Protein AF-A0A519XUQ9-F1 (afdb_monomer_lite)

pLDDT: mean 92.34, std 7.35, range [39.94, 98.62]

Radius of gyration: 24.02 Å; chains: 1; bounding box: 68×50×71 Å

Structure (mmCIF, N/CA/C/O backbone):
data_AF-A0A519XUQ9-F1
#
_entry.id   AF-A0A519XUQ9-F1
#
loop_
_atom_site.group_PDB
_atom_site.id
_atom_site.type_symbol
_atom_site.label_atom_id
_atom_site.label_alt_id
_atom_site.label_comp_id
_atom_site.label_asym_id
_atom_site.label_entity_id
_atom_site.label_seq_id
_atom_site.pdbx_PDB_ins_code
_atom_site.Cartn_x
_atom_site.Cartn_y
_atom_site.Cartn_z
_atom_site.occupancy
_atom_site.B_iso_or_equiv
_atom_site.auth_seq_id
_atom_site.auth_comp_id
_atom_site.auth_asym_id
_atom_site.auth_atom_id
_atom_site.pdbx_PDB_model_num
ATOM 1 N N . SER A 1 1 ? -13.362 -16.326 -3.842 1.00 39.94 1 SER A N 1
ATOM 2 C CA . SER A 1 1 ? -13.121 -15.494 -5.042 1.00 39.94 1 SER A CA 1
ATOM 3 C C . SER A 1 1 ? -11.767 -15.880 -5.617 1.00 39.94 1 SER A C 1
ATOM 5 O O . SER A 1 1 ? -10.809 -15.836 -4.862 1.00 39.94 1 SER A O 1
ATOM 7 N N . GLY A 1 2 ? -11.684 -16.312 -6.880 1.00 50.81 2 GLY A N 1
ATOM 8 C CA . GLY A 1 2 ? -10.449 -16.814 -7.513 1.00 50.81 2 GLY A CA 1
ATOM 9 C C . GLY A 1 2 ? -9.500 -15.730 -8.042 1.00 50.81 2 GLY A C 1
ATOM 10 O O . GLY A 1 2 ? -9.058 -15.836 -9.181 1.00 50.81 2 GLY A O 1
ATOM 11 N N . GLY A 1 3 ? -9.240 -14.680 -7.254 1.00 58.53 3 GLY A N 1
ATOM 12 C CA . GLY A 1 3 ? -8.200 -13.691 -7.580 1.00 58.53 3 GLY A CA 1
ATOM 13 C C . GLY A 1 3 ? -6.805 -14.327 -7.560 1.00 58.53 3 GLY A C 1
ATOM 14 O O . GLY A 1 3 ? -6.607 -15.348 -6.893 1.00 58.53 3 GLY A O 1
ATOM 15 N N . THR A 1 4 ? -5.854 -13.767 -8.308 1.00 70.25 4 THR A N 1
ATOM 16 C CA . THR A 1 4 ? -4.458 -14.234 -8.304 1.00 70.25 4 THR A CA 1
ATOM 17 C C . THR A 1 4 ? -3.658 -13.619 -7.156 1.00 70.25 4 THR A C 1
ATOM 19 O O . THR A 1 4 ? -2.645 -14.199 -6.758 1.00 70.25 4 THR A O 1
ATOM 22 N N . ASN A 1 5 ? -4.137 -12.503 -6.590 1.00 79.56 5 ASN A N 1
ATOM 23 C CA . ASN A 1 5 ? -3.586 -11.865 -5.394 1.00 79.56 5 ASN A CA 1
ATOM 24 C C . ASN A 1 5 ? -4.671 -11.298 -4.442 1.00 79.56 5 ASN A C 1
ATOM 26 O O . ASN A 1 5 ? -5.876 -11.379 -4.692 1.00 79.56 5 ASN A O 1
ATOM 30 N N . LEU A 1 6 ? -4.228 -10.735 -3.309 1.00 84.12 6 LEU A N 1
ATOM 31 C CA . LEU A 1 6 ? -5.094 -10.185 -2.258 1.00 84.12 6 LEU A CA 1
ATOM 32 C C . LEU A 1 6 ? -5.935 -8.989 -2.732 1.00 84.12 6 LEU A C 1
ATOM 34 O O . LEU A 1 6 ? -7.091 -8.847 -2.330 1.00 84.12 6 LEU A O 1
ATOM 38 N N . ILE A 1 7 ? -5.361 -8.129 -3.572 1.00 84.88 7 ILE A N 1
ATOM 39 C CA . ILE A 1 7 ? -6.009 -6.896 -4.022 1.00 84.88 7 ILE A CA 1
ATOM 40 C C . ILE A 1 7 ? -7.173 -7.213 -4.969 1.00 84.88 7 ILE A C 1
ATOM 42 O O . ILE A 1 7 ? -8.253 -6.642 -4.801 1.00 84.88 7 ILE A O 1
ATOM 46 N N . ASP A 1 8 ? -7.027 -8.222 -5.835 1.00 82.62 8 ASP A N 1
ATOM 47 C CA . ASP A 1 8 ? -8.114 -8.711 -6.701 1.00 82.62 8 ASP A CA 1
ATOM 48 C C . ASP A 1 8 ? -9.374 -9.088 -5.908 1.00 82.62 8 ASP A C 1
ATOM 50 O O . ASP A 1 8 ? -10.508 -8.968 -6.386 1.00 82.62 8 ASP A O 1
ATOM 54 N N . ALA A 1 9 ? -9.190 -9.605 -4.688 1.00 80.88 9 ALA A N 1
ATOM 55 C CA . ALA A 1 9 ? -10.295 -10.030 -3.843 1.00 80.88 9 ALA A CA 1
ATOM 56 C C . ALA A 1 9 ? -11.092 -8.837 -3.297 1.00 80.88 9 ALA A C 1
ATOM 58 O O . ALA A 1 9 ? -12.319 -8.924 -3.215 1.00 80.88 9 ALA A O 1
ATOM 59 N N . ILE A 1 10 ? -10.416 -7.734 -2.960 1.00 84.81 10 ILE A N 1
ATOM 60 C CA . ILE A 1 10 ? -11.041 -6.541 -2.369 1.00 84.81 10 ILE A CA 1
ATOM 61 C C . ILE A 1 10 ? -11.486 -5.506 -3.405 1.00 84.81 10 ILE A C 1
ATOM 63 O O . ILE A 1 10 ? -12.370 -4.707 -3.108 1.00 84.81 10 ILE A O 1
ATOM 67 N N . ALA A 1 11 ? -10.975 -5.567 -4.638 1.00 85.81 11 ALA A N 1
ATOM 68 C CA . ALA A 1 11 ? -11.386 -4.700 -5.749 1.00 85.81 11 ALA A CA 1
ATOM 69 C C . ALA A 1 11 ? -12.868 -4.862 -6.164 1.00 85.81 11 ALA A C 1
ATOM 71 O O . ALA A 1 11 ? -13.360 -4.143 -7.026 1.00 85.81 11 ALA A O 1
ATOM 72 N N . LYS A 1 12 ? -13.597 -5.808 -5.560 1.00 83.12 12 LYS A N 1
ATOM 73 C CA . LYS A 1 12 ? -15.040 -6.021 -5.767 1.00 83.12 12 LYS A CA 1
ATOM 74 C C . LYS A 1 12 ? -15.922 -5.171 -4.855 1.00 83.12 12 LYS A C 1
ATOM 76 O O . LYS A 1 12 ? -17.131 -5.111 -5.059 1.00 83.12 12 LYS A O 1
ATOM 81 N N . VAL A 1 13 ? -15.341 -4.553 -3.831 1.00 86.31 13 VAL A N 1
ATOM 82 C CA . VAL A 1 13 ? -16.067 -3.674 -2.915 1.00 86.31 13 VAL A CA 1
ATOM 83 C C . VAL A 1 13 ? -16.310 -2.330 -3.618 1.00 86.31 13 VAL A C 1
ATOM 85 O O . VAL A 1 13 ? -15.362 -1.769 -4.169 1.00 86.31 13 VAL A O 1
ATOM 88 N N . PRO A 1 14 ? -17.536 -1.767 -3.588 1.00 88.62 14 PRO A N 1
ATOM 89 C CA . PRO A 1 14 ? -17.810 -0.452 -4.168 1.00 88.62 14 PRO A CA 1
ATOM 90 C C . PRO A 1 14 ? -16.804 0.604 -3.700 1.00 88.62 14 PRO A C 1
ATOM 92 O O . PRO A 1 14 ? -16.413 0.612 -2.535 1.00 88.62 14 PRO A O 1
ATOM 95 N N . GLY A 1 15 ? -16.362 1.483 -4.599 1.00 88.19 15 GLY A N 1
ATOM 96 C CA . GLY A 1 15 ? -15.362 2.515 -4.296 1.00 88.19 15 GLY A CA 1
ATOM 97 C C . GLY A 1 15 ? -13.921 2.014 -4.156 1.00 88.19 15 GLY A C 1
ATOM 98 O O . GLY A 1 15 ? -13.043 2.824 -3.858 1.00 88.19 15 GLY A O 1
ATOM 99 N N . ILE A 1 16 ? -13.668 0.718 -4.365 1.00 91.19 16 ILE A N 1
ATOM 100 C CA . ILE A 1 16 ? -12.326 0.142 -4.460 1.00 91.19 16 ILE A CA 1
ATOM 101 C C . ILE A 1 16 ? -12.104 -0.333 -5.891 1.00 91.19 16 ILE A C 1
ATOM 103 O O . ILE A 1 16 ? -12.943 -1.013 -6.471 1.00 91.19 16 ILE A O 1
ATOM 107 N N . SER A 1 17 ? -10.961 0.026 -6.453 1.00 91.00 17 SER A N 1
ATOM 108 C CA . SER A 1 17 ? -10.442 -0.522 -7.700 1.00 91.00 17 SER A CA 1
ATOM 109 C C . SER A 1 17 ? -8.992 -0.952 -7.492 1.00 91.00 17 SER A C 1
ATOM 111 O O . SER A 1 17 ? -8.471 -0.905 -6.374 1.00 91.00 17 SER A O 1
ATOM 113 N N . GLN A 1 18 ? -8.334 -1.393 -8.558 1.00 88.81 18 GLN A N 1
ATOM 114 C CA . GLN A 1 18 ? -6.926 -1.744 -8.505 1.00 88.81 18 GLN A CA 1
ATOM 115 C C . GLN A 1 18 ? -6.163 -1.236 -9.718 1.00 88.81 18 GLN A C 1
ATOM 117 O O . GLN A 1 18 ? -6.730 -1.088 -10.799 1.00 88.81 18 GLN A O 1
ATOM 122 N N . ILE A 1 19 ? -4.872 -1.009 -9.509 1.00 85.12 19 ILE A N 1
ATOM 123 C CA . ILE A 1 19 ? -3.866 -0.842 -10.555 1.00 85.12 19 ILE A CA 1
ATOM 124 C C . ILE A 1 19 ? -3.080 -2.148 -10.579 1.00 85.12 19 ILE A C 1
ATOM 126 O O . ILE A 1 19 ? -2.637 -2.603 -9.525 1.00 85.12 19 ILE A O 1
ATOM 130 N N . SER A 1 20 ? -2.957 -2.777 -11.743 1.00 85.06 20 SER A N 1
ATOM 131 C CA . SER A 1 20 ? -2.305 -4.080 -11.885 1.00 85.06 20 SER A CA 1
ATOM 132 C C . SER A 1 20 ? -1.323 -4.082 -13.045 1.00 85.06 20 SER A C 1
ATOM 134 O O . SER A 1 20 ? -1.685 -3.651 -14.141 1.00 85.06 20 SER A O 1
ATOM 136 N N . THR A 1 21 ? -0.150 -4.667 -12.816 1.00 79.50 21 THR A N 1
ATOM 137 C CA . THR A 1 21 ? 0.876 -4.911 -13.836 1.00 79.50 21 THR A CA 1
ATOM 138 C C . THR A 1 21 ? 1.115 -6.419 -13.904 1.00 79.50 21 THR A C 1
ATOM 140 O O . THR A 1 21 ? 1.677 -7.027 -12.994 1.00 79.50 21 THR A O 1
ATOM 143 N N . GLY A 1 22 ? 0.598 -7.069 -14.947 1.00 79.94 22 GLY A N 1
ATOM 144 C CA . GLY A 1 22 ? 0.584 -8.533 -15.021 1.00 79.94 22 GLY A CA 1
ATOM 145 C C . GLY A 1 22 ? -0.278 -9.195 -13.931 1.00 79.94 22 GLY A C 1
ATOM 146 O O . GLY A 1 22 ? -1.194 -8.589 -13.379 1.00 79.94 22 GLY A O 1
ATOM 147 N N . GLY A 1 23 ? -0.020 -10.478 -13.646 1.00 78.31 23 GLY A N 1
ATOM 148 C CA . GLY A 1 23 ? -0.826 -11.272 -12.700 1.00 78.31 23 GLY A CA 1
ATOM 149 C C . GLY A 1 23 ? -0.372 -11.225 -11.234 1.00 78.31 23 GLY A C 1
ATOM 150 O O . GLY A 1 23 ? -1.112 -11.680 -10.356 1.00 78.31 23 GLY A O 1
ATOM 151 N N . ALA A 1 24 ? 0.837 -10.718 -10.975 1.00 80.88 24 ALA A N 1
ATOM 152 C CA . ALA A 1 24 ? 1.477 -10.731 -9.657 1.00 80.88 24 ALA A CA 1
ATOM 153 C C . ALA A 1 24 ? 1.366 -9.392 -8.923 1.00 80.88 24 ALA A C 1
ATOM 155 O O . ALA A 1 24 ? 1.183 -9.360 -7.707 1.00 80.88 24 ALA A O 1
ATOM 156 N N . ILE A 1 25 ? 1.481 -8.286 -9.661 1.00 84.56 25 ILE A N 1
ATOM 157 C CA . ILE A 1 25 ? 1.506 -6.946 -9.090 1.00 84.56 25 ILE A CA 1
ATOM 158 C C . ILE A 1 25 ? 0.095 -6.384 -9.104 1.00 84.56 25 ILE A C 1
ATOM 160 O O . ILE A 1 25 ? -0.542 -6.256 -10.150 1.00 84.56 25 ILE A O 1
ATOM 164 N N . SER A 1 26 ? -0.399 -6.011 -7.930 1.00 85.75 26 SER A N 1
ATOM 165 C CA . SER A 1 26 ? -1.628 -5.239 -7.811 1.00 85.75 26 SER A CA 1
ATOM 166 C C . SER A 1 26 ? -1.562 -4.290 -6.628 1.00 85.75 26 SER A C 1
ATOM 168 O O . SER A 1 26 ? -0.994 -4.600 -5.576 1.00 85.75 26 SER A O 1
ATOM 170 N N . LYS A 1 27 ? -2.160 -3.118 -6.819 1.00 88.19 27 LYS A N 1
ATOM 171 C CA . LYS A 1 27 ? -2.265 -2.057 -5.828 1.00 88.19 27 LYS A CA 1
ATOM 172 C C . LYS A 1 27 ? -3.706 -1.620 -5.677 1.00 88.19 27 LYS A C 1
ATOM 174 O O . LYS A 1 27 ? -4.378 -1.388 -6.682 1.00 88.19 27 LYS A O 1
ATOM 179 N N . PRO A 1 28 ? -4.182 -1.453 -4.444 1.00 89.75 28 PRO A N 1
ATOM 180 C CA . PRO A 1 28 ? -5.526 -0.976 -4.221 1.00 89.75 28 PRO A CA 1
ATOM 181 C C . PRO A 1 28 ? -5.622 0.521 -4.504 1.00 89.75 28 PRO A C 1
ATOM 183 O O . PRO A 1 28 ? -4.732 1.305 -4.179 1.00 89.75 28 PRO A O 1
ATOM 186 N N . THR A 1 29 ? -6.754 0.916 -5.065 1.00 91.62 29 THR A N 1
ATOM 187 C CA . THR A 1 29 ? -7.152 2.310 -5.228 1.00 91.62 29 THR A CA 1
ATOM 188 C C . THR A 1 29 ? -8.482 2.501 -4.515 1.00 91.62 29 THR A C 1
ATOM 190 O O . THR A 1 29 ? -9.430 1.757 -4.753 1.00 91.62 29 THR A O 1
ATOM 193 N N . ILE A 1 30 ? -8.572 3.492 -3.632 1.00 92.94 30 ILE A N 1
ATOM 194 C CA . ILE A 1 30 ? -9.805 3.848 -2.928 1.00 92.94 30 ILE A CA 1
ATOM 195 C C . ILE A 1 30 ? -10.279 5.184 -3.486 1.00 92.94 30 ILE A C 1
ATOM 197 O O . ILE A 1 30 ? -9.596 6.198 -3.346 1.00 92.94 30 ILE A O 1
ATOM 201 N N . ARG A 1 31 ? -11.453 5.191 -4.129 1.00 92.62 31 ARG A N 1
ATOM 202 C CA . ARG A 1 31 ? -12.092 6.401 -4.682 1.00 92.62 31 ARG A CA 1
ATOM 203 C C . ARG A 1 31 ? -11.173 7.221 -5.600 1.00 92.62 31 ARG A C 1
ATOM 205 O O . ARG A 1 31 ? -11.202 8.447 -5.580 1.00 92.62 31 ARG A O 1
ATOM 212 N N . GLY A 1 32 ? -10.352 6.532 -6.393 1.00 90.88 32 GLY A N 1
ATOM 213 C CA . GLY A 1 32 ? -9.390 7.136 -7.323 1.00 90.88 32 GLY A CA 1
ATOM 214 C C . GLY A 1 32 ? -8.023 7.480 -6.720 1.00 90.88 32 GLY A C 1
ATOM 215 O O . GLY A 1 32 ? -7.132 7.882 -7.458 1.00 90.88 32 GLY A O 1
ATOM 216 N N . LEU A 1 33 ? -7.819 7.296 -5.411 1.00 91.75 33 LEU A N 1
ATOM 217 C CA . LEU A 1 33 ? -6.528 7.504 -4.748 1.00 91.75 33 LEU A CA 1
ATOM 218 C C . LEU A 1 33 ? -5.816 6.165 -4.534 1.00 91.75 33 LEU A C 1
ATOM 220 O O . LEU A 1 33 ? -6.399 5.250 -3.959 1.00 91.75 33 LEU A O 1
ATOM 224 N N . GLY A 1 34 ? -4.560 6.060 -4.969 1.00 89.06 34 GLY A N 1
ATOM 225 C CA . GLY A 1 34 ? -3.712 4.869 -4.818 1.00 89.06 34 GLY A CA 1
ATOM 226 C C . GLY A 1 34 ? -2.313 5.205 -4.286 1.00 89.06 34 GLY A C 1
ATOM 227 O O . GLY A 1 34 ? -2.075 6.311 -3.793 1.00 89.06 34 GLY A O 1
ATOM 228 N N . TYR A 1 35 ? -1.368 4.270 -4.425 1.00 86.50 35 TYR A N 1
ATOM 229 C CA . TYR A 1 35 ? 0.040 4.432 -4.011 1.00 86.50 35 TYR A CA 1
ATOM 230 C C . TYR A 1 35 ? 0.172 4.826 -2.533 1.00 86.50 35 TYR A C 1
ATOM 232 O O . TYR A 1 35 ? -0.615 4.391 -1.696 1.00 86.50 35 TYR A O 1
ATOM 240 N N . ASN A 1 36 ? 1.116 5.714 -2.207 1.00 86.81 36 ASN A N 1
ATOM 241 C CA . ASN A 1 36 ? 1.320 6.260 -0.867 1.00 86.81 36 ASN A CA 1
ATOM 242 C C . ASN A 1 36 ? 0.155 7.132 -0.352 1.00 86.81 36 ASN A C 1
ATOM 244 O O . ASN A 1 36 ? 0.333 7.815 0.649 1.00 86.81 36 ASN A O 1
ATOM 248 N N . ARG A 1 37 ? -1.010 7.160 -1.018 1.00 91.56 37 ARG A N 1
ATOM 249 C CA . ARG A 1 37 ? -2.246 7.756 -0.484 1.00 91.56 37 ARG A CA 1
ATOM 250 C C . ARG A 1 37 ? -3.172 6.713 0.147 1.00 91.56 37 ARG A C 1
ATOM 252 O O . ARG A 1 37 ? -4.116 7.099 0.832 1.00 91.56 37 ARG A O 1
ATOM 259 N N . VAL A 1 38 ? -2.926 5.419 -0.065 1.00 91.88 38 VAL A N 1
ATOM 260 C CA . VAL A 1 38 ? -3.650 4.319 0.586 1.00 91.88 38 VAL A CA 1
ATOM 261 C C . VAL A 1 38 ? -2.684 3.577 1.496 1.00 91.88 38 VAL A C 1
ATOM 263 O O . VAL A 1 38 ? -1.722 2.964 1.044 1.00 91.88 38 VAL A O 1
ATOM 266 N N . LEU A 1 39 ? -2.943 3.636 2.798 1.00 91.75 39 LEU A N 1
ATOM 267 C CA . LEU A 1 39 ? -2.091 3.011 3.800 1.00 91.75 39 LEU A CA 1
ATOM 268 C C . LEU A 1 39 ? -2.433 1.526 3.935 1.00 91.75 39 LEU A C 1
ATOM 270 O O . LEU A 1 39 ? -3.580 1.193 4.223 1.00 91.75 39 LEU A O 1
ATOM 274 N N . THR A 1 40 ? -1.446 0.643 3.799 1.00 92.81 40 THR A N 1
ATOM 275 C CA . THR A 1 40 ? -1.632 -0.789 4.072 1.00 92.81 40 THR A CA 1
ATOM 276 C C . THR A 1 40 ? -1.060 -1.142 5.442 1.00 92.81 40 THR A C 1
ATOM 278 O O . THR A 1 40 ? 0.082 -0.810 5.758 1.00 92.81 40 THR A O 1
ATOM 281 N N . ILE A 1 41 ? -1.864 -1.807 6.264 1.00 93.75 41 ILE A N 1
ATOM 282 C CA . ILE A 1 41 ? -1.491 -2.355 7.566 1.00 93.75 41 ILE A CA 1
ATOM 283 C C . ILE A 1 41 ? -1.612 -3.872 7.479 1.00 93.75 41 ILE A C 1
ATOM 285 O O . ILE A 1 41 ? -2.600 -4.377 6.950 1.00 93.75 41 ILE A O 1
ATOM 289 N N . VAL A 1 42 ? -0.628 -4.592 8.005 1.00 93.12 42 VAL A N 1
ATOM 290 C CA . VAL A 1 42 ? -0.602 -6.054 8.036 1.00 93.12 42 VAL A CA 1
ATOM 291 C C . VAL A 1 42 ? -0.292 -6.488 9.454 1.00 93.12 42 VAL A C 1
ATOM 293 O O . VAL A 1 42 ? 0.764 -6.163 10.000 1.00 93.12 42 VAL A O 1
ATOM 296 N N . ASP A 1 43 ? -1.247 -7.177 10.075 1.00 88.19 43 ASP A N 1
ATOM 297 C CA . ASP A 1 43 ? -1.158 -7.634 11.464 1.00 88.19 43 ASP A CA 1
ATOM 298 C C . ASP A 1 43 ? -0.751 -6.509 12.427 1.00 88.19 43 ASP A C 1
ATOM 300 O O . ASP A 1 43 ? 0.094 -6.683 13.300 1.00 88.19 43 ASP A O 1
ATOM 304 N N . GLY A 1 44 ? -1.331 -5.320 12.242 1.00 89.44 44 GLY A N 1
ATOM 305 C CA . GLY A 1 44 ? -1.076 -4.135 13.067 1.00 89.44 44 GLY A CA 1
ATOM 306 C C . GLY A 1 44 ? 0.173 -3.329 12.696 1.00 89.44 44 GLY A C 1
ATOM 307 O O . GLY A 1 44 ? 0.249 -2.154 13.058 1.00 89.44 44 GLY A O 1
ATOM 308 N N . ALA A 1 45 ? 1.117 -3.899 11.943 1.00 93.38 45 ALA A N 1
ATOM 309 C CA . ALA A 1 45 ? 2.296 -3.188 11.457 1.00 93.38 45 ALA A CA 1
ATOM 310 C C . ALA A 1 45 ? 1.999 -2.476 10.133 1.00 93.38 45 ALA A C 1
ATOM 312 O O . ALA A 1 45 ? 1.280 -2.990 9.280 1.00 93.38 45 ALA A O 1
ATOM 313 N N . ARG A 1 46 ? 2.566 -1.285 9.944 1.00 93.44 46 ARG A N 1
ATOM 314 C CA . ARG A 1 46 ? 2.491 -0.571 8.668 1.00 93.44 46 ARG A CA 1
ATOM 315 C C . ARG A 1 46 ? 3.331 -1.302 7.627 1.00 93.44 46 ARG A C 1
ATOM 317 O O . ARG A 1 46 ? 4.492 -1.556 7.906 1.00 93.44 46 ARG A O 1
ATOM 324 N N . GLU A 1 47 ? 2.769 -1.630 6.470 1.00 93.62 47 GLU A N 1
ATOM 325 C CA . GLU A 1 47 ? 3.508 -2.295 5.394 1.00 93.62 47 GLU A CA 1
ATOM 326 C C . GLU A 1 47 ? 4.410 -1.280 4.692 1.00 93.62 47 GLU A C 1
ATOM 328 O O . GLU A 1 47 ? 3.912 -0.332 4.083 1.00 93.62 47 GLU A O 1
ATOM 333 N N . GLU A 1 48 ? 5.725 -1.477 4.767 1.00 93.31 48 GLU A N 1
ATOM 334 C CA . GLU A 1 48 ? 6.726 -0.567 4.214 1.00 93.31 48 GLU A CA 1
ATOM 335 C C . GLU A 1 48 ? 7.647 -1.289 3.234 1.00 93.31 48 GLU A C 1
ATOM 337 O O . GLU A 1 48 ? 8.478 -2.122 3.587 1.00 93.31 48 GLU A O 1
ATOM 342 N N . GLY A 1 49 ? 7.515 -0.906 1.973 1.00 91.38 49 GLY A N 1
ATOM 343 C CA . GLY A 1 49 ? 8.401 -1.295 0.889 1.00 91.38 49 GLY A CA 1
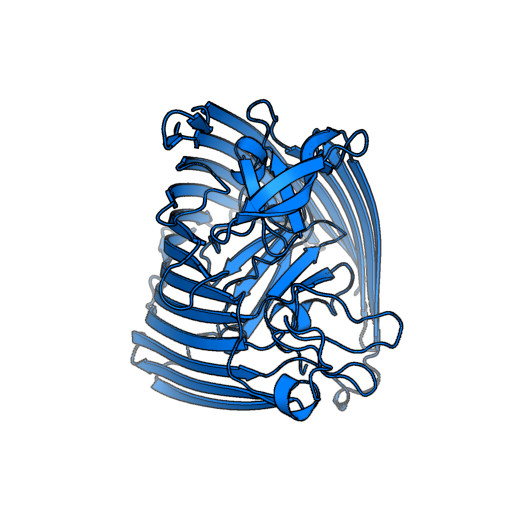ATOM 344 C C . GLY A 1 49 ? 8.564 -0.109 -0.047 1.00 91.38 49 GLY A C 1
ATOM 345 O O . GLY A 1 49 ? 8.066 0.988 0.211 1.00 91.38 49 GLY A O 1
ATOM 346 N N . GLN A 1 50 ? 9.195 -0.331 -1.185 1.00 89.94 50 GLN A N 1
ATOM 347 C CA . GLN A 1 50 ? 9.312 0.677 -2.232 1.00 89.94 50 GLN A CA 1
ATOM 348 C C . GLN A 1 50 ? 7.965 0.901 -2.955 1.00 89.94 50 GLN A C 1
ATOM 350 O O . GLN A 1 50 ? 7.841 0.546 -4.108 1.00 89.94 50 GLN A O 1
ATOM 355 N N . GLN A 1 51 ? 6.909 1.415 -2.314 1.00 83.31 51 GLN A N 1
ATOM 356 C CA . GLN A 1 51 ? 5.518 1.384 -2.836 1.00 83.31 51 GLN A CA 1
ATOM 357 C C . GLN A 1 51 ? 5.130 2.514 -3.819 1.00 83.31 51 GLN A C 1
ATOM 359 O O . GLN A 1 51 ? 3.945 2.704 -4.115 1.00 83.31 51 GLN A O 1
ATOM 364 N N . TRP A 1 52 ? 6.092 3.276 -4.330 1.00 83.12 52 TRP A N 1
ATOM 365 C CA . TRP A 1 52 ? 5.845 4.507 -5.094 1.00 83.12 52 TRP A CA 1
ATOM 366 C C . TRP A 1 52 ? 5.654 4.309 -6.614 1.00 83.12 52 TRP A C 1
ATOM 368 O O . TRP A 1 52 ? 4.877 5.057 -7.191 1.00 83.12 52 TRP A O 1
ATOM 378 N N . GLY A 1 53 ? 6.259 3.290 -7.238 1.00 81.12 53 GLY A N 1
ATOM 379 C CA . GLY A 1 53 ? 6.158 2.979 -8.680 1.00 81.12 53 GLY A CA 1
ATOM 380 C C . GLY A 1 53 ? 5.017 2.030 -9.046 1.00 81.12 53 GLY A C 1
ATOM 381 O O . GLY A 1 53 ? 4.580 1.272 -8.187 1.00 81.12 53 GLY A O 1
ATOM 382 N N . ASP A 1 54 ? 4.493 2.057 -10.269 1.00 78.06 54 ASP A N 1
ATOM 383 C CA . ASP A 1 54 ? 3.260 1.342 -10.666 1.00 78.06 54 ASP A CA 1
ATOM 384 C C . ASP A 1 54 ? 3.381 -0.181 -10.469 1.00 78.06 54 ASP A C 1
ATOM 386 O O . ASP A 1 54 ? 2.501 -0.811 -9.875 1.00 78.06 54 ASP A O 1
ATOM 390 N N . GLU A 1 55 ? 4.540 -0.732 -10.818 1.00 78.56 55 GLU A N 1
ATOM 391 C CA . GLU A 1 55 ? 4.968 -2.125 -10.665 1.00 78.56 55 GLU A CA 1
ATOM 392 C C . GLU A 1 55 ? 5.244 -2.549 -9.205 1.00 78.56 55 GLU A C 1
ATOM 394 O O . GLU A 1 55 ? 5.523 -3.708 -8.899 1.00 78.56 55 GLU A O 1
ATOM 399 N N . HIS A 1 56 ? 5.127 -1.642 -8.236 1.00 84.62 56 HIS A N 1
ATOM 400 C CA . HIS A 1 56 ? 5.535 -1.923 -6.862 1.00 84.62 56 HIS A CA 1
ATOM 401 C C . HIS A 1 56 ? 4.414 -2.502 -5.989 1.00 84.62 56 HIS A C 1
ATOM 403 O O . HIS A 1 56 ? 3.950 -1.850 -5.052 1.00 84.62 56 HIS A O 1
ATOM 409 N N . GLY A 1 57 ? 3.982 -3.728 -6.287 1.00 82.62 57 GLY A N 1
ATOM 410 C CA . GLY A 1 57 ? 2.883 -4.411 -5.591 1.00 82.62 57 GLY A CA 1
ATOM 411 C C . GLY A 1 57 ? 3.045 -4.542 -4.069 1.00 82.62 57 GLY A C 1
ATOM 412 O O . GLY A 1 57 ? 4.138 -4.409 -3.513 1.00 82.62 57 GLY A O 1
ATOM 413 N N . ILE A 1 58 ? 1.929 -4.827 -3.392 1.00 87.62 58 ILE A N 1
ATOM 414 C CA . ILE A 1 58 ? 1.890 -5.055 -1.940 1.00 87.62 58 ILE A CA 1
ATOM 415 C C . ILE A 1 58 ? 2.454 -6.447 -1.612 1.00 87.62 58 ILE A C 1
ATOM 417 O O . ILE A 1 58 ? 1.983 -7.451 -2.142 1.00 87.62 58 ILE A O 1
ATOM 421 N N . GLN A 1 59 ? 3.443 -6.515 -0.719 1.00 91.56 59 GLN A N 1
ATOM 422 C CA . GLN A 1 59 ? 4.261 -7.709 -0.449 1.00 91.56 59 GLN A CA 1
ATOM 423 C C . GLN A 1 59 ? 3.629 -8.614 0.624 1.00 91.56 59 GLN A C 1
ATOM 425 O O . GLN A 1 59 ? 4.258 -9.008 1.606 1.00 91.56 59 GLN A O 1
ATOM 430 N N . VAL A 1 60 ? 2.345 -8.940 0.434 1.00 90.06 60 VAL A N 1
ATOM 431 C CA . VAL A 1 60 ? 1.521 -9.660 1.415 1.00 90.06 60 VAL A CA 1
ATOM 432 C C . VAL A 1 60 ? 0.990 -10.965 0.840 1.00 90.06 60 VAL A C 1
ATOM 434 O O . VAL A 1 60 ? 0.357 -10.996 -0.216 1.00 90.06 60 VAL A O 1
ATOM 437 N N . ASP A 1 61 ? 1.184 -12.053 1.587 1.00 90.75 61 ASP A N 1
ATOM 438 C CA . ASP A 1 61 ? 0.620 -13.353 1.243 1.00 90.75 61 ASP A CA 1
ATOM 439 C C . ASP A 1 61 ? -0.911 -13.335 1.365 1.00 90.75 61 ASP A C 1
ATOM 441 O O . ASP A 1 61 ? -1.478 -13.198 2.447 1.00 90.75 61 ASP A O 1
ATOM 445 N N . GLN A 1 62 ? -1.611 -13.563 0.256 1.00 89.19 62 GLN A N 1
ATOM 446 C CA . GLN A 1 62 ? -3.071 -13.684 0.261 1.00 89.19 62 GLN A CA 1
ATOM 447 C C . GLN A 1 62 ? -3.585 -14.780 1.210 1.00 89.19 62 GLN A C 1
ATOM 449 O O . GLN A 1 62 ? -4.692 -14.670 1.729 1.00 89.19 62 GLN A O 1
ATOM 454 N N . PHE A 1 63 ? -2.811 -15.853 1.422 1.00 92.12 63 PHE A N 1
ATOM 455 C CA . PHE A 1 63 ? -3.216 -16.954 2.292 1.00 92.12 63 PHE A CA 1
ATOM 456 C C . PHE A 1 63 ? -3.108 -16.588 3.772 1.00 92.12 63 PHE A C 1
ATOM 458 O O . PHE A 1 63 ? -3.684 -17.300 4.595 1.00 92.12 63 PHE A O 1
ATOM 465 N N . SER A 1 64 ? -2.393 -15.508 4.119 1.00 90.44 64 SER A N 1
ATOM 466 C CA . SER A 1 64 ? -2.338 -14.990 5.486 1.00 90.44 64 SER A CA 1
ATOM 467 C C . SER A 1 64 ? -3.454 -14.025 5.844 1.00 90.44 64 SER A C 1
ATOM 469 O O . SER A 1 64 ? -3.650 -13.750 7.020 1.00 90.44 64 SER A O 1
ATOM 471 N N . ALA A 1 65 ? -4.225 -13.550 4.870 1.00 91.12 65 ALA A N 1
ATOM 472 C CA . ALA A 1 65 ? -5.372 -12.700 5.138 1.00 91.12 65 ALA A CA 1
ATOM 473 C C . ALA A 1 65 ? -6.584 -13.545 5.560 1.00 91.12 65 ALA A C 1
ATOM 475 O O . ALA A 1 65 ? -7.186 -14.237 4.738 1.00 91.12 65 ALA A O 1
ATOM 476 N N . ALA A 1 66 ? -6.981 -13.460 6.831 1.00 89.75 66 ALA A N 1
ATOM 477 C CA . ALA A 1 66 ? -8.260 -14.007 7.289 1.00 89.75 66 ALA A CA 1
ATOM 478 C C . ALA A 1 66 ? -9.399 -13.007 7.075 1.00 89.75 66 ALA A C 1
ATOM 480 O O . ALA A 1 66 ? -10.509 -13.381 6.696 1.00 89.75 66 ALA A O 1
ATOM 481 N N . ARG A 1 67 ? -9.111 -11.716 7.275 1.00 91.19 67 ARG A N 1
ATOM 482 C CA . ARG A 1 67 ? -10.003 -10.624 6.888 1.00 91.19 67 ARG A CA 1
ATOM 483 C C . ARG A 1 67 ? -9.220 -9.426 6.372 1.00 91.19 67 ARG A C 1
ATOM 485 O O . ARG A 1 67 ? -8.079 -9.195 6.768 1.00 91.19 67 ARG A O 1
ATOM 492 N N . VAL A 1 68 ? -9.876 -8.639 5.527 1.00 91.88 68 VAL A N 1
ATOM 493 C CA . VAL A 1 68 ? -9.387 -7.330 5.096 1.00 91.88 68 VAL A CA 1
ATOM 494 C C . VAL A 1 68 ? -10.435 -6.291 5.453 1.00 91.88 68 VAL A C 1
ATOM 496 O O . VAL A 1 68 ? -11.588 -6.394 5.037 1.00 91.88 68 VAL A O 1
ATOM 499 N N . GLU A 1 69 ? -10.040 -5.300 6.239 1.00 91.81 69 GLU A N 1
ATOM 500 C CA . GLU A 1 69 ? -10.880 -4.155 6.572 1.00 91.81 69 GLU A CA 1
ATOM 501 C C . GLU A 1 69 ? -10.456 -2.965 5.715 1.00 91.81 69 GLU A C 1
ATOM 503 O O . GLU A 1 69 ? -9.266 -2.681 5.572 1.00 91.81 69 GLU A O 1
ATOM 508 N N . VAL A 1 70 ? -11.431 -2.248 5.161 1.00 91.19 70 VAL A N 1
ATOM 509 C CA . VAL A 1 70 ? -11.179 -1.049 4.358 1.00 91.19 70 VAL A CA 1
ATOM 510 C C . VAL A 1 70 ? -11.813 0.137 5.058 1.00 91.19 70 VAL A C 1
ATOM 512 O O . VAL A 1 70 ? -13.035 0.215 5.189 1.00 91.19 70 VAL A O 1
ATOM 515 N N . LEU A 1 71 ? -10.977 1.072 5.496 1.00 89.12 71 LEU A N 1
ATOM 516 C CA . LEU A 1 71 ? -11.415 2.307 6.124 1.00 89.12 71 LEU A CA 1
ATOM 517 C C . LEU A 1 71 ? -11.274 3.448 5.129 1.00 89.12 71 LEU A C 1
ATOM 519 O O . LEU A 1 71 ? -10.170 3.790 4.709 1.00 89.12 71 LEU A O 1
ATOM 523 N N . LYS A 1 72 ? -12.406 4.043 4.764 1.00 85.56 72 LYS A N 1
ATOM 524 C CA . LYS A 1 72 ? -12.470 5.176 3.842 1.00 85.56 72 LYS A CA 1
ATOM 525 C C . LYS A 1 72 ? -12.639 6.476 4.624 1.00 85.56 72 LYS A C 1
ATOM 527 O O . LYS A 1 72 ? -13.362 6.516 5.621 1.00 85.56 72 LYS A O 1
ATOM 532 N N . GLY A 1 73 ? -12.019 7.542 4.129 1.00 75.06 73 GLY A N 1
ATOM 533 C CA . GLY A 1 73 ? -12.221 8.894 4.640 1.00 75.06 73 GLY A CA 1
ATOM 534 C C . GLY A 1 73 ? -11.613 9.171 6.023 1.00 75.06 73 GLY A C 1
ATOM 535 O O . GLY A 1 73 ? -10.662 8.497 6.420 1.00 75.06 73 GLY A O 1
ATOM 536 N N . PRO A 1 74 ? -12.143 10.161 6.771 1.00 64.50 74 PRO A N 1
ATOM 537 C CA . PRO A 1 74 ? -11.478 10.775 7.931 1.00 64.50 74 PRO A CA 1
ATOM 538 C C . PRO A 1 74 ? -11.102 9.838 9.086 1.00 64.50 74 PRO A C 1
ATOM 540 O O . PRO A 1 74 ? -10.243 10.176 9.900 1.00 64.50 74 PRO A O 1
ATOM 543 N N . ALA A 1 75 ? -11.723 8.657 9.170 1.00 65.75 75 ALA A N 1
ATOM 544 C CA . ALA A 1 75 ? -11.400 7.644 10.174 1.00 65.75 75 ALA A CA 1
ATOM 545 C C . ALA A 1 75 ? -9.960 7.102 10.043 1.00 65.75 75 ALA A C 1
ATOM 547 O O . ALA A 1 75 ? -9.426 6.535 10.999 1.00 65.75 75 ALA A O 1
ATOM 548 N N . SER A 1 76 ? -9.310 7.309 8.890 1.00 75.56 76 SER A N 1
ATOM 549 C CA . SER A 1 76 ? -7.918 6.925 8.647 1.00 75.56 76 SER A CA 1
ATOM 550 C C . SER A 1 76 ? -6.903 7.659 9.535 1.00 75.56 76 SER A C 1
ATOM 552 O O . SER A 1 76 ? -5.803 7.147 9.745 1.00 75.56 76 SER A O 1
ATOM 554 N N . LEU A 1 77 ? -7.283 8.789 10.151 1.00 80.12 77 LEU A N 1
ATOM 555 C CA . LEU A 1 77 ? -6.425 9.601 11.028 1.00 80.12 77 LEU A CA 1
ATOM 556 C C . LEU A 1 77 ? -5.793 8.805 12.190 1.00 80.12 77 LEU A C 1
ATOM 558 O O . LEU A 1 77 ? -4.697 9.135 12.644 1.00 80.12 77 LEU A O 1
ATOM 562 N N . LEU A 1 78 ? -6.448 7.734 12.656 1.00 79.75 78 LEU A N 1
ATOM 563 C CA . LEU A 1 78 ? -5.944 6.862 13.729 1.00 79.75 78 LEU A CA 1
ATOM 564 C C . LEU A 1 78 ? -4.823 5.906 13.300 1.00 79.75 78 LEU A C 1
ATOM 566 O O . LEU A 1 78 ? -4.157 5.324 14.160 1.00 79.75 78 LEU A O 1
ATOM 570 N N . TYR A 1 79 ? -4.644 5.712 11.996 1.00 84.44 79 TYR A N 1
ATOM 571 C CA . TYR A 1 79 ? -3.674 4.774 11.432 1.00 84.44 79 TYR A CA 1
ATOM 572 C C . TYR A 1 79 ? -2.382 5.461 10.987 1.00 84.44 79 TYR A C 1
ATOM 574 O O . TYR A 1 79 ? -1.354 4.795 10.881 1.00 84.44 79 TYR A O 1
ATOM 582 N N . GLY A 1 80 ? -2.411 6.782 10.792 1.00 82.56 80 GLY A N 1
ATOM 583 C CA . GLY A 1 80 ? -1.221 7.600 10.589 1.00 82.56 80 GLY A CA 1
ATOM 584 C C . GLY A 1 80 ? -1.324 8.583 9.431 1.00 82.56 80 GLY A C 1
ATOM 585 O O . GLY A 1 80 ? -2.357 8.702 8.773 1.00 82.56 80 GLY A O 1
ATOM 586 N N . SER A 1 81 ? -0.215 9.284 9.190 1.00 81.62 81 SER A N 1
ATOM 587 C CA . SER A 1 81 ? -0.014 10.066 7.971 1.00 81.62 81 SER A CA 1
ATOM 588 C C . SER A 1 81 ? -0.055 9.166 6.732 1.00 81.62 81 SER A C 1
ATOM 590 O O . SER A 1 81 ? 0.173 7.958 6.822 1.00 81.62 81 SER A O 1
ATOM 592 N N . ASP A 1 82 ? -0.277 9.771 5.567 1.00 84.62 82 ASP A N 1
ATOM 593 C CA . ASP A 1 82 ? -0.265 9.124 4.247 1.00 84.62 82 ASP A CA 1
ATOM 594 C C . ASP A 1 82 ? -1.536 8.313 3.901 1.00 84.62 82 ASP A C 1
ATOM 596 O O . ASP A 1 82 ? -1.649 7.747 2.821 1.00 84.62 82 ASP A O 1
ATOM 600 N N . ALA A 1 83 ? -2.560 8.334 4.759 1.00 85.31 83 ALA A N 1
ATOM 601 C CA . ALA A 1 83 ? -3.845 7.666 4.524 1.00 85.31 83 ALA A CA 1
ATOM 602 C C . ALA A 1 83 ? -4.923 8.600 3.920 1.00 85.31 83 ALA A C 1
ATOM 604 O O . ALA A 1 83 ? -6.072 8.617 4.373 1.00 85.31 83 ALA A O 1
ATOM 605 N N . LEU A 1 84 ? -4.539 9.403 2.916 1.00 88.25 84 LEU A N 1
ATOM 606 C CA . LEU A 1 84 ? -5.402 10.388 2.233 1.00 88.25 84 LEU A CA 1
ATOM 607 C C . LEU A 1 84 ? -6.617 9.752 1.533 1.00 88.25 84 LEU A C 1
ATOM 609 O O . LEU A 1 84 ? -7.692 10.344 1.515 1.00 88.25 84 LEU A O 1
ATOM 613 N N . GLY A 1 85 ? -6.438 8.575 0.935 1.00 86.31 85 GLY A N 1
ATOM 614 C CA . GLY A 1 85 ? -7.493 7.789 0.292 1.00 86.31 85 GLY A CA 1
ATOM 615 C C . GLY A 1 85 ? -8.156 6.783 1.226 1.00 86.31 85 GLY A C 1
ATOM 616 O O . GLY A 1 85 ? -9.325 6.445 1.043 1.00 86.31 85 GLY A O 1
ATOM 617 N N . GLY A 1 86 ? -7.439 6.338 2.257 1.00 91.38 86 GLY A N 1
ATOM 618 C CA . GLY A 1 86 ? -7.946 5.407 3.255 1.00 91.38 86 GLY A CA 1
ATOM 619 C C . GLY A 1 86 ? -6.886 4.427 3.741 1.00 91.38 86 GLY A C 1
ATOM 620 O O . GLY A 1 86 ? -5.690 4.599 3.498 1.00 91.38 86 GLY A O 1
ATOM 621 N N . VAL A 1 87 ? -7.353 3.397 4.440 1.00 93.19 87 VAL A N 1
ATOM 622 C CA . VAL A 1 87 ? -6.526 2.340 5.027 1.00 93.19 87 VAL A CA 1
ATOM 623 C C . VAL A 1 87 ? -7.060 0.984 4.599 1.00 93.19 87 VAL A C 1
ATOM 625 O O . VAL A 1 87 ? -8.268 0.748 4.634 1.00 93.19 87 VAL A O 1
ATOM 628 N N . ILE A 1 88 ? -6.150 0.083 4.254 1.00 92.56 88 ILE A N 1
ATOM 629 C CA . ILE A 1 88 ? -6.409 -1.339 4.066 1.00 92.56 88 ILE A CA 1
ATOM 630 C C . ILE A 1 88 ? -5.704 -2.074 5.188 1.00 92.56 88 ILE A C 1
ATOM 632 O O . ILE A 1 88 ? -4.485 -2.024 5.307 1.00 92.56 88 ILE A O 1
ATOM 636 N N . ASN A 1 89 ? -6.481 -2.726 6.038 1.00 93.31 89 ASN A N 1
ATOM 637 C CA . ASN A 1 89 ? -5.990 -3.434 7.205 1.00 93.31 89 ASN A CA 1
ATOM 638 C C . ASN A 1 89 ? -6.173 -4.936 6.980 1.00 93.31 89 ASN A C 1
ATOM 640 O O . ASN A 1 89 ? -7.289 -5.456 7.031 1.00 93.31 89 ASN A O 1
ATOM 644 N N . VAL A 1 90 ? -5.071 -5.610 6.673 1.00 93.44 90 VAL A N 1
ATOM 645 C CA . VAL A 1 90 ? -4.983 -7.051 6.454 1.00 93.44 90 VAL A CA 1
ATOM 646 C C . VAL A 1 90 ? -4.695 -7.717 7.784 1.00 93.44 90 VAL A C 1
ATOM 648 O O . VAL A 1 90 ? -3.731 -7.372 8.469 1.00 93.44 90 VAL A O 1
ATOM 651 N N . ILE A 1 91 ? -5.563 -8.642 8.174 1.00 90.50 91 ILE A N 1
ATOM 652 C CA . ILE A 1 91 ? -5.529 -9.214 9.513 1.00 90.50 91 ILE A CA 1
ATOM 653 C C . ILE A 1 91 ? -5.577 -10.731 9.398 1.00 90.50 91 ILE A C 1
ATOM 655 O O . ILE A 1 91 ? -6.471 -11.288 8.748 1.00 90.50 91 ILE A O 1
ATOM 659 N N . ASP A 1 92 ? -4.609 -11.384 10.031 1.00 86.75 92 ASP A N 1
ATOM 660 C CA . ASP A 1 92 ? -4.558 -12.835 10.150 1.00 86.75 92 ASP A CA 1
ATOM 661 C C . ASP A 1 92 ? -5.638 -13.361 11.118 1.00 86.75 92 ASP A C 1
ATOM 663 O O . ASP A 1 92 ? -6.330 -12.611 11.818 1.00 86.75 92 ASP A O 1
ATOM 667 N N . ASP A 1 93 ? -5.836 -14.675 11.113 1.00 85.19 93 ASP A N 1
ATOM 668 C CA . ASP A 1 93 ? -6.953 -15.316 11.808 1.00 85.19 93 ASP A CA 1
ATOM 669 C C . ASP A 1 93 ? -6.816 -15.214 13.335 1.00 85.19 93 ASP A C 1
ATOM 671 O O . ASP A 1 93 ? -5.712 -15.070 13.876 1.00 85.19 93 ASP A O 1
ATOM 675 N N . PHE A 1 94 ? -7.922 -15.358 14.062 1.00 87.44 94 PHE A N 1
ATOM 676 C CA . PHE A 1 94 ? -7.880 -15.446 15.518 1.00 87.44 94 PHE A CA 1
ATOM 677 C C . PHE A 1 94 ? -7.061 -16.655 15.974 1.00 87.44 94 PHE A C 1
ATOM 679 O O . PHE A 1 94 ? -6.979 -17.681 15.297 1.00 87.44 94 PHE A O 1
ATOM 686 N N . VAL A 1 95 ? -6.440 -16.540 17.147 1.00 91.12 95 VAL A N 1
ATOM 687 C CA . VAL A 1 95 ? -5.771 -17.691 17.756 1.00 91.12 95 VAL A CA 1
ATOM 688 C C . VAL A 1 95 ? -6.804 -18.771 18.110 1.00 91.12 95 VAL A C 1
ATOM 690 O O . VAL A 1 95 ? -7.922 -18.425 18.505 1.00 91.12 95 VAL A O 1
ATOM 693 N N . PRO A 1 96 ? -6.457 -20.065 18.005 1.00 93.12 96 PRO A N 1
ATOM 694 C CA . PRO A 1 96 ? -7.389 -21.142 18.324 1.00 93.12 96 PRO A CA 1
ATOM 695 C C . PRO A 1 96 ? -7.727 -21.167 19.824 1.00 93.12 96 PRO A C 1
ATOM 697 O O . PRO A 1 96 ? -7.014 -20.575 20.651 1.00 93.12 96 PRO A O 1
ATOM 700 N N . ALA A 1 97 ? -8.816 -21.850 20.193 1.00 94.25 97 ALA A N 1
ATOM 701 C CA . ALA A 1 97 ? -9.206 -21.961 21.596 1.00 94.25 97 ALA A CA 1
ATOM 702 C C . ALA A 1 97 ? -8.157 -22.751 22.401 1.00 94.25 97 ALA A C 1
ATOM 704 O O . ALA A 1 97 ? -7.338 -23.487 21.853 1.00 94.25 97 ALA A O 1
ATOM 705 N N . MET A 1 98 ? -8.146 -22.582 23.724 1.00 94.94 98 MET A N 1
ATOM 706 C CA . MET A 1 98 ? -7.175 -23.262 24.587 1.00 94.94 98 MET A CA 1
ATOM 707 C C . MET A 1 98 ? -7.276 -24.789 24.439 1.00 94.94 98 MET A C 1
ATOM 709 O O . MET A 1 98 ? -8.355 -25.357 24.581 1.00 94.94 98 MET A O 1
ATOM 713 N N . GLY A 1 99 ? -6.141 -25.446 24.196 1.00 95.75 99 GLY A N 1
ATOM 714 C CA . GLY A 1 99 ? -6.039 -26.890 23.969 1.00 95.75 99 GLY A CA 1
ATOM 715 C C . GLY A 1 99 ? -6.267 -27.321 22.518 1.00 95.75 99 GLY A C 1
ATOM 716 O O . GLY A 1 99 ? -6.074 -28.493 22.201 1.00 95.75 99 GLY A O 1
ATOM 717 N N . GLU A 1 100 ? -6.652 -26.405 21.628 1.00 96.62 100 GLU A N 1
ATOM 718 C CA . GLU A 1 100 ? -6.851 -26.720 20.219 1.00 96.62 100 GLU A CA 1
ATOM 719 C C . GLU A 1 100 ? -5.549 -26.626 19.423 1.00 96.62 100 GLU A C 1
ATOM 721 O O . GLU A 1 100 ? -4.745 -25.699 19.570 1.00 96.62 100 GLU A O 1
ATOM 726 N N . HIS A 1 101 ? -5.397 -27.588 18.517 1.00 96.25 101 HIS A N 1
ATOM 727 C CA . HIS A 1 101 ? -4.362 -27.641 17.500 1.00 96.25 101 HIS A CA 1
ATOM 728 C C . HIS A 1 101 ? -5.041 -27.965 16.179 1.00 96.25 101 HIS A C 1
ATOM 730 O O . HIS A 1 101 ? -5.779 -28.946 16.079 1.00 96.25 101 HIS A O 1
ATOM 736 N N . ASN A 1 102 ? -4.822 -27.137 15.169 1.00 96.31 102 ASN A N 1
ATOM 737 C CA . ASN A 1 102 ? -5.399 -27.360 13.855 1.00 96.31 102 ASN A CA 1
ATOM 738 C C . ASN A 1 102 ? -4.447 -26.872 12.766 1.00 96.31 102 ASN A C 1
ATOM 740 O O . ASN A 1 102 ? -3.425 -26.235 13.023 1.00 96.31 102 ASN A O 1
ATOM 744 N N . GLY A 1 103 ? -4.772 -27.234 11.538 1.00 95.06 103 GLY A N 1
ATOM 745 C CA . GLY A 1 103 ? -4.044 -26.804 10.365 1.00 95.06 103 GLY A CA 1
ATOM 746 C C . GLY A 1 103 ? -4.964 -26.789 9.164 1.00 95.06 103 GLY A C 1
ATOM 747 O O . GLY A 1 103 ? -6.041 -27.390 9.182 1.00 95.06 103 GLY A O 1
ATOM 748 N N . ASN A 1 104 ? -4.540 -26.091 8.120 1.00 95.56 104 ASN A N 1
ATOM 749 C CA . ASN A 1 104 ? -5.228 -26.115 6.844 1.00 95.56 104 ASN A CA 1
ATOM 750 C C . ASN A 1 104 ? -4.240 -26.363 5.708 1.00 95.56 104 ASN A C 1
ATOM 752 O O . ASN A 1 104 ? -3.071 -25.983 5.769 1.00 95.56 104 ASN A O 1
ATOM 756 N N . PHE A 1 105 ? -4.735 -27.033 4.676 1.00 97.31 105 PHE A N 1
ATOM 757 C CA . PHE A 1 105 ? -4.052 -27.159 3.405 1.00 97.31 105 PHE A CA 1
ATOM 758 C C . PHE A 1 105 ? -5.001 -26.667 2.322 1.00 97.31 105 PHE A C 1
ATOM 760 O O . PHE A 1 105 ? -6.111 -27.184 2.184 1.00 97.31 105 PHE A O 1
ATOM 767 N N . THR A 1 106 ? -4.561 -25.668 1.568 1.00 95.44 106 THR A N 1
ATOM 768 C CA . THR A 1 106 ? -5.341 -25.062 0.490 1.00 95.44 106 THR A CA 1
ATOM 769 C C . THR A 1 106 ? -4.525 -25.120 -0.782 1.00 95.44 106 THR A C 1
ATOM 771 O O . THR A 1 106 ? -3.355 -24.745 -0.782 1.00 95.44 106 THR A O 1
ATOM 774 N N . THR A 1 107 ? -5.144 -25.541 -1.879 1.00 95.62 107 THR A N 1
ATOM 775 C CA . THR A 1 107 ? -4.539 -25.478 -3.207 1.00 95.62 107 THR A CA 1
ATOM 776 C C . THR A 1 107 ? -5.520 -24.871 -4.202 1.00 95.62 107 THR A C 1
ATOM 778 O O . THR A 1 107 ? -6.725 -25.089 -4.095 1.00 95.62 107 THR A O 1
ATOM 781 N N . ASN A 1 108 ? -5.008 -24.085 -5.144 1.00 93.44 108 ASN A N 1
ATOM 782 C CA . ASN A 1 108 ? -5.778 -23.412 -6.181 1.00 93.44 108 ASN A CA 1
ATOM 783 C C . ASN A 1 108 ? -5.091 -23.595 -7.536 1.00 93.44 108 ASN A C 1
ATOM 785 O O . ASN A 1 108 ? -3.859 -23.536 -7.629 1.00 93.44 108 ASN A O 1
ATOM 789 N N . TYR A 1 109 ? -5.903 -23.766 -8.579 1.00 94.44 109 TYR A N 1
ATOM 790 C CA . TYR A 1 109 ? -5.452 -23.828 -9.963 1.00 94.44 109 TYR A CA 1
ATOM 791 C C . TYR A 1 109 ? -6.277 -22.890 -10.849 1.00 94.44 109 TYR A C 1
ATOM 793 O O . TYR A 1 109 ? -7.500 -23.030 -10.896 1.00 94.44 109 TYR A O 1
ATOM 801 N N . ASN A 1 110 ? -5.620 -21.978 -11.578 1.00 92.94 110 ASN A N 1
ATOM 802 C CA . ASN A 1 110 ? -6.284 -21.111 -12.559 1.00 92.94 110 ASN A CA 1
ATOM 803 C C . ASN A 1 110 ? -5.824 -21.468 -13.974 1.00 92.94 110 ASN A C 1
ATOM 805 O O . ASN A 1 110 ? -4.632 -21.491 -14.261 1.00 92.94 110 ASN A O 1
ATOM 809 N N . THR A 1 111 ? -6.769 -21.688 -14.885 1.00 92.81 111 THR A N 1
ATOM 810 C CA . THR A 1 111 ? -6.477 -22.109 -16.265 1.00 92.81 111 THR A CA 1
ATOM 811 C C . THR A 1 111 ? -5.904 -20.991 -17.140 1.00 92.81 111 THR A C 1
ATOM 813 O O . THR A 1 111 ? -5.130 -21.280 -18.047 1.00 92.81 111 THR A O 1
ATOM 816 N N . ASN A 1 112 ? -6.246 -19.723 -16.875 1.00 92.50 112 ASN A N 1
ATOM 817 C CA . ASN A 1 112 ? -5.877 -18.602 -17.752 1.00 92.50 112 ASN A CA 1
ATOM 818 C C . ASN A 1 112 ? -4.365 -18.317 -17.800 1.00 92.50 112 ASN A C 1
ATOM 820 O O . ASN A 1 112 ? -3.839 -17.904 -18.825 1.00 92.50 112 ASN A O 1
ATOM 824 N N . ASN A 1 113 ? -3.670 -18.530 -16.686 1.00 93.62 113 ASN A N 1
ATOM 825 C CA . ASN A 1 113 ? -2.226 -18.318 -16.538 1.00 93.62 113 ASN A CA 1
ATOM 826 C C . ASN A 1 113 ? -1.520 -19.554 -15.948 1.00 93.62 113 ASN A C 1
ATOM 828 O O . ASN A 1 113 ? -0.379 -19.488 -15.490 1.00 93.62 113 ASN A O 1
ATOM 832 N N . GLY A 1 114 ? -2.240 -20.680 -15.891 1.00 94.12 114 GLY A N 1
ATOM 833 C CA . GLY A 1 114 ? -1.783 -21.928 -15.294 1.00 94.12 114 GLY A CA 1
ATOM 834 C C . GLY A 1 114 ? -1.282 -21.773 -13.866 1.00 94.12 114 GLY A C 1
ATOM 835 O O . GLY A 1 114 ? -0.382 -22.521 -13.484 1.00 94.12 114 GLY A O 1
ATOM 836 N N . LEU A 1 115 ? -1.802 -20.807 -13.098 1.00 94.69 115 LEU A N 1
ATOM 837 C CA . LEU A 1 115 ? -1.405 -20.591 -11.711 1.00 94.69 115 LEU A CA 1
ATOM 838 C C . LEU A 1 115 ? -1.609 -21.881 -10.925 1.00 94.69 115 LEU A C 1
ATOM 840 O O . LEU A 1 115 ? -2.707 -22.423 -10.901 1.00 94.69 115 LEU A O 1
ATOM 844 N N . THR A 1 116 ? -0.567 -22.326 -10.238 1.00 96.00 116 THR A N 1
ATOM 845 C CA . THR A 1 116 ? -0.645 -23.305 -9.154 1.00 96.00 116 THR A CA 1
ATOM 846 C C . THR A 1 116 ? -0.256 -22.602 -7.868 1.00 96.00 116 THR A C 1
ATOM 848 O O . THR A 1 116 ? 0.857 -22.087 -7.775 1.00 96.00 116 THR A O 1
ATOM 851 N N . ALA A 1 117 ? -1.153 -22.580 -6.888 1.00 95.88 117 ALA A N 1
ATOM 852 C CA . ALA A 1 117 ? -0.918 -21.949 -5.597 1.00 95.88 117 ALA A CA 1
ATOM 853 C C . ALA A 1 117 ? -1.269 -22.925 -4.479 1.00 95.88 117 ALA A C 1
ATOM 855 O O . ALA A 1 117 ? -2.378 -23.445 -4.464 1.00 95.88 117 ALA A O 1
ATOM 856 N N . SER A 1 118 ? -0.350 -23.179 -3.552 1.00 97.38 118 SER A N 1
ATOM 857 C CA . SER A 1 118 ? -0.577 -24.073 -2.414 1.00 97.38 118 SER A CA 1
ATOM 858 C C . SER A 1 118 ? -0.132 -23.417 -1.115 1.00 97.38 118 SER A C 1
ATOM 860 O O . SER A 1 118 ? 0.877 -22.719 -1.087 1.00 97.38 118 SER A O 1
ATOM 862 N N . SER A 1 119 ? -0.873 -23.650 -0.038 1.00 97.75 119 SER A N 1
ATOM 863 C CA . SER A 1 119 ? -0.558 -23.163 1.301 1.00 97.75 119 SER A CA 1
ATOM 864 C C . SER A 1 119 ? -0.809 -24.256 2.328 1.00 97.75 119 SER A C 1
ATOM 866 O O . SER A 1 119 ? -1.824 -24.948 2.267 1.00 97.75 119 SER A O 1
ATOM 868 N N . LEU A 1 120 ? 0.123 -24.394 3.265 1.00 98.12 120 LEU A N 1
ATOM 869 C CA . LEU A 1 120 ? 0.018 -25.251 4.435 1.00 98.12 120 LEU A CA 1
ATOM 870 C C . LEU A 1 120 ? 0.196 -24.382 5.679 1.00 98.12 120 LEU A C 1
ATOM 872 O O . LEU A 1 120 ? 1.196 -23.673 5.797 1.00 98.12 120 LEU A O 1
ATOM 876 N N . MET A 1 121 ? -0.751 -24.454 6.609 1.00 97.38 121 MET A N 1
ATOM 877 C CA . MET A 1 121 ? -0.682 -23.776 7.902 1.00 97.38 121 MET A CA 1
ATOM 878 C C . MET A 1 121 ? -0.912 -24.769 9.034 1.00 97.38 121 MET A C 1
ATOM 880 O O . MET A 1 121 ? -1.721 -25.689 8.913 1.00 97.38 121 MET A O 1
ATOM 884 N N . MET A 1 122 ? -0.224 -24.546 10.147 1.00 97.62 122 MET A N 1
ATOM 885 C CA . MET A 1 122 ? -0.471 -25.203 11.423 1.00 97.62 122 MET A CA 1
ATOM 886 C C . MET A 1 122 ? -0.472 -24.161 12.540 1.00 97.62 122 MET A C 1
ATOM 888 O O . MET A 1 122 ? 0.344 -23.239 12.542 1.00 97.62 122 MET A O 1
ATOM 892 N N . GLN A 1 123 ? -1.361 -24.323 13.513 1.00 97.81 123 GLN A N 1
ATOM 893 C CA . GLN A 1 123 ? -1.453 -23.457 14.681 1.00 97.81 123 GLN A CA 1
ATOM 894 C C . GLN A 1 123 ? -1.887 -24.229 15.925 1.00 97.81 123 GLN A C 1
ATOM 896 O O . GLN A 1 123 ? -2.435 -25.332 15.846 1.00 97.81 123 GLN A O 1
ATOM 901 N N . GLY A 1 124 ? -1.668 -23.625 17.087 1.00 97.94 124 GLY A N 1
ATOM 902 C CA . GLY A 1 124 ? -2.121 -24.186 18.347 1.00 97.94 124 GLY A CA 1
ATOM 903 C C . GLY A 1 124 ? -2.111 -23.193 19.495 1.00 97.94 124 GLY A C 1
ATOM 904 O O . GLY A 1 124 ? -1.487 -22.132 19.425 1.00 97.94 124 GLY A O 1
ATOM 905 N N . ASN A 1 125 ? -2.814 -23.564 20.561 1.00 98.00 125 ASN A N 1
ATOM 906 C CA . ASN A 1 125 ? -2.871 -22.813 21.807 1.00 98.00 125 ASN A CA 1
ATOM 907 C C . ASN A 1 125 ? -2.732 -23.771 22.995 1.00 98.00 125 ASN A C 1
ATOM 909 O O . ASN A 1 125 ? -3.656 -24.507 23.333 1.00 98.00 125 ASN A O 1
ATOM 913 N N . SER A 1 126 ? -1.575 -23.747 23.647 1.00 96.75 126 SER A N 1
ATOM 914 C CA . SER A 1 126 ? -1.268 -24.569 24.817 1.00 96.75 126 SER A CA 1
ATOM 915 C C . SER A 1 126 ? -1.184 -23.686 26.056 1.00 96.75 126 SER A C 1
ATOM 917 O O . SER A 1 126 ? -0.175 -23.027 26.287 1.00 96.75 126 SER A O 1
ATOM 919 N N . ASP A 1 127 ? -2.262 -23.651 26.844 1.00 95.25 127 ASP A N 1
ATOM 920 C CA . ASP A 1 127 ? -2.367 -22.833 28.065 1.00 95.25 127 ASP A CA 1
ATOM 921 C C . ASP A 1 127 ? -1.999 -21.350 27.836 1.00 95.25 127 ASP A C 1
ATOM 923 O O . ASP A 1 127 ? -1.244 -20.721 28.580 1.00 95.25 127 ASP A O 1
ATOM 927 N N . GLY A 1 128 ? -2.493 -20.763 26.745 1.00 95.19 128 GLY A N 1
ATOM 928 C CA . GLY A 1 128 ? -2.210 -19.374 26.402 1.00 95.19 128 GLY A CA 1
ATOM 929 C C . GLY A 1 128 ? -0.844 -19.144 25.756 1.00 95.19 128 GLY A C 1
ATOM 930 O O . GLY A 1 128 ? -0.580 -18.023 25.341 1.00 95.19 128 GLY A O 1
ATOM 931 N N . PHE A 1 129 ? 0.014 -20.155 25.608 1.00 97.88 129 PHE A N 1
ATOM 932 C CA . PHE A 1 129 ? 1.092 -20.090 24.623 1.00 97.88 129 PHE A CA 1
ATOM 933 C C . PHE A 1 129 ? 0.515 -20.406 23.243 1.00 97.88 129 PHE A C 1
ATOM 935 O O . PHE A 1 129 ? 0.056 -21.522 22.994 1.00 97.88 129 PHE A O 1
ATOM 942 N N . VAL A 1 130 ? 0.510 -19.414 22.358 1.00 98.00 130 VAL A N 1
ATOM 943 C CA . VAL A 1 130 ? -0.075 -19.509 21.019 1.00 98.00 130 VAL A CA 1
ATOM 944 C C . VAL A 1 130 ? 1.018 -19.530 19.966 1.00 98.00 130 VAL A C 1
ATOM 946 O O . VAL A 1 130 ? 2.004 -18.799 20.062 1.00 98.00 130 VAL A O 1
ATOM 949 N N . TYR A 1 131 ? 0.836 -20.355 18.942 1.00 97.56 131 TYR A N 1
ATOM 950 C CA . TYR A 1 131 ? 1.730 -20.390 17.795 1.00 97.56 131 TYR A CA 1
ATOM 951 C C . TYR A 1 131 ? 0.953 -20.581 16.497 1.00 97.56 131 TYR A C 1
ATOM 953 O O . TYR A 1 131 ? -0.107 -21.209 16.478 1.00 97.56 131 TYR A O 1
ATOM 961 N N . ARG A 1 132 ? 1.510 -20.065 15.405 1.00 97.31 132 ARG A N 1
ATOM 962 C CA . ARG A 1 132 ? 1.054 -20.297 14.033 1.00 97.31 132 ARG A CA 1
ATOM 963 C C . ARG A 1 132 ? 2.266 -20.331 13.116 1.00 97.31 132 ARG A C 1
ATOM 965 O O . ARG A 1 132 ? 3.182 -19.536 13.280 1.00 97.31 132 ARG A O 1
ATOM 972 N N . GLY A 1 133 ? 2.267 -21.231 12.148 1.00 97.38 133 GLY A N 1
ATOM 973 C CA . GLY A 1 133 ? 3.244 -21.278 11.069 1.00 97.38 133 GLY A CA 1
ATOM 974 C C . GLY A 1 133 ? 2.530 -21.553 9.757 1.00 97.38 133 GLY A C 1
ATOM 975 O O . GLY A 1 133 ? 1.671 -22.430 9.701 1.00 97.38 133 GLY A O 1
ATOM 976 N N . ARG A 1 134 ? 2.866 -20.808 8.707 1.00 97.81 134 ARG A N 1
ATOM 977 C CA . ARG A 1 134 ? 2.317 -20.969 7.360 1.00 97.81 134 ARG A CA 1
ATOM 978 C C . ARG A 1 134 ? 3.434 -20.887 6.332 1.00 97.81 134 ARG A C 1
ATOM 980 O O . ARG A 1 134 ? 4.269 -19.989 6.390 1.00 97.81 134 ARG A O 1
ATOM 987 N N . VAL A 1 135 ? 3.398 -21.795 5.367 1.00 98.38 135 VAL A N 1
ATOM 988 C CA . VAL A 1 135 ? 4.209 -21.729 4.151 1.00 98.38 135 VAL A CA 1
ATOM 989 C C . VAL A 1 135 ? 3.264 -21.726 2.960 1.00 98.38 135 VAL A C 1
ATOM 991 O O . VAL A 1 135 ? 2.294 -22.488 2.932 1.00 98.38 135 VAL A O 1
ATOM 994 N N . SER A 1 136 ? 3.517 -20.862 1.986 1.00 97.81 136 SER A N 1
ATOM 995 C CA . SER A 1 136 ? 2.782 -20.854 0.727 1.00 97.81 136 SER A CA 1
ATOM 996 C C . SER A 1 136 ? 3.723 -20.710 -0.463 1.00 97.81 136 SER A C 1
ATOM 998 O O . SER A 1 136 ? 4.802 -20.128 -0.362 1.00 97.81 136 SER A O 1
ATOM 1000 N N . TYR A 1 137 ? 3.317 -21.298 -1.584 1.00 97.75 137 TYR A N 1
ATOM 1001 C CA . TYR A 1 137 ? 4.017 -21.210 -2.856 1.00 97.75 137 TYR A CA 1
ATOM 1002 C C . TYR A 1 137 ? 3.016 -20.967 -3.978 1.00 97.75 137 TYR A C 1
ATOM 1004 O O . TYR A 1 137 ? 1.997 -21.660 -4.064 1.00 97.75 137 TYR A O 1
ATOM 1012 N N . LYS A 1 138 ? 3.317 -20.009 -4.850 1.00 95.75 138 LYS A N 1
ATOM 1013 C CA . LYS A 1 138 ? 2.564 -19.710 -6.067 1.00 95.75 138 LYS A CA 1
ATOM 1014 C C . LYS A 1 138 ? 3.500 -19.741 -7.261 1.00 95.75 138 LYS A C 1
ATOM 1016 O O . LYS A 1 138 ? 4.640 -19.297 -7.175 1.00 95.75 138 LYS A O 1
ATOM 1021 N N . ASN A 1 139 ? 3.000 -20.220 -8.391 1.00 96.25 139 ASN A N 1
ATOM 1022 C CA . ASN A 1 139 ? 3.710 -20.143 -9.657 1.00 96.25 139 ASN A CA 1
ATOM 1023 C C . ASN A 1 139 ? 2.728 -20.096 -10.826 1.00 96.25 139 ASN A C 1
ATOM 1025 O O . ASN A 1 139 ? 1.837 -20.942 -10.913 1.00 96.25 139 ASN A O 1
ATOM 1029 N N . ALA A 1 140 ? 2.906 -19.122 -11.711 1.00 95.81 140 ALA A N 1
ATOM 1030 C CA . ALA A 1 140 ? 2.106 -18.919 -12.910 1.00 95.81 140 ALA A CA 1
ATOM 1031 C C . ALA A 1 140 ? 3.012 -18.549 -14.090 1.00 95.81 140 ALA A C 1
ATOM 1033 O O . ALA A 1 140 ? 4.061 -17.932 -13.903 1.00 95.81 140 ALA A O 1
ATOM 1034 N N . TYR A 1 141 ? 2.589 -18.918 -15.298 1.00 95.06 141 TYR A N 1
ATOM 1035 C CA . TYR A 1 141 ? 3.125 -18.333 -16.528 1.00 95.06 141 TYR A CA 1
ATOM 1036 C C . TYR A 1 141 ? 2.302 -17.081 -16.895 1.00 95.06 141 TYR A C 1
ATOM 1038 O O . TYR A 1 141 ? 1.455 -16.644 -16.110 1.00 95.06 141 TYR A O 1
ATOM 1046 N N . GLY A 1 142 ? 2.544 -16.486 -18.064 1.00 92.75 142 GLY A N 1
ATOM 1047 C CA . GLY A 1 142 ? 1.786 -15.325 -18.531 1.00 92.75 142 GLY A CA 1
ATOM 1048 C C . GLY A 1 142 ? 0.280 -15.567 -18.686 1.00 92.75 142 GLY A C 1
ATOM 1049 O O . GLY A 1 142 ? -0.184 -16.674 -18.951 1.00 92.75 142 GLY A O 1
ATOM 1050 N N . PHE A 1 143 ? -0.538 -14.532 -18.521 1.00 91.81 143 PHE A N 1
ATOM 1051 C CA . PHE A 1 143 ? -1.976 -14.676 -18.747 1.00 91.81 143 PHE A CA 1
ATOM 1052 C C . PHE A 1 143 ? -2.294 -14.746 -20.245 1.00 91.81 143 PHE A C 1
ATOM 1054 O O . PHE A 1 143 ? -1.621 -14.133 -21.075 1.00 91.81 143 PHE A O 1
ATOM 1061 N N . SER A 1 144 ? -3.337 -15.496 -20.596 1.00 91.88 144 SER A N 1
ATOM 1062 C CA . SER A 1 144 ? -3.859 -15.505 -21.958 1.00 91.88 144 SER A CA 1
ATOM 1063 C C . SER A 1 144 ? -4.901 -14.401 -22.171 1.00 91.88 144 SER A C 1
ATOM 1065 O O . SER A 1 144 ? -5.726 -14.109 -21.302 1.00 91.88 144 SER A O 1
ATOM 1067 N N . TYR A 1 145 ? -4.870 -13.800 -23.358 1.00 86.50 145 TYR A N 1
ATOM 1068 C CA . TYR A 1 145 ? -5.883 -12.888 -23.876 1.00 86.50 145 TYR A CA 1
ATOM 1069 C C . TYR A 1 145 ? -6.186 -13.277 -25.324 1.00 86.50 145 TYR A C 1
ATOM 1071 O O . TYR A 1 145 ? -5.283 -13.371 -26.154 1.00 86.50 145 TYR A O 1
ATOM 1079 N N . LYS A 1 146 ? -7.469 -13.526 -25.619 1.00 86.25 146 LYS A N 1
ATOM 1080 C CA . LYS A 1 146 ? -7.909 -14.176 -26.864 1.00 86.25 146 LYS A CA 1
ATOM 1081 C C . LYS A 1 146 ? -7.175 -15.515 -27.062 1.00 86.25 146 LYS A C 1
ATOM 1083 O O . LYS A 1 146 ? -7.301 -16.407 -26.230 1.00 86.25 146 LYS A O 1
ATOM 1088 N N . ASP A 1 147 ? -6.435 -15.657 -28.153 1.00 88.00 147 ASP A N 1
ATOM 1089 C CA . ASP A 1 147 ? -5.650 -16.822 -28.553 1.00 88.00 147 ASP A CA 1
ATOM 1090 C C . ASP A 1 147 ? -4.144 -16.661 -28.279 1.00 88.00 147 ASP A C 1
ATOM 1092 O O . ASP A 1 147 ? -3.362 -17.547 -28.627 1.00 88.00 147 ASP A O 1
ATOM 1096 N N . LYS A 1 148 ? -3.730 -15.563 -27.637 1.00 90.62 148 LYS A N 1
ATOM 1097 C CA . LYS A 1 148 ? -2.331 -15.239 -27.337 1.00 90.62 148 LYS A CA 1
ATOM 1098 C C . LYS A 1 148 ? -2.058 -15.328 -25.840 1.00 90.62 148 LYS A C 1
ATOM 1100 O O . LYS A 1 148 ? -2.947 -15.123 -25.015 1.00 90.62 148 LYS A O 1
ATOM 1105 N N . THR A 1 149 ? -0.821 -15.642 -25.483 1.00 93.06 149 THR A N 1
ATOM 1106 C CA . THR A 1 149 ? -0.326 -15.636 -24.102 1.00 93.06 149 THR A CA 1
ATOM 1107 C C . THR A 1 149 ? 0.733 -14.556 -24.000 1.00 93.06 149 THR A C 1
ATOM 1109 O O . THR A 1 149 ? 1.640 -14.543 -24.826 1.00 93.06 149 THR A O 1
ATOM 1112 N N . VAL A 1 150 ? 0.606 -13.659 -23.022 1.00 93.12 150 VAL A N 1
ATOM 1113 C CA . VAL A 1 150 ? 1.566 -12.565 -22.840 1.00 93.12 150 VAL A CA 1
ATOM 1114 C C . VAL A 1 150 ? 2.888 -13.155 -22.334 1.00 93.12 150 VAL A C 1
ATOM 1116 O O . VAL A 1 150 ? 2.893 -13.728 -21.240 1.00 93.12 150 VAL A O 1
ATOM 1119 N N . PRO A 1 151 ? 3.987 -13.094 -23.105 1.00 92.44 151 PRO A N 1
ATOM 1120 C CA . PRO A 1 151 ? 5.275 -13.622 -22.672 1.00 92.44 151 PRO A CA 1
ATOM 1121 C C . PRO A 1 151 ? 5.811 -12.813 -21.492 1.00 92.44 151 PRO A C 1
ATOM 1123 O O . PRO A 1 151 ? 5.397 -11.682 -21.266 1.00 92.44 151 PRO A O 1
ATOM 1126 N N . ASN A 1 152 ? 6.682 -13.435 -20.702 1.00 92.44 152 ASN A N 1
ATOM 1127 C CA . ASN A 1 152 ? 7.302 -12.858 -19.508 1.00 92.44 152 ASN A CA 1
ATOM 1128 C C . ASN A 1 152 ? 6.354 -12.236 -18.454 1.00 92.44 152 ASN A C 1
ATOM 1130 O O . ASN A 1 152 ? 6.807 -11.700 -17.460 1.00 92.44 152 ASN A O 1
ATOM 1134 N N . ALA A 1 153 ? 5.031 -12.386 -18.565 1.00 92.56 153 ALA A N 1
ATOM 1135 C CA . ALA A 1 153 ? 4.067 -11.901 -17.565 1.00 92.56 153 ALA A CA 1
ATOM 1136 C C . ALA A 1 153 ? 3.828 -12.894 -16.401 1.00 92.56 153 ALA A C 1
ATOM 1138 O O . ALA A 1 153 ? 2.791 -12.849 -15.727 1.00 92.56 153 ALA A O 1
ATOM 1139 N N . GLY A 1 154 ? 4.732 -13.863 -16.232 1.00 94.56 154 GLY A N 1
ATOM 1140 C CA . GLY A 1 154 ? 4.656 -14.905 -15.211 1.00 94.56 154 GLY A CA 1
ATOM 1141 C C . GLY A 1 154 ? 5.211 -14.453 -13.862 1.00 94.56 154 GLY A C 1
ATOM 1142 O O . GLY A 1 154 ? 5.797 -13.381 -13.727 1.00 94.56 154 GLY A O 1
ATOM 1143 N N . PHE A 1 155 ? 5.046 -15.300 -12.847 1.00 95.56 155 PHE A N 1
ATOM 1144 C CA . PHE A 1 155 ? 5.656 -15.073 -11.538 1.00 95.56 155 PHE A CA 1
ATOM 1145 C C . PHE A 1 155 ? 5.816 -16.360 -10.731 1.00 95.56 155 PHE A C 1
ATOM 1147 O O . PHE A 1 155 ? 5.159 -17.384 -10.969 1.00 95.56 155 PHE A O 1
ATOM 1154 N N . ASN A 1 156 ? 6.675 -16.301 -9.721 1.00 96.44 156 ASN A N 1
ATOM 1155 C CA . ASN A 1 156 ? 6.689 -17.261 -8.630 1.00 96.44 156 ASN A CA 1
ATOM 1156 C C . ASN A 1 156 ? 6.834 -16.534 -7.295 1.00 96.44 156 ASN A C 1
ATOM 1158 O O . ASN A 1 156 ? 7.556 -15.554 -7.201 1.00 96.44 156 ASN A O 1
ATOM 1162 N N . GLU A 1 157 ? 6.136 -17.016 -6.276 1.00 96.81 157 GLU A N 1
ATOM 1163 C CA . GLU A 1 157 ? 6.078 -16.389 -4.958 1.00 96.81 157 GLU A CA 1
ATOM 1164 C C . GLU A 1 157 ? 6.200 -17.476 -3.893 1.00 96.81 157 GLU A C 1
ATOM 1166 O O . GLU A 1 157 ? 5.493 -18.482 -3.944 1.00 96.81 157 GLU A O 1
ATOM 1171 N N . THR A 1 158 ? 7.093 -17.284 -2.930 1.00 97.94 158 THR A N 1
ATOM 1172 C CA . THR A 1 158 ? 7.244 -18.137 -1.751 1.00 97.94 158 THR A CA 1
ATOM 1173 C C . THR A 1 158 ? 7.081 -17.283 -0.509 1.00 97.94 158 THR A C 1
ATOM 1175 O O . THR A 1 158 ? 7.840 -16.334 -0.308 1.00 97.94 158 THR A O 1
ATOM 1178 N N . ASN A 1 159 ? 6.148 -17.663 0.362 1.00 97.94 159 ASN A N 1
ATOM 1179 C CA . ASN A 1 159 ? 5.939 -16.977 1.628 1.00 97.94 159 ASN A CA 1
ATOM 1180 C C . ASN A 1 159 ? 6.121 -17.920 2.802 1.00 97.94 159 ASN A C 1
ATOM 1182 O O . ASN A 1 159 ? 5.657 -19.063 2.791 1.00 97.94 159 ASN A O 1
ATOM 1186 N N . VAL A 1 160 ? 6.751 -17.402 3.848 1.00 98.00 160 VAL A N 1
ATOM 1187 C CA . VAL A 1 160 ? 6.840 -18.048 5.154 1.00 98.00 160 VAL A CA 1
ATOM 1188 C C . VAL A 1 160 ? 6.357 -17.046 6.187 1.00 98.00 160 VAL A C 1
ATOM 1190 O O . VAL A 1 160 ? 6.898 -15.949 6.274 1.00 98.00 160 VAL A O 1
ATOM 1193 N N . ASN A 1 161 ? 5.354 -17.424 6.972 1.00 96.69 161 ASN A N 1
ATOM 1194 C CA . ASN A 1 161 ? 4.788 -16.618 8.048 1.00 96.69 161 ASN A CA 1
ATOM 1195 C C . ASN A 1 161 ? 4.806 -17.431 9.346 1.00 96.69 161 ASN A C 1
ATOM 1197 O O . ASN A 1 161 ? 4.487 -18.620 9.342 1.00 96.69 161 ASN A O 1
ATOM 1201 N N . GLY A 1 162 ? 5.156 -16.801 10.460 1.00 96.25 162 GLY A N 1
ATOM 1202 C CA . GLY A 1 162 ? 5.175 -17.419 11.779 1.00 96.25 162 GLY A CA 1
ATOM 1203 C C . GLY A 1 162 ? 4.730 -16.442 12.859 1.00 96.25 162 GLY A C 1
ATOM 1204 O O . GLY A 1 162 ? 5.132 -15.285 12.850 1.00 96.25 162 GLY A O 1
ATOM 1205 N N . MET A 1 163 ? 3.937 -16.915 13.812 1.00 96.94 163 MET A N 1
ATOM 1206 C CA . MET A 1 163 ? 3.534 -16.177 15.003 1.00 96.94 163 MET A CA 1
ATOM 1207 C C . MET A 1 163 ? 3.859 -17.018 16.234 1.00 96.94 163 MET A C 1
ATOM 1209 O O . MET A 1 163 ? 3.526 -18.202 16.284 1.00 96.94 163 MET A O 1
ATOM 1213 N N . LEU A 1 164 ? 4.456 -16.393 17.244 1.00 97.56 164 LEU A N 1
ATOM 1214 C CA . LEU A 1 164 ? 4.588 -16.930 18.597 1.00 97.56 164 LEU A CA 1
ATOM 1215 C C . LEU A 1 164 ? 4.022 -15.911 19.577 1.00 97.56 164 LEU A C 1
ATOM 1217 O O . LEU A 1 164 ? 4.251 -14.713 19.423 1.00 97.56 164 LEU A O 1
ATOM 1221 N N . GLY A 1 165 ? 3.307 -16.355 20.603 1.00 97.38 165 GLY A N 1
ATOM 1222 C CA . GLY A 1 165 ? 2.663 -15.410 21.495 1.00 97.38 165 GLY A CA 1
ATOM 1223 C C . GLY A 1 165 ? 2.236 -15.960 22.841 1.00 97.38 165 GLY A C 1
ATOM 1224 O O . GLY A 1 165 ? 2.169 -17.167 23.068 1.00 97.38 165 GLY A O 1
ATOM 1225 N N . LEU A 1 166 ? 1.921 -15.028 23.734 1.00 97.69 166 LEU A N 1
ATOM 1226 C CA . LEU A 1 166 ? 1.335 -15.285 25.039 1.00 97.69 166 LEU A CA 1
ATOM 1227 C C . LEU A 1 166 ? -0.010 -14.575 25.135 1.00 97.69 166 LEU A C 1
ATOM 1229 O O . LEU A 1 166 ? -0.084 -13.366 24.933 1.00 97.69 166 LEU A O 1
ATOM 1233 N N . ASN A 1 167 ? -1.037 -15.326 25.513 1.00 96.69 167 ASN A N 1
ATOM 1234 C CA . ASN A 1 167 ? -2.367 -14.861 25.865 1.00 96.69 167 ASN A CA 1
ATOM 1235 C C . ASN A 1 167 ? -2.619 -15.215 27.323 1.00 96.69 167 ASN A C 1
ATOM 1237 O O . ASN A 1 167 ? -2.680 -16.390 27.688 1.00 96.69 167 ASN A O 1
ATOM 1241 N N . LYS A 1 168 ? -2.766 -14.202 28.169 1.00 95.06 168 LYS A N 1
ATOM 1242 C CA . LYS A 1 168 ? -3.003 -14.363 29.604 1.00 95.06 168 LYS A CA 1
ATOM 1243 C C . LYS A 1 168 ? -4.059 -13.356 30.060 1.00 95.06 168 LYS A C 1
ATOM 1245 O O . LYS A 1 168 ? -4.567 -12.552 29.286 1.00 95.06 168 LYS A O 1
ATOM 1250 N N . THR A 1 169 ? -4.400 -13.386 31.342 1.00 94.81 169 THR A N 1
ATOM 1251 C CA . THR A 1 169 ? -5.404 -12.480 31.925 1.00 94.81 169 THR A CA 1
ATOM 1252 C C . THR A 1 169 ? -5.005 -11.005 31.862 1.00 94.81 169 THR A C 1
ATOM 1254 O O . THR A 1 169 ? -5.877 -10.145 31.854 1.00 94.81 169 THR A O 1
ATOM 1257 N N . TRP A 1 170 ? -3.705 -10.703 31.787 1.00 94.94 170 TRP A N 1
ATOM 1258 C CA . TRP A 1 170 ? -3.199 -9.340 31.610 1.00 94.94 170 TRP A CA 1
ATOM 1259 C C . TRP A 1 170 ? -3.328 -8.822 30.170 1.00 94.94 170 TRP A C 1
ATOM 1261 O O . TRP A 1 170 ? -3.107 -7.634 29.943 1.00 94.94 170 TRP A O 1
ATOM 1271 N N . GLY A 1 171 ? -3.684 -9.680 29.207 1.00 96.31 171 GLY A N 1
ATOM 1272 C CA . GLY A 1 171 ? -3.763 -9.349 27.788 1.00 96.31 171 GLY A CA 1
ATOM 1273 C C . GLY A 1 171 ? -2.913 -10.280 26.921 1.00 96.31 171 GLY A C 1
ATOM 1274 O O . GLY A 1 171 ? -2.845 -11.483 27.183 1.00 96.31 171 GLY A O 1
ATOM 1275 N N . TYR A 1 172 ? -2.289 -9.744 25.870 1.00 96.81 172 TYR A N 1
ATOM 1276 C CA . TYR A 1 172 ? -1.462 -10.536 24.961 1.00 96.81 172 TYR A CA 1
ATOM 1277 C C . TYR A 1 172 ? -0.186 -9.835 24.495 1.00 96.81 172 TYR A C 1
ATOM 1279 O O . TYR A 1 172 ? -0.102 -8.605 24.483 1.00 96.81 172 TYR A O 1
ATOM 1287 N N . ALA A 1 173 ? 0.777 -10.646 24.058 1.00 97.75 173 ALA A N 1
ATOM 1288 C CA . ALA A 1 173 ? 1.945 -10.233 23.287 1.00 97.75 173 ALA A CA 1
ATOM 1289 C C . ALA A 1 173 ? 2.248 -11.285 22.209 1.00 97.75 173 ALA A C 1
ATOM 1291 O O . ALA A 1 173 ? 2.439 -12.457 22.535 1.00 97.75 173 ALA A O 1
ATOM 1292 N N . HIS A 1 174 ? 2.286 -10.878 20.941 1.00 97.69 174 HIS A N 1
ATOM 1293 C CA . HIS A 1 174 ? 2.495 -11.728 19.767 1.00 97.69 174 HIS A CA 1
ATOM 1294 C C . HIS A 1 174 ? 3.671 -11.209 18.947 1.00 97.69 174 HIS A C 1
ATOM 1296 O O . HIS A 1 174 ? 3.655 -10.066 18.498 1.00 97.69 174 HIS A O 1
ATOM 1302 N N . LEU A 1 175 ? 4.671 -12.056 18.726 1.00 97.81 175 LEU A N 1
ATOM 1303 C CA . LEU A 1 175 ? 5.749 -11.829 17.774 1.00 97.81 175 LEU A CA 1
ATOM 1304 C C . LEU A 1 175 ? 5.386 -12.499 16.448 1.00 97.81 175 LEU A C 1
ATOM 1306 O O . LEU A 1 175 ? 5.288 -13.723 16.378 1.00 97.81 175 LEU A O 1
ATOM 1310 N N . ASN A 1 176 ? 5.233 -11.691 15.408 1.00 97.12 176 ASN A N 1
ATOM 1311 C CA . ASN A 1 176 ? 5.000 -12.108 14.035 1.00 97.12 176 ASN A CA 1
ATOM 1312 C C . ASN A 1 176 ? 6.292 -11.964 13.234 1.00 97.12 176 ASN A C 1
ATOM 1314 O O . ASN A 1 176 ? 6.937 -10.918 13.276 1.00 97.12 176 ASN A O 1
ATOM 1318 N N . LEU A 1 177 ? 6.657 -13.004 12.499 1.00 97.25 177 LEU A N 1
ATOM 1319 C CA . LEU A 1 177 ? 7.810 -13.066 11.612 1.00 97.25 177 LEU A CA 1
ATOM 1320 C C . LEU A 1 177 ? 7.323 -13.471 10.225 1.00 97.25 177 LEU A C 1
ATOM 1322 O O . LEU A 1 177 ? 6.543 -14.413 10.096 1.00 97.25 177 LEU A O 1
ATOM 1326 N N . SER A 1 178 ? 7.794 -12.800 9.180 1.00 97.25 178 SER A N 1
ATOM 1327 C CA . SER A 1 178 ? 7.469 -13.196 7.812 1.00 97.25 178 SER A CA 1
ATOM 1328 C C . SER A 1 178 ? 8.606 -12.937 6.833 1.00 97.25 178 SER A C 1
ATOM 1330 O O . SER A 1 178 ? 9.433 -12.044 7.036 1.00 97.25 178 SER A O 1
ATOM 1332 N N . ARG A 1 179 ? 8.624 -13.744 5.772 1.00 97.75 179 ARG A N 1
ATOM 1333 C CA . ARG A 1 179 ? 9.414 -13.547 4.562 1.00 97.75 179 ARG A CA 1
ATOM 1334 C C . ARG A 1 179 ? 8.498 -13.723 3.358 1.00 97.75 179 ARG A C 1
ATOM 1336 O O . ARG A 1 179 ? 7.980 -14.819 3.153 1.00 97.75 179 ARG A O 1
ATOM 1343 N N . PHE A 1 180 ? 8.364 -12.671 2.567 1.00 97.00 180 PHE A N 1
ATOM 1344 C CA . PHE A 1 180 ? 7.758 -12.682 1.242 1.00 97.00 180 PHE A CA 1
ATOM 1345 C C . PHE A 1 180 ? 8.888 -12.647 0.210 1.00 97.00 180 PHE A C 1
ATOM 1347 O O . PHE A 1 180 ? 9.757 -11.776 0.272 1.00 97.00 180 PHE A O 1
ATOM 1354 N N . ASN A 1 181 ? 8.930 -13.617 -0.698 1.00 97.69 181 ASN A N 1
ATOM 1355 C CA . ASN A 1 181 ? 9.882 -13.655 -1.805 1.00 97.69 181 ASN A CA 1
ATOM 1356 C C . ASN A 1 181 ? 9.099 -13.854 -3.096 1.00 97.69 181 ASN A C 1
ATOM 1358 O O . ASN A 1 181 ? 8.375 -14.840 -3.211 1.00 97.69 181 ASN A O 1
ATOM 1362 N N . THR A 1 182 ? 9.251 -12.947 -4.052 1.00 96.19 182 THR A N 1
ATOM 1363 C CA . THR A 1 182 ? 8.633 -13.091 -5.367 1.00 96.19 182 THR A CA 1
ATOM 1364 C C . THR A 1 182 ? 9.631 -12.788 -6.472 1.00 96.19 182 THR A C 1
ATOM 1366 O O . THR A 1 182 ? 10.476 -11.902 -6.327 1.00 96.19 182 THR A O 1
ATOM 1369 N N . ASN A 1 183 ? 9.512 -13.531 -7.567 1.00 96.25 183 ASN A N 1
ATOM 1370 C CA . ASN A 1 183 ? 10.072 -13.178 -8.859 1.00 96.25 183 ASN A CA 1
ATOM 1371 C C . ASN A 1 183 ? 8.913 -12.868 -9.800 1.00 96.25 183 ASN A C 1
ATOM 1373 O O . ASN A 1 183 ? 8.008 -13.698 -9.942 1.00 96.25 183 ASN A O 1
ATOM 1377 N N . VAL A 1 184 ? 8.947 -11.708 -10.444 1.00 94.06 184 VAL A N 1
ATOM 1378 C CA . VAL A 1 184 ? 7.891 -11.240 -11.347 1.00 94.06 184 VAL A CA 1
ATOM 1379 C C . VAL A 1 184 ? 8.537 -10.803 -12.647 1.00 94.06 184 VAL A C 1
ATOM 1381 O O . VAL A 1 184 ? 9.435 -9.970 -12.615 1.00 94.06 184 VAL A O 1
ATOM 1384 N N . GLY A 1 185 ? 8.107 -11.374 -13.769 1.00 93.06 185 GLY A N 1
ATOM 1385 C CA . GLY A 1 185 ? 8.598 -10.932 -15.069 1.00 93.06 185 GLY A CA 1
ATOM 1386 C C . GLY A 1 185 ? 7.934 -9.623 -15.493 1.00 93.06 185 GLY A C 1
ATOM 1387 O O . GLY A 1 185 ? 6.784 -9.345 -15.126 1.00 93.06 185 GLY A O 1
ATOM 1388 N N . LEU A 1 186 ? 8.681 -8.816 -16.235 1.00 88.75 186 LEU A N 1
ATOM 1389 C CA . LEU A 1 186 ? 8.244 -7.539 -16.777 1.00 88.75 186 LEU A CA 1
ATOM 1390 C C . LEU A 1 186 ? 8.032 -7.683 -18.289 1.00 88.75 186 LEU A C 1
ATOM 1392 O O . LEU A 1 186 ? 8.740 -8.418 -18.975 1.00 88.75 186 LEU A O 1
ATOM 1396 N N . VAL A 1 187 ? 6.991 -7.032 -18.803 1.00 86.38 187 VAL A N 1
ATOM 1397 C CA . VAL A 1 187 ? 6.649 -7.077 -20.230 1.00 86.38 187 VAL A CA 1
ATOM 1398 C C . VAL A 1 187 ? 7.124 -5.777 -20.853 1.00 86.38 187 VAL A C 1
ATOM 1400 O O . VAL A 1 187 ? 6.516 -4.745 -20.584 1.00 86.38 187 VAL A O 1
ATOM 1403 N N . GLU A 1 188 ? 8.179 -5.842 -21.661 1.00 74.31 188 GLU A N 1
ATOM 1404 C CA . GLU A 1 188 ? 8.752 -4.665 -22.324 1.00 74.31 188 GLU A CA 1
ATOM 1405 C C . GLU A 1 188 ? 7.963 -4.239 -23.552 1.00 74.31 188 GLU A C 1
ATOM 1407 O O . GLU A 1 188 ? 7.507 -3.102 -23.665 1.00 74.31 188 GLU A O 1
ATOM 1412 N N . GLU A 1 189 ? 7.725 -5.186 -24.455 1.00 77.44 189 GLU A N 1
ATOM 1413 C CA . GLU A 1 189 ? 7.067 -4.889 -25.716 1.00 77.44 189 GLU A CA 1
ATOM 1414 C C . GLU A 1 189 ? 5.609 -5.343 -25.735 1.00 77.44 189 GLU A C 1
ATOM 1416 O O . GLU A 1 189 ? 5.232 -6.468 -25.376 1.00 77.44 189 GLU A O 1
ATOM 1421 N N . GLY A 1 190 ? 4.757 -4.422 -26.183 1.00 82.06 190 GLY A N 1
ATOM 1422 C CA . GLY A 1 190 ? 3.384 -4.732 -26.540 1.00 82.06 190 GLY A CA 1
ATOM 1423 C C . GLY A 1 190 ? 3.317 -5.617 -27.789 1.00 82.06 190 GLY A C 1
ATOM 1424 O O . GLY A 1 190 ? 4.294 -5.754 -28.521 1.00 82.06 190 GLY A O 1
ATOM 1425 N N . PRO A 1 191 ? 2.149 -6.213 -28.069 1.00 87.62 191 PRO A N 1
ATOM 1426 C CA . PRO A 1 191 ? 1.984 -6.975 -29.293 1.00 87.62 191 PRO A CA 1
ATOM 1427 C C . PRO A 1 191 ? 2.073 -6.067 -30.531 1.00 87.62 191 PRO A C 1
ATOM 1429 O O . PRO A 1 191 ? 1.686 -4.895 -30.482 1.00 87.62 191 PRO A O 1
ATOM 1432 N N . ASP A 1 192 ? 2.511 -6.637 -31.652 1.00 89.25 192 ASP A N 1
ATOM 1433 C CA . ASP A 1 192 ? 2.490 -5.998 -32.966 1.00 89.25 192 ASP A CA 1
ATOM 1434 C C . ASP A 1 192 ? 1.052 -5.671 -33.435 1.00 89.25 192 ASP A C 1
ATOM 1436 O O . ASP A 1 192 ? 0.049 -5.970 -32.774 1.00 89.25 192 ASP A O 1
ATOM 1440 N N . ALA A 1 193 ? 0.931 -5.059 -34.617 1.00 88.38 193 ALA A N 1
ATOM 1441 C CA . ALA A 1 193 ? -0.366 -4.701 -35.198 1.00 88.38 193 ALA A CA 1
ATOM 1442 C C . ALA A 1 193 ? -1.304 -5.908 -35.426 1.00 88.38 193 ALA A C 1
ATOM 1444 O O . ALA A 1 193 ? -2.526 -5.736 -35.453 1.00 88.38 193 ALA A O 1
ATOM 1445 N N . ASP A 1 194 ? -0.745 -7.114 -35.556 1.00 87.38 194 ASP A N 1
ATOM 1446 C CA . ASP A 1 194 ? -1.461 -8.376 -35.748 1.00 87.38 194 ASP A CA 1
ATOM 1447 C C . ASP A 1 194 ? -1.732 -9.114 -34.420 1.00 87.38 194 ASP A C 1
ATOM 1449 O O . ASP A 1 194 ? -2.397 -10.156 -34.394 1.00 87.38 194 ASP A O 1
ATOM 1453 N N . GLY A 1 195 ? -1.274 -8.568 -33.290 1.00 87.31 195 GLY A N 1
ATOM 1454 C CA . GLY A 1 195 ? -1.453 -9.145 -31.964 1.00 87.31 195 GLY A CA 1
ATOM 1455 C C . GLY A 1 195 ? -0.384 -10.171 -31.566 1.00 87.31 195 GLY A C 1
ATOM 1456 O O . GLY A 1 195 ? -0.603 -10.909 -30.603 1.00 87.31 195 GLY A O 1
ATOM 1457 N N . ASN A 1 196 ? 0.724 -10.291 -32.301 1.00 90.25 196 ASN A N 1
ATOM 1458 C CA . ASN A 1 196 ? 1.823 -11.197 -31.966 1.00 90.25 196 ASN A CA 1
ATOM 1459 C C . ASN A 1 196 ? 2.838 -10.524 -31.048 1.00 90.25 196 ASN A C 1
ATOM 1461 O O . ASN A 1 196 ? 3.111 -9.338 -31.176 1.00 90.25 196 ASN A O 1
ATOM 1465 N N . TYR A 1 197 ? 3.432 -11.314 -30.161 1.00 91.00 197 TYR A N 1
ATOM 1466 C CA . TYR A 1 197 ? 4.617 -10.904 -29.419 1.00 91.00 197 TYR A CA 1
ATOM 1467 C C . TYR A 1 197 ? 5.847 -11.425 -30.143 1.00 91.00 197 TYR A C 1
ATOM 1469 O O . TYR A 1 197 ? 5.842 -12.581 -30.580 1.00 91.00 197 TYR A O 1
ATOM 1477 N N . LEU A 1 198 ? 6.864 -10.583 -30.264 1.00 89.88 198 LEU A N 1
ATOM 1478 C CA . LEU A 1 198 ? 8.117 -10.909 -30.929 1.00 89.88 198 LEU A CA 1
ATOM 1479 C C . LEU A 1 198 ? 9.221 -11.077 -29.880 1.00 89.88 198 LEU A C 1
ATOM 1481 O O . LEU A 1 198 ? 9.121 -10.529 -28.785 1.00 89.88 198 LEU A O 1
ATOM 1485 N N . ASN A 1 199 ? 10.222 -11.900 -30.178 1.00 86.88 199 ASN A N 1
ATOM 1486 C CA . ASN A 1 199 ? 11.476 -11.908 -29.427 1.00 86.88 199 ASN A CA 1
ATOM 1487 C C . ASN A 1 199 ? 12.423 -10.817 -29.967 1.00 86.88 199 ASN A C 1
ATOM 1489 O O . ASN A 1 199 ? 12.101 -10.142 -30.943 1.00 86.88 199 ASN A O 1
ATOM 1493 N N . GLU A 1 200 ? 13.608 -10.697 -29.369 1.00 79.81 200 GLU A N 1
ATOM 1494 C CA . GLU A 1 200 ? 14.654 -9.745 -29.783 1.00 79.81 200 GLU A CA 1
ATOM 1495 C C . GLU A 1 200 ? 15.077 -9.894 -31.258 1.00 79.81 200 GLU A C 1
ATOM 1497 O O . GLU A 1 200 ? 15.413 -8.912 -31.915 1.00 79.81 200 GLU A O 1
ATOM 1502 N N . ASP A 1 201 ? 15.000 -11.109 -31.814 1.00 84.69 201 ASP A N 1
ATOM 1503 C CA . ASP A 1 201 ? 15.302 -11.387 -33.225 1.00 84.69 201 ASP A CA 1
ATOM 1504 C C . ASP A 1 201 ? 14.154 -10.994 -34.186 1.00 84.69 201 ASP A C 1
ATOM 1506 O O . ASP A 1 201 ? 14.302 -11.072 -35.409 1.00 84.69 201 ASP A O 1
ATOM 1510 N N . GLY A 1 202 ? 12.997 -10.579 -33.657 1.00 84.38 202 GLY A N 1
ATOM 1511 C CA . GLY A 1 202 ? 11.790 -10.252 -34.422 1.00 84.38 202 GLY A CA 1
ATOM 1512 C C . GLY A 1 202 ? 10.917 -11.459 -34.796 1.00 84.38 202 GLY A C 1
ATOM 1513 O O . GLY A 1 202 ? 9.969 -11.314 -35.572 1.00 84.38 202 GLY A O 1
ATOM 1514 N N . ASP A 1 203 ? 11.201 -12.645 -34.255 1.00 91.31 203 ASP A N 1
ATOM 1515 C CA . ASP A 1 203 ? 10.425 -13.866 -34.463 1.00 91.31 203 ASP A CA 1
ATOM 1516 C C . ASP A 1 203 ? 9.210 -13.944 -33.529 1.00 91.31 203 ASP A C 1
ATOM 1518 O O . ASP A 1 203 ? 9.265 -13.604 -32.348 1.00 91.31 203 ASP A O 1
ATOM 1522 N N . VAL A 1 204 ? 8.098 -14.483 -34.039 1.00 92.12 204 VAL A N 1
ATOM 1523 C CA . VAL A 1 204 ? 6.864 -14.653 -33.257 1.00 92.12 204 VAL A CA 1
ATOM 1524 C C . VAL A 1 204 ? 7.059 -15.659 -32.120 1.00 92.12 204 VAL A C 1
ATOM 1526 O O . VAL A 1 204 ? 7.291 -16.850 -32.346 1.00 92.12 204 VAL A O 1
ATOM 1529 N N . ILE A 1 205 ? 6.832 -15.207 -30.886 1.00 91.69 205 ILE A N 1
ATOM 1530 C CA . ILE A 1 205 ? 6.846 -16.052 -29.693 1.00 91.69 205 ILE A CA 1
ATOM 1531 C C . ILE A 1 205 ? 5.625 -16.974 -29.711 1.00 91.69 205 ILE A C 1
ATOM 1533 O O . ILE A 1 205 ? 4.465 -16.546 -29.721 1.00 91.69 205 ILE A O 1
ATOM 1537 N N . SER A 1 206 ? 5.879 -18.282 -29.682 1.00 93.06 206 SER A N 1
ATOM 1538 C CA . SER A 1 206 ? 4.809 -19.273 -29.654 1.00 93.06 206 SER A CA 1
ATOM 1539 C C . SER A 1 206 ? 4.077 -19.280 -28.305 1.00 93.06 206 SER A C 1
ATOM 1541 O O . SER A 1 206 ? 4.654 -19.031 -27.247 1.00 93.06 206 SER A O 1
ATOM 1543 N N . ASN A 1 207 ? 2.801 -19.682 -28.301 1.00 92.06 207 ASN A N 1
ATOM 1544 C CA . ASN A 1 207 ? 2.061 -19.903 -27.052 1.00 92.06 207 ASN A CA 1
ATOM 1545 C C . ASN A 1 207 ? 2.729 -20.937 -26.133 1.00 92.06 207 ASN A C 1
ATOM 1547 O O . ASN A 1 207 ? 2.553 -20.876 -24.921 1.00 92.06 207 ASN A O 1
ATOM 1551 N N . ALA A 1 208 ? 3.444 -21.921 -26.684 1.00 93.25 208 ALA A N 1
ATOM 1552 C CA . ALA A 1 208 ? 4.147 -22.907 -25.871 1.00 93.25 208 ALA A CA 1
ATOM 1553 C C . ALA A 1 208 ? 5.326 -22.263 -25.127 1.00 93.25 208 ALA A C 1
ATOM 1555 O O . ALA A 1 208 ? 5.529 -22.548 -23.947 1.00 93.25 208 ALA A O 1
ATOM 1556 N N . ASP A 1 209 ? 6.044 -21.353 -25.790 1.00 92.56 209 ASP A N 1
ATOM 1557 C CA . ASP A 1 209 ? 7.153 -20.609 -25.195 1.00 92.56 209 ASP A CA 1
ATOM 1558 C C . ASP A 1 209 ? 6.662 -19.581 -24.174 1.00 92.56 209 ASP A C 1
ATOM 1560 O O . ASP A 1 209 ? 7.161 -19.563 -23.052 1.00 92.56 209 ASP A O 1
ATOM 1564 N N . ALA A 1 210 ? 5.604 -18.829 -24.490 1.00 92.00 210 ALA A N 1
ATOM 1565 C CA . ALA A 1 210 ? 4.989 -17.868 -23.567 1.00 92.00 210 ALA A CA 1
ATOM 1566 C C . ALA A 1 210 ? 4.349 -18.521 -22.319 1.00 92.00 210 ALA A C 1
ATOM 1568 O O . ALA A 1 210 ? 4.110 -17.857 -21.310 1.00 92.00 210 ALA A O 1
ATOM 1569 N N . ARG A 1 211 ? 4.075 -19.835 -22.359 1.00 95.00 211 ARG A N 1
ATOM 1570 C CA . ARG A 1 211 ? 3.570 -20.621 -21.215 1.00 95.00 211 ARG A CA 1
ATOM 1571 C C . ARG A 1 211 ? 4.674 -21.247 -20.362 1.00 95.00 211 ARG A C 1
ATOM 1573 O O . ARG A 1 211 ? 4.370 -21.962 -19.401 1.00 95.00 211 ARG A O 1
ATOM 1580 N N . LYS A 1 212 ? 5.950 -21.006 -20.676 1.00 94.25 212 LYS A N 1
ATOM 1581 C CA . LYS A 1 212 ? 7.052 -21.406 -19.795 1.00 94.25 212 LYS A CA 1
ATOM 1582 C C . LYS A 1 212 ? 6.943 -20.644 -18.471 1.00 94.25 212 LYS A C 1
ATOM 1584 O O . LYS A 1 212 ? 6.585 -19.475 -18.420 1.00 94.25 212 LYS A O 1
ATOM 1589 N N . ARG A 1 213 ? 7.246 -21.343 -17.376 1.00 94.00 213 ARG A N 1
ATOM 1590 C CA . ARG A 1 213 ? 7.272 -20.790 -16.006 1.00 94.00 213 ARG A CA 1
ATOM 1591 C C . ARG A 1 213 ? 8.650 -20.240 -15.612 1.00 94.00 213 ARG A C 1
ATOM 1593 O O . ARG A 1 213 ? 8.816 -19.809 -14.473 1.00 94.00 213 ARG A O 1
ATOM 1600 N N . LYS A 1 214 ? 9.623 -20.295 -16.530 1.00 92.56 214 LYS A N 1
ATOM 1601 C CA . LYS A 1 214 ? 10.900 -19.584 -16.417 1.00 92.56 214 LYS A CA 1
ATOM 1602 C C . LYS A 1 214 ? 10.654 -18.144 -16.874 1.00 92.56 214 LYS A C 1
ATOM 1604 O O . LYS A 1 214 ? 10.061 -17.961 -17.933 1.00 92.56 214 LYS A O 1
ATOM 1609 N N . LEU A 1 215 ? 11.076 -17.176 -16.067 1.00 92.94 215 LEU A N 1
ATOM 1610 C CA . LEU A 1 215 ? 11.057 -15.764 -16.445 1.00 92.94 215 LEU A CA 1
ATOM 1611 C C . LEU A 1 215 ? 12.219 -15.484 -17.401 1.00 92.94 215 LEU A C 1
ATOM 1613 O O . LEU A 1 215 ? 13.282 -16.094 -17.263 1.00 92.94 215 LEU A O 1
ATOM 1617 N N . GLY A 1 216 ? 11.969 -14.628 -18.384 1.00 91.25 216 GLY A N 1
ATOM 1618 C CA . GLY A 1 216 ? 13.011 -13.973 -19.165 1.00 91.25 216 GLY A CA 1
ATOM 1619 C C . GLY A 1 216 ? 13.378 -12.638 -18.526 1.00 91.25 216 GLY A C 1
ATOM 1620 O O . GLY A 1 216 ? 12.757 -12.221 -17.544 1.00 91.25 216 GLY A O 1
ATOM 1621 N N . LEU A 1 217 ? 14.382 -11.985 -19.091 1.00 90.50 217 LEU A N 1
ATOM 1622 C CA . LEU A 1 217 ? 14.661 -10.593 -18.788 1.00 90.50 217 LEU A CA 1
ATOM 1623 C C . LEU A 1 217 ? 13.648 -9.685 -19.522 1.00 90.50 217 LEU A C 1
ATOM 1625 O O . LEU A 1 217 ? 13.141 -10.091 -20.573 1.00 90.50 217 LEU A O 1
ATOM 1629 N N . PRO A 1 218 ? 13.299 -8.522 -18.951 1.00 90.62 218 PRO A N 1
ATOM 1630 C CA . PRO A 1 218 ? 13.593 -8.109 -17.586 1.00 90.62 218 PRO A CA 1
ATOM 1631 C C . PRO A 1 218 ? 12.688 -8.796 -16.552 1.00 90.62 218 PRO A C 1
ATOM 1633 O O . PRO A 1 218 ? 11.547 -9.192 -16.824 1.00 90.62 218 PRO A O 1
ATOM 1636 N N . TYR A 1 219 ? 13.171 -8.932 -15.319 1.00 93.25 219 TYR A N 1
ATOM 1637 C CA . TYR A 1 219 ? 12.350 -9.383 -14.194 1.00 93.25 219 TYR A CA 1
ATOM 1638 C C . TYR A 1 219 ? 12.787 -8.755 -12.872 1.00 93.25 219 TYR A C 1
ATOM 1640 O O . TYR A 1 219 ? 13.935 -8.368 -12.673 1.00 93.25 219 TYR A O 1
ATOM 1648 N N . GLN A 1 220 ? 11.863 -8.717 -11.915 1.00 94.31 220 GLN A N 1
ATOM 1649 C CA . GLN A 1 220 ? 12.129 -8.236 -10.565 1.00 94.31 220 GLN A CA 1
ATOM 1650 C C . GLN A 1 220 ? 12.237 -9.396 -9.582 1.00 94.31 220 GLN A C 1
ATOM 1652 O O . GLN A 1 220 ? 11.388 -10.292 -9.570 1.00 94.31 220 GLN A O 1
ATOM 1657 N N . ASN A 1 221 ? 13.218 -9.333 -8.682 1.00 96.19 221 ASN A N 1
ATOM 1658 C CA . ASN A 1 221 ? 13.269 -10.139 -7.469 1.00 96.19 221 ASN A CA 1
ATOM 1659 C C . ASN A 1 221 ? 13.006 -9.260 -6.243 1.00 96.19 221 ASN A C 1
ATOM 1661 O O . ASN A 1 221 ? 13.741 -8.315 -5.956 1.00 96.19 221 ASN A O 1
ATOM 1665 N N . ILE A 1 222 ? 11.983 -9.602 -5.465 1.00 96.31 222 ILE A N 1
ATOM 1666 C CA . ILE A 1 222 ? 11.604 -8.841 -4.275 1.00 96.31 222 ILE A CA 1
ATOM 1667 C C . ILE A 1 222 ? 11.650 -9.770 -3.068 1.00 96.31 222 ILE A C 1
ATOM 1669 O O . ILE A 1 222 ? 10.926 -10.762 -3.004 1.00 96.31 222 ILE A O 1
ATOM 1673 N N . ASN A 1 223 ? 12.477 -9.424 -2.081 1.00 97.62 223 ASN A N 1
ATOM 1674 C CA . ASN A 1 223 ? 12.470 -10.039 -0.758 1.00 97.62 223 ASN A CA 1
ATOM 1675 C C . ASN A 1 223 ? 12.001 -9.013 0.274 1.00 97.62 223 ASN A C 1
ATOM 1677 O O . ASN A 1 223 ? 12.609 -7.956 0.432 1.00 97.62 223 ASN A O 1
ATOM 1681 N N . HIS A 1 224 ? 10.960 -9.346 1.025 1.00 98.06 224 HIS A N 1
ATOM 1682 C CA . HIS A 1 224 ? 10.477 -8.548 2.141 1.00 98.06 224 HIS A CA 1
ATOM 1683 C C . HIS A 1 224 ? 10.499 -9.381 3.419 1.00 98.06 224 HIS A C 1
ATOM 1685 O O . HIS A 1 224 ? 9.890 -10.448 3.492 1.00 98.06 224 HIS A O 1
ATOM 1691 N N . TYR A 1 225 ? 11.212 -8.893 4.428 1.00 98.06 225 TYR A N 1
ATOM 1692 C CA . TYR A 1 225 ? 11.294 -9.493 5.753 1.00 98.06 225 TYR A CA 1
ATOM 1693 C C . TYR A 1 225 ? 10.583 -8.587 6.744 1.00 98.06 225 TYR A C 1
ATOM 1695 O O . TYR A 1 225 ? 10.858 -7.390 6.766 1.00 98.06 225 TYR A O 1
ATOM 1703 N N . ARG A 1 226 ? 9.743 -9.153 7.610 1.00 97.81 226 ARG A N 1
ATOM 1704 C CA . ARG A 1 226 ? 9.061 -8.399 8.669 1.00 97.81 226 ARG A CA 1
ATOM 1705 C C . ARG A 1 226 ? 9.152 -9.130 9.995 1.00 97.81 226 ARG A C 1
ATOM 1707 O O . ARG A 1 226 ? 8.885 -10.328 10.064 1.00 97.81 226 ARG A O 1
ATOM 1714 N N . ALA A 1 227 ? 9.477 -8.388 11.046 1.00 98.12 227 ALA A N 1
ATOM 1715 C CA . ALA A 1 227 ? 9.358 -8.806 12.433 1.00 98.12 227 ALA A CA 1
ATOM 1716 C C . ALA A 1 227 ? 8.514 -7.772 13.183 1.00 98.12 227 ALA A C 1
ATOM 1718 O O . ALA A 1 227 ? 8.912 -6.614 13.270 1.00 98.12 227 ALA A O 1
ATOM 1719 N N . ALA A 1 228 ? 7.357 -8.169 13.710 1.00 98.12 228 ALA A N 1
ATOM 1720 C CA . ALA A 1 228 ? 6.416 -7.279 14.384 1.00 98.12 228 ALA A CA 1
ATOM 1721 C C . ALA A 1 228 ? 5.984 -7.850 15.740 1.00 98.12 228 ALA A C 1
ATOM 1723 O O . ALA A 1 228 ? 5.472 -8.963 15.818 1.00 98.12 228 ALA A O 1
ATOM 1724 N N . LEU A 1 229 ? 6.168 -7.079 16.808 1.00 98.38 229 LEU A N 1
ATOM 1725 C CA . LEU A 1 229 ? 5.687 -7.381 18.150 1.00 98.38 229 LEU A CA 1
ATOM 1726 C C . LEU A 1 229 ? 4.415 -6.578 18.430 1.00 98.38 229 LEU A C 1
ATOM 1728 O O . LEU A 1 229 ? 4.475 -5.363 18.620 1.00 98.38 229 LEU A O 1
ATOM 1732 N N . ASN A 1 230 ? 3.287 -7.277 18.509 1.00 97.31 230 ASN A N 1
ATOM 1733 C CA . ASN A 1 230 ? 1.975 -6.731 18.831 1.00 97.31 230 ASN A CA 1
ATOM 1734 C C . ASN A 1 230 ? 1.622 -7.055 20.275 1.00 97.31 230 ASN A C 1
ATOM 1736 O O . ASN A 1 230 ? 1.602 -8.221 20.656 1.00 97.31 230 ASN A O 1
ATOM 1740 N N . SER A 1 231 ? 1.297 -6.053 21.080 1.00 97.56 231 SER A N 1
ATOM 1741 C CA . SER A 1 231 ? 0.885 -6.250 22.468 1.00 97.56 231 SER A CA 1
ATOM 1742 C C . SER A 1 231 ? -0.400 -5.497 22.774 1.00 97.56 231 SER A C 1
ATOM 1744 O O . SER A 1 231 ? -0.653 -4.416 22.245 1.00 97.56 231 SER A O 1
ATOM 1746 N N . ASN A 1 232 ? -1.206 -6.062 23.662 1.00 97.38 232 ASN A N 1
ATOM 1747 C CA . ASN A 1 232 ? -2.347 -5.397 24.271 1.00 97.38 232 ASN A CA 1
ATOM 1748 C C . ASN A 1 232 ? -2.348 -5.744 25.753 1.00 97.38 232 ASN A C 1
ATOM 1750 O O . ASN A 1 232 ? -2.557 -6.902 26.101 1.00 97.38 232 ASN A O 1
ATOM 1754 N N . ILE A 1 233 ? -2.097 -4.763 26.610 1.00 97.94 233 ILE A N 1
ATOM 1755 C CA . ILE A 1 233 ? -1.959 -4.950 28.053 1.00 97.94 233 ILE A CA 1
ATOM 1756 C C . ILE A 1 233 ? -3.083 -4.191 28.753 1.00 97.94 233 ILE A C 1
ATOM 1758 O O . ILE A 1 233 ? -3.266 -2.993 28.539 1.00 97.94 233 ILE A O 1
ATOM 1762 N N . LEU A 1 234 ? -3.827 -4.882 29.611 1.00 96.75 234 LEU A N 1
ATOM 1763 C CA . LEU A 1 234 ? -4.868 -4.286 30.443 1.00 96.75 234 LEU A CA 1
ATOM 1764 C C . LEU A 1 234 ? -4.215 -3.584 31.642 1.00 96.75 234 LEU A C 1
ATOM 1766 O O . LEU A 1 234 ? -3.554 -4.228 32.455 1.00 96.75 234 LEU A O 1
ATOM 1770 N N . LEU A 1 235 ? -4.389 -2.265 31.760 1.00 94.12 235 LEU A N 1
ATOM 1771 C CA . LEU A 1 235 ? -3.741 -1.435 32.784 1.00 94.12 235 LEU A CA 1
ATOM 1772 C C . LEU A 1 235 ? -4.751 -0.467 33.404 1.00 94.12 235 LEU A C 1
ATOM 1774 O O . LEU A 1 235 ? -5.313 0.371 32.708 1.00 94.12 235 LEU A O 1
ATOM 1778 N N . GLY A 1 236 ? -4.978 -0.558 34.720 1.00 84.88 236 GLY A N 1
ATOM 1779 C CA . GLY A 1 236 ? -5.774 0.432 35.464 1.00 84.88 236 GLY A CA 1
ATOM 1780 C C . GLY A 1 236 ? -7.214 0.624 34.961 1.00 84.88 236 GLY A C 1
ATOM 1781 O O . GLY A 1 236 ? -7.734 1.733 35.027 1.00 84.88 236 GLY A O 1
ATOM 1782 N N . GLY A 1 237 ? -7.838 -0.429 34.417 1.00 89.50 237 GLY A N 1
ATOM 1783 C CA . GLY A 1 237 ? -9.164 -0.378 33.781 1.00 89.50 237 GLY A CA 1
ATOM 1784 C C . GLY A 1 237 ? -9.165 0.131 32.331 1.00 89.50 237 GLY A C 1
ATOM 1785 O O . GLY A 1 237 ? -10.216 0.147 31.697 1.00 89.50 237 GLY A O 1
ATOM 1786 N N . GLY A 1 238 ? -8.010 0.555 31.816 1.00 95.44 238 GLY A N 1
ATOM 1787 C CA . GLY A 1 238 ? -7.773 0.883 30.414 1.00 95.44 238 GLY A CA 1
ATOM 1788 C C . GLY A 1 238 ? -6.999 -0.219 29.686 1.00 95.44 238 GLY A C 1
ATOM 1789 O O . GLY A 1 238 ? -6.751 -1.303 30.221 1.00 95.44 238 GLY A O 1
ATOM 1790 N N . GLN A 1 239 ? -6.595 0.080 28.454 1.00 97.00 239 GLN A N 1
ATOM 1791 C CA . GLN A 1 239 ? -5.820 -0.820 27.595 1.00 97.00 239 GLN A CA 1
ATOM 1792 C C . GLN A 1 239 ? -4.663 -0.067 26.930 1.00 97.00 239 GLN A C 1
ATOM 1794 O O . GLN A 1 239 ? -4.856 0.997 26.340 1.00 97.00 239 GLN A O 1
ATOM 1799 N N . LEU A 1 240 ? -3.462 -0.635 27.006 1.00 98.00 240 LEU A N 1
ATOM 1800 C CA . LEU A 1 240 ? -2.280 -0.189 26.279 1.00 98.00 240 LEU A CA 1
ATOM 1801 C C . LEU A 1 240 ? -2.027 -1.149 25.121 1.00 98.00 240 LEU A C 1
ATOM 1803 O O . LEU A 1 240 ? -1.606 -2.285 25.335 1.00 98.00 240 LEU A O 1
ATOM 1807 N N . LYS A 1 241 ? -2.255 -0.680 23.898 1.00 97.56 241 LYS A N 1
ATOM 1808 C CA . LYS A 1 241 ? -1.876 -1.386 22.678 1.00 97.56 241 LYS A CA 1
ATOM 1809 C C . LYS A 1 241 ? -0.549 -0.852 22.172 1.00 97.56 241 LYS A C 1
ATOM 1811 O O . LYS A 1 241 ? -0.349 0.361 22.138 1.00 97.56 241 LYS A O 1
ATOM 1816 N N . SER A 1 242 ? 0.339 -1.742 21.762 1.00 97.81 242 SER A N 1
ATOM 1817 C CA . SER A 1 242 ? 1.584 -1.364 21.110 1.00 97.81 242 SER A CA 1
ATOM 1818 C C . SER A 1 242 ? 1.914 -2.292 19.952 1.00 97.81 242 SER A C 1
ATOM 1820 O O . SER A 1 242 ? 1.686 -3.497 20.024 1.00 97.81 242 SER A O 1
ATOM 1822 N N . THR A 1 243 ? 2.478 -1.714 18.901 1.00 97.94 243 THR A N 1
ATOM 1823 C CA . THR A 1 243 ? 3.068 -2.427 17.772 1.00 97.94 243 THR A CA 1
ATOM 1824 C C . THR A 1 243 ? 4.466 -1.881 17.557 1.00 97.94 243 THR A C 1
ATOM 1826 O O . THR A 1 243 ? 4.631 -0.681 17.349 1.00 97.94 243 THR A O 1
ATOM 1829 N N . LEU A 1 244 ? 5.471 -2.747 17.615 1.00 98.50 244 LEU A N 1
ATOM 1830 C CA . LEU A 1 244 ? 6.850 -2.428 17.252 1.00 98.50 244 LEU A CA 1
ATOM 1831 C C . LEU A 1 244 ? 7.226 -3.320 16.079 1.00 98.50 244 LEU A C 1
ATOM 1833 O O . LEU A 1 244 ? 7.091 -4.535 16.196 1.00 98.50 244 LEU A O 1
ATOM 1837 N N . ALA A 1 245 ? 7.690 -2.757 14.968 1.00 98.50 245 ALA A N 1
ATOM 1838 C CA . ALA A 1 245 ? 8.053 -3.557 13.808 1.00 98.50 245 ALA A CA 1
ATOM 1839 C C . ALA A 1 245 ? 9.364 -3.113 13.164 1.00 98.50 245 ALA A C 1
ATOM 1841 O O . ALA A 1 245 ? 9.661 -1.922 13.076 1.00 98.50 245 ALA A O 1
ATOM 1842 N N . PHE A 1 246 ? 10.116 -4.103 12.696 1.00 98.50 246 PHE A N 1
ATOM 1843 C CA . PHE A 1 246 ? 11.240 -3.963 11.785 1.00 98.50 246 PHE A CA 1
ATOM 1844 C C . PHE A 1 246 ? 10.872 -4.616 10.454 1.00 98.50 246 PHE A C 1
ATOM 1846 O O . PHE A 1 246 ? 10.333 -5.726 10.432 1.00 98.50 246 PHE A O 1
ATOM 1853 N N . GLN A 1 247 ? 11.180 -3.933 9.359 1.00 98.56 247 GLN A N 1
ATOM 1854 C CA . GLN A 1 247 ? 11.014 -4.429 8.002 1.00 98.56 247 GLN A CA 1
ATOM 1855 C C . GLN A 1 247 ? 12.285 -4.190 7.201 1.00 98.56 247 GLN A C 1
ATOM 1857 O O . GLN A 1 247 ? 12.910 -3.138 7.329 1.00 98.56 247 GLN A O 1
ATOM 1862 N N . LYS A 1 248 ? 12.628 -5.158 6.354 1.00 98.25 248 LYS A N 1
ATOM 1863 C CA . LYS A 1 248 ? 13.674 -5.035 5.343 1.00 98.25 248 LYS A CA 1
ATOM 1864 C C . LYS A 1 248 ? 13.107 -5.427 3.993 1.00 98.25 248 LYS A C 1
ATOM 1866 O O . LYS A 1 248 ? 12.757 -6.590 3.791 1.00 98.25 248 LYS A O 1
ATOM 1871 N N . ASN A 1 249 ? 13.051 -4.473 3.077 1.00 98.25 249 ASN A N 1
ATOM 1872 C CA . ASN A 1 249 ? 12.666 -4.696 1.697 1.00 98.25 249 ASN A CA 1
ATOM 1873 C C . ASN A 1 249 ? 13.896 -4.582 0.793 1.00 98.25 249 ASN A C 1
ATOM 1875 O O . ASN A 1 249 ? 14.589 -3.571 0.801 1.00 98.25 249 ASN A O 1
ATOM 1879 N N . ILE A 1 250 ? 14.158 -5.641 0.036 1.00 97.62 250 ILE A N 1
ATOM 1880 C CA . ILE A 1 250 ? 15.201 -5.716 -0.982 1.00 97.62 250 ILE A CA 1
ATOM 1881 C C . ILE A 1 250 ? 14.471 -5.912 -2.304 1.00 97.62 250 ILE A C 1
ATOM 1883 O O . ILE A 1 250 ? 13.843 -6.959 -2.497 1.00 97.62 250 ILE A O 1
ATOM 1887 N N . ARG A 1 251 ? 14.523 -4.917 -3.186 1.00 95.81 251 ARG A N 1
ATOM 1888 C CA . ARG A 1 251 ? 14.039 -5.031 -4.563 1.00 95.81 251 ARG A CA 1
ATOM 1889 C C . ARG A 1 251 ? 15.235 -4.999 -5.493 1.00 95.81 251 ARG A C 1
ATOM 1891 O O . ARG A 1 251 ? 16.033 -4.073 -5.411 1.00 95.81 251 ARG A O 1
ATOM 1898 N N . LYS A 1 252 ? 15.323 -6.002 -6.353 1.00 95.50 252 LYS A N 1
ATOM 1899 C CA . LYS A 1 252 ? 16.283 -6.074 -7.442 1.00 95.50 252 LYS A CA 1
ATOM 1900 C C . LYS A 1 252 ? 15.545 -6.149 -8.764 1.00 95.50 252 LYS A C 1
ATOM 1902 O O . LYS A 1 252 ? 14.534 -6.852 -8.826 1.00 95.50 252 LYS A O 1
ATOM 1907 N N . GLU A 1 253 ? 16.064 -5.480 -9.772 1.00 93.19 253 GLU A N 1
ATOM 1908 C CA . GLU A 1 253 ? 15.603 -5.562 -11.154 1.00 93.19 253 GLU A CA 1
ATOM 1909 C C . GLU A 1 253 ? 16.779 -6.039 -12.001 1.00 93.19 253 GLU A C 1
ATOM 1911 O O . GLU A 1 253 ? 17.921 -5.645 -11.771 1.00 93.19 253 GLU A O 1
ATOM 1916 N N . PHE A 1 254 ? 16.493 -7.004 -12.863 1.00 93.12 254 PHE A N 1
ATOM 1917 C CA . PHE A 1 254 ? 17.445 -7.656 -13.747 1.00 93.12 254 PHE A CA 1
ATOM 1918 C C . PHE A 1 254 ? 16.965 -7.387 -15.161 1.00 93.12 254 PHE A C 1
ATOM 1920 O O . PHE A 1 254 ? 15.852 -7.805 -15.494 1.00 93.12 254 PHE A O 1
ATOM 1927 N N . GLU A 1 255 ? 17.775 -6.688 -15.943 1.00 86.44 255 GLU A N 1
ATOM 1928 C CA . GLU A 1 255 ? 17.390 -6.140 -17.243 1.00 86.44 255 GLU A CA 1
ATOM 1929 C C . GLU A 1 255 ? 18.250 -6.737 -18.355 1.00 86.44 255 GLU A C 1
ATOM 1931 O O . GLU A 1 255 ? 17.719 -7.390 -19.245 1.00 86.44 255 GLU A O 1
ATOM 1936 N N . GLU A 1 256 ? 19.571 -6.663 -18.226 1.00 83.50 256 GLU A N 1
ATOM 1937 C CA . GLU A 1 256 ? 20.518 -7.171 -19.227 1.00 83.50 256 GLU A CA 1
ATOM 1938 C C . GLU A 1 256 ? 21.163 -8.503 -18.802 1.00 83.50 256 GLU A C 1
ATOM 1940 O O . GLU A 1 256 ? 21.590 -9.310 -19.631 1.00 83.50 256 GLU A O 1
ATOM 1945 N N . SER A 1 257 ? 21.208 -8.780 -17.494 1.00 86.88 257 SER A N 1
ATOM 1946 C CA . SER A 1 257 ? 21.902 -9.935 -16.914 1.00 86.88 257 SER A CA 1
ATOM 1947 C C . SER A 1 257 ? 21.053 -10.665 -15.874 1.00 86.88 257 SER A C 1
ATOM 1949 O O . SER A 1 257 ? 20.320 -10.056 -15.105 1.00 86.88 257 SER A O 1
ATOM 1951 N N . GLU A 1 258 ? 21.165 -12.000 -15.804 1.00 88.50 258 GLU A N 1
ATOM 1952 C CA . GLU A 1 258 ? 20.582 -12.783 -14.698 1.00 88.50 258 GLU A CA 1
ATOM 1953 C C . GLU A 1 258 ? 21.463 -12.733 -13.421 1.00 88.50 258 GLU A C 1
ATOM 1955 O O . GLU A 1 258 ? 20.982 -13.083 -12.338 1.00 88.50 258 GLU A O 1
ATOM 1960 N N . ASP A 1 259 ? 22.732 -12.314 -13.530 1.00 88.75 2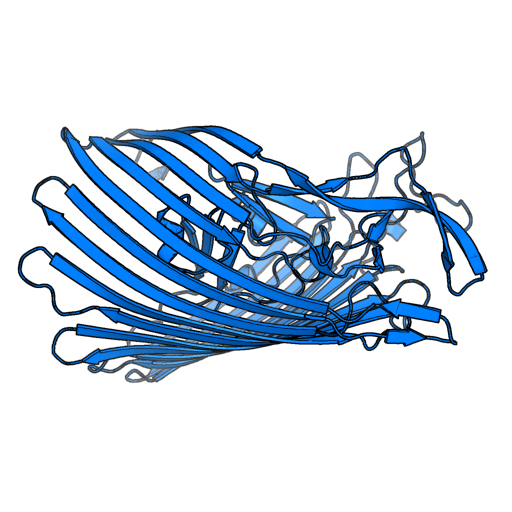59 ASP A N 1
ATOM 1961 C CA . ASP A 1 259 ? 23.733 -12.373 -12.451 1.00 88.75 259 ASP A CA 1
ATOM 1962 C C . ASP A 1 259 ? 23.940 -11.026 -11.732 1.00 88.75 259 ASP A C 1
ATOM 1964 O O . ASP A 1 259 ? 24.205 -10.998 -10.522 1.00 88.75 259 ASP A O 1
ATOM 1968 N N . GLU A 1 260 ? 23.784 -9.918 -12.456 1.00 90.00 260 GLU A N 1
ATOM 1969 C CA . GLU A 1 260 ? 23.981 -8.545 -11.978 1.00 90.00 260 GLU A CA 1
ATOM 1970 C C . GLU A 1 260 ? 22.656 -7.785 -12.080 1.00 90.00 260 GLU A C 1
ATOM 1972 O O . GLU A 1 260 ? 21.906 -7.951 -13.035 1.00 90.00 260 GLU A O 1
ATOM 1977 N N . ALA A 1 261 ? 22.309 -7.042 -11.027 1.00 92.50 261 ALA A N 1
ATOM 1978 C CA . ALA A 1 261 ? 21.029 -6.345 -10.947 1.00 92.50 261 ALA A CA 1
ATOM 1979 C C . ALA A 1 261 ? 21.256 -4.862 -11.231 1.00 92.50 261 ALA A C 1
ATOM 1981 O O . ALA A 1 261 ? 21.890 -4.209 -10.396 1.00 92.50 261 ALA A O 1
ATOM 1982 N N . GLY A 1 262 ? 20.682 -4.355 -12.327 1.00 90.31 262 GLY A N 1
ATOM 1983 C CA . GLY A 1 262 ? 20.724 -2.938 -12.691 1.00 90.31 262 GLY A CA 1
ATOM 1984 C C . GLY A 1 262 ? 20.201 -2.082 -11.541 1.00 90.31 262 GLY A C 1
ATOM 1985 O O . GLY A 1 262 ? 20.958 -1.365 -10.886 1.00 90.31 262 GLY A O 1
ATOM 1986 N N . LEU A 1 263 ? 18.937 -2.271 -11.151 1.00 91.81 263 LEU A N 1
ATOM 1987 C CA . LEU A 1 263 ? 18.389 -1.637 -9.951 1.00 91.81 263 LEU A CA 1
ATOM 1988 C C . LEU A 1 263 ? 18.471 -2.560 -8.724 1.00 91.81 263 LEU A C 1
ATOM 1990 O O . LEU A 1 263 ? 18.001 -3.696 -8.735 1.00 91.81 263 LEU A O 1
ATOM 1994 N N . ASN A 1 264 ? 18.987 -2.062 -7.594 1.00 95.31 264 ASN A N 1
ATOM 1995 C CA . ASN A 1 264 ? 19.014 -2.803 -6.323 1.00 95.31 264 ASN A CA 1
ATOM 1996 C C . ASN A 1 264 ? 18.769 -1.874 -5.127 1.00 95.31 264 ASN A C 1
ATOM 1998 O O . ASN A 1 264 ? 19.681 -1.260 -4.567 1.00 95.31 264 ASN A O 1
ATOM 2002 N N . LEU A 1 265 ? 17.503 -1.800 -4.721 1.00 95.94 265 LEU A N 1
ATOM 2003 C CA . LEU A 1 265 ? 17.006 -0.933 -3.663 1.00 95.94 265 LEU A CA 1
ATOM 2004 C C . LEU A 1 265 ? 16.878 -1.692 -2.341 1.00 95.94 265 LEU A C 1
ATOM 2006 O O . LEU A 1 265 ? 16.123 -2.664 -2.232 1.00 95.94 265 LEU A O 1
ATOM 2010 N N . ASN A 1 266 ? 17.545 -1.191 -1.303 1.00 97.75 266 ASN A N 1
ATOM 2011 C CA . ASN A 1 266 ? 17.499 -1.749 0.044 1.00 97.75 266 ASN A CA 1
ATOM 2012 C C . ASN A 1 266 ? 16.869 -0.754 1.017 1.00 97.75 266 ASN A C 1
ATOM 2014 O O . ASN A 1 266 ? 17.507 0.224 1.397 1.00 97.75 266 ASN A O 1
ATOM 2018 N N . LEU A 1 267 ? 15.645 -1.039 1.461 1.00 98.12 267 LEU A N 1
ATOM 2019 C CA . LEU A 1 267 ? 14.894 -0.227 2.414 1.00 98.12 267 LEU A CA 1
ATOM 2020 C C . LEU A 1 267 ? 14.769 -0.948 3.759 1.00 98.12 267 LEU A C 1
ATOM 2022 O O . LEU A 1 267 ? 14.081 -1.963 3.868 1.00 98.12 267 LEU A O 1
ATOM 2026 N N . ASP A 1 268 ? 15.356 -0.365 4.799 1.00 98.56 268 ASP A N 1
ATOM 2027 C CA . ASP A 1 268 ? 15.122 -0.765 6.185 1.00 98.56 268 ASP A CA 1
ATOM 2028 C C . ASP A 1 268 ? 14.129 0.211 6.832 1.00 98.56 268 ASP A C 1
ATOM 2030 O O . ASP A 1 268 ? 14.281 1.430 6.729 1.00 98.56 268 ASP A O 1
ATOM 2034 N N . SER A 1 269 ? 13.110 -0.320 7.509 1.00 98.25 269 SER A N 1
ATOM 2035 C CA . SER A 1 269 ? 12.053 0.458 8.163 1.00 98.25 269 SER A CA 1
ATOM 2036 C C . SER A 1 269 ? 11.822 -0.008 9.597 1.00 98.25 269 SER A C 1
ATOM 2038 O O . SER A 1 269 ? 11.636 -1.194 9.863 1.00 98.25 269 SER A O 1
ATOM 2040 N N . TYR A 1 270 ? 11.775 0.942 10.526 1.00 98.50 270 TYR A N 1
ATOM 2041 C CA . TYR A 1 270 ? 11.483 0.723 11.940 1.00 98.50 270 TYR A CA 1
ATOM 2042 C C . TYR A 1 270 ? 10.243 1.526 12.304 1.00 98.50 270 TYR A C 1
ATOM 2044 O O . TYR A 1 270 ? 10.275 2.754 12.252 1.00 98.50 270 TYR A O 1
ATOM 2052 N N . THR A 1 271 ? 9.157 0.860 12.683 1.00 98.19 271 THR A N 1
ATOM 2053 C CA . THR A 1 271 ? 7.892 1.522 13.029 1.00 98.19 271 THR A CA 1
ATOM 2054 C C . THR A 1 271 ? 7.486 1.233 14.462 1.00 98.19 271 THR A C 1
ATOM 2056 O O . THR A 1 271 ? 7.645 0.109 14.941 1.00 98.19 271 THR A O 1
ATOM 2059 N N . TYR A 1 272 ? 6.893 2.223 15.121 1.00 97.50 272 TYR A N 1
ATOM 2060 C CA . TYR A 1 272 ? 6.235 2.048 16.409 1.00 97.50 272 TYR A CA 1
ATOM 2061 C C . TYR A 1 272 ? 4.856 2.713 16.404 1.00 97.50 272 TYR A C 1
ATOM 2063 O O . TYR A 1 272 ? 4.675 3.794 15.846 1.00 97.50 272 TYR A O 1
ATOM 2071 N N . ASP A 1 273 ? 3.887 2.073 17.047 1.00 97.56 273 ASP A N 1
ATOM 2072 C CA . ASP A 1 273 ? 2.537 2.580 17.296 1.00 97.56 273 ASP A CA 1
ATOM 2073 C C . ASP A 1 273 ? 2.175 2.217 18.735 1.00 97.56 273 ASP A C 1
ATOM 2075 O O . ASP A 1 273 ? 2.231 1.050 19.110 1.00 97.56 273 ASP A O 1
ATOM 2079 N N . VAL A 1 274 ? 1.872 3.207 19.568 1.00 97.75 274 VAL A N 1
ATOM 2080 C CA . VAL A 1 274 ? 1.518 3.019 20.978 1.00 97.75 274 VAL A CA 1
ATOM 2081 C C . VAL A 1 274 ? 0.240 3.789 21.251 1.00 97.75 274 VAL A C 1
ATOM 2083 O O . VAL A 1 274 ? 0.175 4.995 21.022 1.00 97.75 274 VAL A O 1
ATOM 2086 N N . LYS A 1 275 ? -0.785 3.100 21.749 1.00 97.19 275 LYS A N 1
ATOM 2087 C CA . LYS A 1 275 ? -2.125 3.644 21.983 1.00 97.19 275 LYS A CA 1
ATOM 2088 C C . LYS A 1 275 ? -2.592 3.265 23.372 1.00 97.19 275 LYS A C 1
ATOM 2090 O O . LYS A 1 275 ? -2.632 2.086 23.713 1.00 97.19 275 LYS A O 1
ATOM 2095 N N . TYR A 1 276 ? -2.992 4.252 24.158 1.00 97.62 276 TYR A N 1
ATOM 2096 C CA . TYR A 1 276 ? -3.622 4.027 25.447 1.00 97.62 276 TYR A CA 1
ATOM 2097 C C . TYR A 1 276 ? -5.082 4.463 25.389 1.00 97.62 276 TYR A C 1
ATOM 2099 O O . TYR A 1 276 ? -5.372 5.656 25.264 1.00 97.62 276 TYR A O 1
ATOM 2107 N N . SER A 1 277 ? -5.999 3.499 25.471 1.00 97.25 277 SER A N 1
ATOM 2108 C CA . SER A 1 277 ? -7.420 3.786 25.669 1.00 97.25 277 SER A CA 1
ATOM 2109 C C . SER A 1 277 ? -7.721 3.791 27.158 1.00 97.25 277 SER A C 1
ATOM 2111 O O . SER A 1 277 ? -7.482 2.808 27.865 1.00 97.25 277 SER A O 1
ATOM 2113 N N . PHE A 1 278 ? -8.256 4.910 27.624 1.00 96.75 278 PHE A N 1
ATOM 2114 C CA . PHE A 1 278 ? -8.621 5.106 29.017 1.00 96.75 278 PHE A CA 1
ATOM 2115 C C . PHE A 1 278 ? -9.892 4.311 29.354 1.00 96.75 278 PHE A C 1
ATOM 2117 O O . PHE A 1 278 ? -10.692 4.036 28.455 1.00 96.75 278 PHE A O 1
ATOM 2124 N N . PRO A 1 279 ? -10.114 3.977 30.640 1.00 95.00 279 PRO A N 1
ATOM 2125 C CA . PRO A 1 279 ? -11.397 3.446 31.081 1.00 95.00 279 PRO A CA 1
ATOM 2126 C C . PRO A 1 279 ? -12.547 4.359 30.639 1.00 95.00 279 PRO A C 1
ATOM 2128 O O . PRO A 1 279 ? -12.447 5.589 30.732 1.00 95.00 279 PRO A O 1
ATOM 2131 N N . SER A 1 280 ? -13.654 3.765 30.196 1.00 91.19 280 SER A N 1
ATOM 2132 C CA . SER A 1 280 ? -14.842 4.528 29.815 1.00 91.19 280 SER A CA 1
ATOM 2133 C C . SER A 1 280 ? -15.342 5.358 31.000 1.00 91.19 280 SER A C 1
ATOM 2135 O O . SER A 1 280 ? -15.618 4.828 32.076 1.00 91.19 280 SER A O 1
ATOM 2137 N N . THR A 1 281 ? -15.466 6.672 30.810 1.00 89.12 281 THR A N 1
ATOM 2138 C CA . THR A 1 281 ? -15.983 7.591 31.834 1.00 89.12 281 THR A CA 1
ATOM 2139 C C . THR A 1 281 ? -17.398 8.006 31.445 1.00 89.12 281 THR A C 1
ATOM 2141 O O . THR A 1 281 ? -17.608 8.886 30.605 1.00 89.12 281 THR A O 1
ATOM 2144 N N . GLY A 1 282 ? -18.388 7.312 32.011 1.00 89.25 282 GLY A N 1
ATOM 2145 C CA . GLY A 1 282 ? -19.765 7.359 31.523 1.00 89.25 282 GLY A CA 1
ATOM 2146 C C . GLY A 1 282 ? -19.832 6.823 30.093 1.00 89.25 282 GLY A C 1
ATOM 2147 O O . GLY A 1 282 ? -19.429 5.695 29.834 1.00 89.25 282 GLY A O 1
ATOM 2148 N N . ASN A 1 283 ? -20.285 7.653 29.158 1.00 93.06 283 ASN A N 1
ATOM 2149 C CA . ASN A 1 283 ? -20.409 7.272 27.751 1.00 93.06 283 ASN A CA 1
ATOM 2150 C C . ASN A 1 283 ? -19.189 7.641 26.893 1.00 93.06 283 ASN A C 1
ATOM 2152 O O . ASN A 1 283 ? -19.254 7.491 25.675 1.00 93.06 283 ASN A O 1
ATOM 2156 N N . TRP A 1 284 ? -18.125 8.182 27.493 1.00 95.44 284 TRP A N 1
ATOM 2157 C CA . TRP A 1 284 ? -16.940 8.663 26.782 1.00 95.44 284 TRP A CA 1
ATOM 2158 C C . TRP A 1 284 ? -15.802 7.642 26.814 1.00 95.44 284 TRP A C 1
ATOM 2160 O O . TRP A 1 284 ? -15.477 7.100 27.869 1.00 95.44 284 TRP A O 1
ATOM 2170 N N . GLU A 1 285 ? -15.162 7.447 25.664 1.00 96.00 285 GLU A N 1
ATOM 2171 C CA . GLU A 1 285 ? -14.043 6.532 25.416 1.00 96.00 285 GLU A CA 1
ATOM 2172 C C . GLU A 1 285 ? -12.851 7.341 24.851 1.00 96.00 285 GLU A C 1
ATOM 2174 O O . GLU A 1 285 ? -12.723 7.480 23.629 1.00 96.00 285 GLU A O 1
ATOM 2179 N N . PRO A 1 286 ? -11.999 7.948 25.703 1.00 96.50 286 PRO A N 1
ATOM 2180 C CA . PRO A 1 286 ? -10.815 8.668 25.248 1.00 96.50 286 PRO A CA 1
ATOM 2181 C C . PRO A 1 286 ? -9.660 7.714 24.921 1.00 96.50 286 PRO A C 1
ATOM 2183 O O . PRO A 1 286 ? -9.448 6.701 25.588 1.00 96.50 286 PRO A O 1
ATOM 2186 N N . THR A 1 287 ? -8.865 8.060 23.912 1.00 96.94 287 THR A N 1
ATOM 2187 C CA . THR A 1 287 ? -7.622 7.373 23.547 1.00 96.94 287 THR A CA 1
ATOM 2188 C C . THR A 1 287 ? -6.551 8.396 23.189 1.00 96.94 287 THR A C 1
ATOM 2190 O O . THR A 1 287 ? -6.815 9.352 22.462 1.00 96.94 287 THR A O 1
ATOM 2193 N N . LEU A 1 288 ? -5.334 8.184 23.681 1.00 97.38 288 LEU A N 1
ATOM 2194 C CA . LEU A 1 288 ? -4.142 8.902 23.233 1.00 97.38 288 LEU A CA 1
ATOM 2195 C C . LEU A 1 288 ? -3.231 7.931 22.499 1.00 97.38 288 LEU A C 1
ATOM 2197 O O . LEU A 1 288 ? -3.170 6.753 22.856 1.00 97.38 288 LEU A O 1
ATOM 2201 N N . GLY A 1 289 ? -2.497 8.419 21.509 1.00 97.12 289 GLY A N 1
ATOM 2202 C CA . GLY A 1 289 ? -1.495 7.599 20.860 1.00 97.12 289 GLY A CA 1
ATOM 2203 C C . GLY A 1 289 ? -0.319 8.376 20.304 1.00 97.12 289 GLY A C 1
ATOM 2204 O O . GLY A 1 289 ? -0.381 9.581 20.059 1.00 97.12 289 GLY A O 1
ATOM 2205 N N . LEU A 1 290 ? 0.765 7.636 20.129 1.00 97.69 290 LEU A N 1
ATOM 2206 C CA . LEU A 1 290 ? 2.018 8.076 19.551 1.00 97.69 290 LEU A CA 1
ATOM 2207 C C . LEU A 1 290 ? 2.428 7.053 18.496 1.00 97.69 290 LEU A C 1
ATOM 2209 O O . LEU A 1 290 ? 2.375 5.849 18.735 1.00 97.69 290 LEU A O 1
ATOM 2213 N N . GLN A 1 291 ? 2.847 7.536 17.340 1.00 97.06 291 GLN A N 1
ATOM 2214 C CA . GLN A 1 291 ? 3.279 6.713 16.228 1.00 97.06 291 GLN A CA 1
ATOM 2215 C C . GLN A 1 291 ? 4.536 7.318 15.621 1.00 97.06 291 GLN A C 1
ATOM 2217 O O . GLN A 1 291 ? 4.697 8.536 15.596 1.00 97.06 291 GLN A O 1
ATOM 2222 N N . GLY A 1 292 ? 5.408 6.483 15.082 1.00 96.50 292 GLY A N 1
ATOM 2223 C CA . GLY A 1 292 ? 6.532 6.971 14.312 1.00 96.50 292 GLY A CA 1
ATOM 2224 C C . GLY A 1 292 ? 7.169 5.902 13.456 1.00 96.50 292 GLY A C 1
ATOM 2225 O O . GLY A 1 292 ? 6.842 4.715 13.532 1.00 96.50 292 GLY A O 1
ATOM 2226 N N . MET A 1 293 ? 8.061 6.369 12.598 1.00 97.06 293 MET A N 1
ATOM 2227 C CA . MET A 1 293 ? 8.740 5.553 11.614 1.00 97.06 293 MET A CA 1
ATOM 2228 C C . MET A 1 293 ? 10.102 6.154 11.297 1.00 97.06 293 MET A C 1
ATOM 2230 O O . MET A 1 293 ? 10.204 7.346 11.023 1.00 97.06 293 MET A O 1
ATOM 2234 N N . TYR A 1 294 ? 11.125 5.313 11.292 1.00 98.44 294 TYR A N 1
ATOM 2235 C CA . TYR A 1 294 ? 12.459 5.645 10.817 1.00 98.44 294 TYR A CA 1
ATOM 2236 C C . TYR A 1 294 ? 12.813 4.730 9.649 1.00 98.44 294 TYR A C 1
ATOM 2238 O O . TYR A 1 294 ? 12.647 3.515 9.752 1.00 98.44 294 TYR A O 1
ATOM 2246 N N . GLN A 1 295 ? 13.282 5.309 8.548 1.00 98.19 295 GLN A N 1
ATOM 2247 C CA . GLN A 1 295 ? 13.633 4.585 7.331 1.00 98.19 295 GLN A CA 1
ATOM 2248 C C . GLN A 1 295 ? 15.018 4.976 6.841 1.00 98.19 295 GLN A C 1
ATOM 2250 O O . GLN A 1 295 ? 15.409 6.147 6.906 1.00 98.19 295 GLN A O 1
ATOM 2255 N N . THR A 1 296 ? 15.722 3.997 6.288 1.00 98.50 296 THR A N 1
ATOM 2256 C CA . THR A 1 296 ? 16.968 4.198 5.550 1.00 98.50 296 THR A CA 1
ATOM 2257 C C . THR A 1 296 ? 16.914 3.422 4.249 1.00 98.50 296 THR A C 1
ATOM 2259 O O . THR A 1 296 ? 16.577 2.239 4.266 1.00 98.50 296 THR A O 1
ATOM 2262 N N . ASN A 1 297 ? 17.276 4.077 3.153 1.00 98.12 297 ASN A N 1
ATOM 2263 C CA . ASN A 1 297 ? 17.424 3.446 1.850 1.00 98.12 297 ASN A CA 1
ATOM 2264 C C . ASN A 1 297 ? 18.871 3.527 1.379 1.00 98.12 297 ASN A C 1
ATOM 2266 O O . ASN A 1 297 ? 19.498 4.579 1.536 1.00 98.12 297 ASN A O 1
ATOM 2270 N N . ALA A 1 298 ? 19.343 2.441 0.781 1.00 97.25 298 ALA A N 1
ATOM 2271 C CA . ALA A 1 298 ? 20.605 2.378 0.063 1.00 97.25 298 ALA A CA 1
ATOM 2272 C C . ALA A 1 298 ? 20.390 1.776 -1.331 1.00 97.25 298 ALA A C 1
ATOM 2274 O O . ALA A 1 298 ? 19.647 0.796 -1.470 1.00 97.25 298 ALA A O 1
ATOM 2275 N N . ASN A 1 299 ? 21.059 2.346 -2.327 1.00 94.19 299 ASN A N 1
ATOM 2276 C CA . ASN A 1 299 ? 21.136 1.806 -3.681 1.00 94.19 299 ASN A CA 1
ATOM 2277 C C . ASN A 1 299 ? 22.441 1.019 -3.838 1.00 94.19 299 ASN A C 1
ATOM 2279 O O . ASN A 1 299 ? 23.519 1.543 -3.572 1.00 94.19 299 ASN A O 1
ATOM 2283 N N . ASN A 1 300 ? 22.329 -0.241 -4.248 1.00 92.62 300 ASN A N 1
ATOM 2284 C CA . ASN A 1 300 ? 23.453 -1.167 -4.411 1.00 92.62 300 ASN A CA 1
ATOM 2285 C C . ASN A 1 300 ? 23.453 -1.805 -5.815 1.00 92.62 300 ASN A C 1
ATOM 2287 O O . ASN A 1 300 ? 23.848 -2.966 -5.946 1.00 92.62 300 ASN A O 1
ATOM 2291 N N . GLY A 1 301 ? 22.853 -1.126 -6.791 1.00 89.06 301 GLY A N 1
ATOM 2292 C CA . GLY A 1 301 ? 22.803 -1.551 -8.188 1.00 89.06 301 GLY A CA 1
ATOM 2293 C C . GLY A 1 301 ? 23.729 -0.680 -9.020 1.00 89.06 301 GLY A C 1
ATOM 2294 O O . GLY A 1 301 ? 24.306 0.274 -8.486 1.00 89.06 301 GLY A O 1
ATOM 2295 N N . ASP A 1 302 ? 23.848 -1.020 -10.291 1.00 86.38 302 ASP A N 1
ATOM 2296 C CA . ASP A 1 302 ? 24.655 -0.277 -11.258 1.00 86.38 302 ASP A CA 1
ATOM 2297 C C . ASP A 1 302 ? 23.876 0.922 -11.831 1.00 86.38 302 ASP A C 1
ATOM 2299 O O . ASP A 1 302 ? 24.465 1.944 -12.190 1.00 86.38 302 ASP A O 1
ATOM 2303 N N . GLU A 1 303 ? 22.543 0.870 -11.751 1.00 88.00 303 GLU A N 1
ATOM 2304 C CA . GLU A 1 303 ? 21.638 1.961 -12.085 1.00 88.00 303 GLU A CA 1
ATOM 2305 C C . GLU A 1 303 ? 21.035 2.661 -10.859 1.00 88.00 303 GLU A C 1
ATOM 2307 O O . GLU A 1 303 ? 20.826 2.093 -9.776 1.00 88.00 303 GLU A O 1
ATOM 2312 N N . TYR A 1 304 ? 20.677 3.933 -11.053 1.00 90.50 304 TYR A N 1
ATOM 2313 C CA . TYR A 1 304 ? 20.129 4.788 -10.010 1.00 90.50 304 TYR A CA 1
ATOM 2314 C C . TYR A 1 304 ? 18.810 5.431 -10.434 1.00 90.50 304 TYR A C 1
ATOM 2316 O O . TYR A 1 304 ? 18.761 6.229 -11.363 1.00 90.50 304 TYR A O 1
ATOM 2324 N N . LEU A 1 305 ? 17.748 5.168 -9.669 1.00 92.56 305 LEU A N 1
ATOM 2325 C CA . LEU A 1 305 ? 16.445 5.817 -9.858 1.00 92.56 305 LEU A CA 1
ATOM 2326 C C . LEU A 1 305 ? 16.139 6.841 -8.761 1.00 92.56 305 LEU A C 1
ATOM 2328 O O . LEU A 1 305 ? 15.623 7.920 -9.039 1.00 92.56 305 LEU A O 1
ATOM 2332 N N . ILE A 1 306 ? 16.490 6.539 -7.509 1.00 95.50 306 ILE A N 1
ATOM 2333 C CA . ILE A 1 306 ? 16.293 7.417 -6.347 1.00 95.50 306 ILE A CA 1
ATOM 2334 C C . ILE A 1 306 ? 17.594 7.556 -5.549 1.00 95.50 306 ILE A C 1
ATOM 2336 O O . ILE A 1 306 ? 18.395 6.623 -5.528 1.00 95.50 306 ILE A O 1
ATOM 2340 N N . PRO A 1 307 ? 17.816 8.662 -4.821 1.00 96.75 307 PRO A N 1
ATOM 2341 C CA . PRO A 1 307 ? 18.994 8.800 -3.983 1.00 96.75 307 PRO A CA 1
ATOM 2342 C C . PRO A 1 307 ? 18.911 7.895 -2.756 1.00 96.75 307 PRO A C 1
ATOM 2344 O O . PRO A 1 307 ? 17.833 7.536 -2.267 1.00 96.75 307 PRO A O 1
ATOM 2347 N N . ASP A 1 308 ? 20.074 7.615 -2.179 1.00 97.94 308 ASP A N 1
ATOM 2348 C CA . ASP A 1 308 ? 20.159 7.183 -0.793 1.00 97.94 308 ASP A CA 1
ATOM 2349 C C . ASP A 1 308 ? 19.449 8.198 0.103 1.00 97.94 308 ASP A C 1
ATOM 2351 O O . ASP A 1 308 ? 19.612 9.412 -0.053 1.00 97.94 308 ASP A O 1
ATOM 2355 N N . TYR A 1 309 ? 18.686 7.728 1.088 1.00 98.38 309 TYR A N 1
ATOM 2356 C CA . TYR A 1 309 ? 17.986 8.649 1.973 1.00 98.38 309 TYR A CA 1
ATOM 2357 C C . TYR A 1 309 ? 17.798 8.122 3.384 1.00 98.38 309 TYR A C 1
ATOM 2359 O O . TYR A 1 309 ? 17.842 6.925 3.670 1.00 98.38 309 TYR A O 1
ATOM 2367 N N . THR A 1 310 ? 17.541 9.069 4.280 1.00 98.62 310 THR A N 1
ATOM 2368 C CA . THR A 1 310 ? 16.994 8.796 5.608 1.00 98.62 310 THR A CA 1
ATOM 2369 C C . THR A 1 310 ? 15.680 9.545 5.767 1.00 98.62 310 THR A C 1
ATOM 2371 O O . THR A 1 310 ? 15.570 10.707 5.365 1.00 98.62 310 THR A O 1
ATOM 2374 N N . SER A 1 311 ? 14.677 8.899 6.353 1.00 98.06 311 SER A N 1
ATOM 2375 C CA . SER A 1 311 ? 13.423 9.553 6.718 1.00 98.06 311 SER A CA 1
ATOM 2376 C C . SER A 1 311 ? 13.064 9.256 8.161 1.00 98.06 311 SER A C 1
ATOM 2378 O O . SER A 1 311 ? 13.237 8.139 8.639 1.00 98.06 311 SER A O 1
ATOM 2380 N N . ASN A 1 312 ? 12.559 10.267 8.860 1.00 98.00 312 ASN A N 1
ATOM 2381 C CA . ASN A 1 312 ? 12.034 10.115 10.204 1.00 98.00 312 ASN A CA 1
ATOM 2382 C C . ASN A 1 312 ? 10.661 10.775 10.288 1.00 98.00 312 ASN A C 1
ATOM 2384 O O . ASN A 1 312 ? 10.498 11.913 9.858 1.00 98.00 312 ASN A O 1
ATOM 2388 N N . ASN A 1 313 ? 9.691 10.077 10.860 1.00 96.06 313 ASN A N 1
ATOM 2389 C CA . ASN A 1 313 ? 8.333 10.549 11.070 1.00 96.06 313 ASN A CA 1
ATOM 2390 C C . ASN A 1 313 ? 7.928 10.309 12.523 1.00 96.06 313 ASN A C 1
ATOM 2392 O O . ASN A 1 313 ? 8.150 9.223 13.062 1.00 96.06 313 ASN A O 1
ATOM 2396 N N . ILE A 1 314 ? 7.289 11.299 13.133 1.00 97.44 314 ILE A N 1
ATOM 2397 C CA . ILE A 1 314 ? 6.642 11.174 14.435 1.00 97.44 314 ILE A CA 1
ATOM 2398 C C . ILE A 1 314 ? 5.286 11.866 14.389 1.00 97.44 314 ILE A C 1
ATOM 2400 O O . ILE A 1 314 ? 5.161 12.984 13.893 1.00 97.44 314 ILE A O 1
ATOM 2404 N N . GLY A 1 315 ? 4.274 11.207 14.939 1.00 96.81 315 GLY A N 1
ATOM 2405 C CA . GLY A 1 315 ? 2.946 11.768 15.074 1.00 96.81 315 GLY A CA 1
ATOM 2406 C C . GLY A 1 315 ? 2.299 11.402 16.398 1.00 96.81 315 GLY A C 1
ATOM 2407 O O . GLY A 1 315 ? 2.402 10.273 16.875 1.00 96.81 315 GLY A O 1
ATOM 2408 N N . ALA A 1 316 ? 1.622 12.373 16.997 1.00 97.44 316 ALA A N 1
ATOM 2409 C CA . ALA A 1 316 ? 0.867 12.208 18.231 1.00 97.44 316 ALA A CA 1
ATOM 2410 C C . ALA A 1 316 ? -0.598 12.540 17.969 1.00 97.44 316 ALA A C 1
ATOM 2412 O O . ALA A 1 316 ? -0.904 13.498 17.255 1.00 97.44 316 ALA A O 1
ATOM 2413 N N . PHE A 1 317 ? -1.507 11.763 18.550 1.00 96.50 317 PHE A N 1
ATOM 2414 C CA . PHE A 1 317 ? -2.933 11.963 18.351 1.00 96.50 317 PHE A CA 1
ATOM 2415 C C . PHE A 1 317 ? -3.742 11.774 19.631 1.00 96.50 317 PHE A C 1
ATOM 2417 O O . PHE A 1 317 ? -3.367 11.040 20.549 1.00 96.50 317 PHE A O 1
ATOM 2424 N N . ALA A 1 318 ? -4.894 12.432 19.649 1.00 97.00 318 ALA A N 1
ATOM 2425 C CA . ALA A 1 318 ? -5.941 12.242 20.631 1.00 97.00 318 ALA A CA 1
ATOM 2426 C C . ALA A 1 318 ? -7.241 11.904 19.907 1.00 97.00 318 ALA A C 1
ATOM 2428 O O . ALA A 1 318 ? -7.566 12.492 18.875 1.00 97.00 318 ALA A O 1
ATOM 2429 N N . TYR A 1 319 ? -7.979 10.954 20.460 1.00 95.94 319 TYR A N 1
ATOM 2430 C CA . TYR A 1 319 ? -9.240 10.473 19.928 1.00 95.94 319 TYR A CA 1
ATOM 2431 C C . TYR A 1 319 ? -10.262 10.370 21.047 1.00 95.94 319 TYR A C 1
ATOM 2433 O O . TYR A 1 319 ? -9.949 9.954 22.164 1.00 95.94 319 TYR A O 1
ATOM 2441 N N . LEU A 1 320 ? -11.494 10.744 20.742 1.00 95.69 320 LEU A N 1
ATOM 2442 C CA . LEU A 1 320 ? -12.596 10.716 21.676 1.00 95.69 320 LEU A CA 1
ATOM 2443 C C . LEU A 1 320 ? -13.821 10.153 20.977 1.00 95.69 320 LEU A C 1
ATOM 2445 O O . LEU A 1 320 ? -14.262 10.683 19.959 1.00 95.69 320 LEU A O 1
ATOM 2449 N N . LYS A 1 321 ? -14.400 9.109 21.559 1.00 96.00 321 LYS A N 1
ATOM 2450 C CA . LYS A 1 321 ? -15.673 8.546 21.118 1.00 96.00 321 LYS A CA 1
ATOM 2451 C C . LYS A 1 321 ? -16.709 8.667 22.225 1.00 96.00 321 LYS A C 1
ATOM 2453 O O . LYS A 1 321 ? -16.385 8.561 23.406 1.00 96.00 321 LYS A O 1
ATOM 2458 N N . ARG A 1 322 ? -17.963 8.892 21.843 1.00 96.12 322 ARG A N 1
ATOM 2459 C CA . ARG A 1 322 ? -19.109 8.878 22.747 1.00 96.12 322 ARG A CA 1
ATOM 2460 C C . ARG A 1 322 ? -20.248 8.077 22.153 1.00 96.12 322 ARG A C 1
ATOM 2462 O O . ARG A 1 322 ? -20.752 8.442 21.093 1.00 96.12 322 ARG A O 1
ATOM 2469 N N . ASN A 1 323 ? -20.702 7.058 22.875 1.00 95.19 323 ASN A N 1
ATOM 2470 C CA . ASN A 1 323 ? -21.922 6.334 22.523 1.00 95.19 323 ASN A CA 1
ATOM 2471 C C . ASN A 1 323 ? -23.149 7.002 23.170 1.00 95.19 323 ASN A C 1
ATOM 2473 O O . ASN A 1 323 ? -23.083 7.594 24.250 1.00 95.19 323 ASN A O 1
ATOM 2477 N N . PHE A 1 324 ? -24.293 6.917 22.514 1.00 94.94 324 PHE A N 1
ATOM 2478 C CA . PHE A 1 324 ? -25.590 7.326 23.040 1.00 94.94 324 PHE A CA 1
ATOM 2479 C C . PHE A 1 324 ? -26.665 6.384 22.487 1.00 94.94 324 PHE A C 1
ATOM 2481 O O . PHE A 1 324 ? -26.387 5.567 21.619 1.00 94.94 324 PHE A O 1
ATOM 2488 N N . GLU A 1 325 ? -27.890 6.473 23.004 1.00 95.19 325 GLU A N 1
ATOM 2489 C CA . GLU A 1 325 ? -28.945 5.473 22.765 1.00 95.19 325 GLU A CA 1
ATOM 2490 C C . GLU A 1 325 ? -29.171 5.130 21.283 1.00 95.19 325 GLU A C 1
ATOM 2492 O O .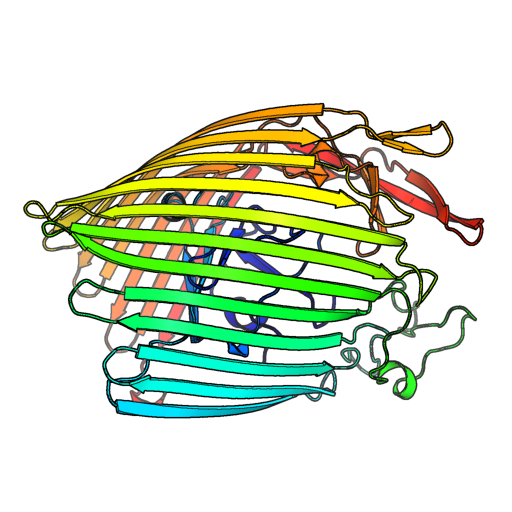 GLU A 1 325 ? -29.344 3.968 20.944 1.00 95.19 325 GLU A O 1
ATOM 2497 N N . LYS A 1 326 ? -29.114 6.135 20.402 1.00 95.94 326 LYS A N 1
ATOM 2498 C CA . LYS A 1 326 ? -29.358 5.997 18.959 1.00 95.94 326 LYS A CA 1
ATOM 2499 C C . LYS A 1 326 ? -28.111 6.179 18.097 1.00 95.94 326 LYS A C 1
ATOM 2501 O O . LYS A 1 326 ? -28.233 6.558 16.935 1.00 95.94 326 LYS A O 1
ATOM 2506 N N . GLY A 1 327 ? -26.905 6.026 18.643 1.00 96.12 327 GLY A N 1
ATOM 2507 C CA . GLY A 1 327 ? -25.711 6.213 17.824 1.00 96.12 327 GLY A CA 1
ATOM 2508 C C . GLY A 1 327 ? -24.424 6.529 18.564 1.00 96.12 327 GLY A C 1
ATOM 2509 O O . GLY A 1 327 ? -24.266 6.283 19.758 1.00 96.12 327 GLY A O 1
ATOM 2510 N N . ALA A 1 328 ? -23.474 7.079 17.816 1.00 96.38 328 ALA A N 1
ATOM 2511 C CA . ALA A 1 328 ? -22.176 7.465 18.337 1.00 96.38 328 ALA A CA 1
ATOM 2512 C C . ALA A 1 328 ? -21.631 8.698 17.618 1.00 96.38 328 ALA A C 1
ATOM 2514 O O . ALA A 1 328 ? -21.869 8.907 16.429 1.00 96.38 328 ALA A O 1
ATOM 2515 N N . ILE A 1 329 ? -20.853 9.491 18.346 1.00 96.00 329 ILE A N 1
ATOM 2516 C CA . ILE A 1 329 ? -20.020 10.555 17.790 1.00 96.00 329 ILE A CA 1
ATOM 2517 C C . ILE A 1 329 ? -18.561 10.245 18.105 1.00 96.00 329 ILE A C 1
ATOM 2519 O O . ILE A 1 329 ? -18.243 9.712 19.170 1.00 96.00 329 ILE A O 1
ATOM 2523 N N . ASN A 1 330 ? -17.672 10.569 17.179 1.00 95.12 330 ASN A N 1
ATOM 2524 C CA . ASN A 1 330 ? -16.239 10.499 17.379 1.00 95.12 330 ASN A CA 1
ATOM 2525 C C . ASN A 1 330 ? -15.559 11.773 16.879 1.00 95.12 330 ASN A C 1
ATOM 2527 O O . ASN A 1 330 ? -16.061 12.443 15.980 1.00 95.12 330 ASN A O 1
ATOM 2531 N N . ALA A 1 331 ? -14.433 12.110 17.492 1.00 95.50 331 ALA A N 1
ATOM 2532 C CA . ALA A 1 331 ? -13.578 13.207 17.082 1.00 95.50 331 ALA A CA 1
ATOM 2533 C C . ALA A 1 331 ? -12.115 12.841 17.333 1.00 95.50 331 ALA A C 1
ATOM 2535 O O . ALA A 1 331 ? -11.798 12.140 18.296 1.00 95.50 331 ALA A O 1
ATOM 2536 N N . GLY A 1 332 ? -11.220 13.333 16.486 1.00 95.50 332 GLY A N 1
ATOM 2537 C CA . GLY A 1 332 ? -9.788 13.118 16.628 1.00 95.50 332 GLY A CA 1
ATOM 2538 C C . GLY A 1 332 ? -8.978 14.311 16.149 1.00 95.50 332 GLY A C 1
ATOM 2539 O O . GLY A 1 332 ? -9.377 15.014 15.223 1.00 95.50 332 GLY A O 1
ATOM 2540 N N . VAL A 1 333 ? -7.826 14.518 16.775 1.00 96.06 333 VAL A N 1
ATOM 2541 C CA . VAL A 1 333 ? -6.812 15.487 16.352 1.00 96.06 333 VAL A CA 1
ATOM 2542 C C . VAL A 1 333 ? -5.456 14.804 16.345 1.00 96.06 333 VAL A C 1
ATOM 2544 O O . VAL A 1 333 ? -5.164 13.979 17.213 1.00 96.06 333 VAL A O 1
ATOM 2547 N N . ARG A 1 334 ? -4.631 15.143 15.362 1.00 95.88 334 ARG A N 1
ATOM 2548 C CA . ARG A 1 334 ? -3.299 14.585 15.184 1.00 95.88 334 ARG A CA 1
ATOM 2549 C C . ARG A 1 334 ? -2.327 15.666 14.738 1.00 95.88 334 ARG A C 1
ATOM 2551 O O . ARG A 1 334 ? -2.682 16.512 13.924 1.00 95.88 334 ARG A O 1
ATOM 2558 N N . TYR A 1 335 ? -1.111 15.616 15.260 1.00 96.62 335 TYR A N 1
ATOM 2559 C CA . TYR A 1 335 ? 0.024 16.371 14.746 1.00 96.62 335 TYR A CA 1
ATOM 2560 C C . TYR A 1 335 ? 1.061 15.392 14.207 1.00 96.62 335 TYR A C 1
ATOM 2562 O O . TYR A 1 335 ? 1.418 14.457 14.921 1.00 96.62 335 TYR A O 1
ATOM 2570 N N . ASP A 1 336 ? 1.540 15.618 12.986 1.00 96.81 336 ASP A N 1
ATOM 2571 C CA . ASP A 1 336 ? 2.613 14.848 12.352 1.00 96.81 336 ASP A CA 1
ATOM 2572 C C . ASP A 1 336 ? 3.794 15.765 12.018 1.00 96.81 336 ASP A C 1
ATOM 2574 O O . ASP A 1 336 ? 3.606 16.912 11.602 1.00 96.81 336 ASP A O 1
ATOM 2578 N N . TYR A 1 337 ? 5.009 15.239 12.166 1.00 97.62 337 TYR A N 1
ATOM 2579 C CA . TYR A 1 337 ? 6.261 15.872 11.767 1.00 97.62 337 TYR A CA 1
ATOM 2580 C C . TYR A 1 337 ? 7.157 14.843 11.075 1.00 97.62 337 TYR A C 1
ATOM 2582 O O . TYR A 1 337 ? 7.514 13.823 11.669 1.00 97.62 337 TYR A O 1
ATOM 2590 N N . LYS A 1 338 ? 7.554 15.129 9.832 1.00 97.81 338 LYS A N 1
ATOM 2591 C CA . LYS A 1 338 ? 8.382 14.243 9.011 1.00 97.81 338 LYS A CA 1
ATOM 2592 C C . LYS A 1 338 ? 9.579 14.979 8.431 1.00 97.81 338 LYS A C 1
ATOM 2594 O O . LYS A 1 338 ? 9.447 16.084 7.910 1.00 97.81 338 LYS A O 1
ATOM 2599 N N . THR A 1 339 ? 10.738 14.340 8.473 1.00 98.44 339 THR A N 1
ATOM 2600 C CA . THR A 1 339 ? 11.956 14.788 7.801 1.00 98.44 339 THR A CA 1
ATOM 2601 C C . THR A 1 339 ? 12.399 13.759 6.771 1.00 98.44 339 THR A C 1
ATOM 2603 O O . THR A 1 339 ? 12.231 12.550 6.961 1.00 98.44 339 THR A O 1
ATOM 2606 N N . ILE A 1 340 ? 12.942 14.246 5.659 1.00 98.50 340 ILE A N 1
ATOM 2607 C CA . ILE A 1 340 ? 13.540 13.432 4.598 1.00 98.50 340 ILE A CA 1
ATOM 2608 C C . ILE A 1 340 ? 14.861 14.098 4.226 1.00 98.50 340 ILE A C 1
ATOM 2610 O O . ILE A 1 340 ? 14.885 15.292 3.928 1.00 98.50 340 ILE A O 1
ATOM 2614 N N . ASN A 1 341 ? 15.952 13.338 4.275 1.00 98.62 341 ASN A N 1
ATOM 2615 C CA . ASN A 1 341 ? 17.270 13.783 3.834 1.00 98.62 341 ASN A CA 1
ATOM 2616 C C . ASN A 1 341 ? 17.717 12.867 2.692 1.00 98.62 341 ASN A C 1
ATOM 2618 O O . ASN A 1 341 ? 18.041 11.706 2.958 1.00 98.62 341 ASN A O 1
ATOM 2622 N N . GLY A 1 342 ? 17.702 13.380 1.461 1.00 98.12 342 GLY A N 1
ATOM 2623 C CA . GLY A 1 342 ? 18.297 12.726 0.295 1.00 98.12 342 GLY A CA 1
ATOM 2624 C C . GLY A 1 342 ? 19.786 13.049 0.224 1.00 98.12 342 GLY A C 1
ATOM 2625 O O . GLY A 1 342 ? 20.182 14.194 0.463 1.00 98.12 342 GLY A O 1
ATOM 2626 N N . ARG A 1 343 ? 20.612 12.040 -0.045 1.00 97.81 343 ARG A N 1
ATOM 2627 C CA . ARG A 1 343 ? 22.063 12.189 -0.184 1.00 97.81 343 ARG A CA 1
ATOM 2628 C C . ARG A 1 343 ? 22.432 12.548 -1.618 1.00 97.81 343 ARG A C 1
ATOM 2630 O O . ARG A 1 343 ? 21.695 12.251 -2.553 1.00 97.81 343 ARG A O 1
ATOM 2637 N N . ASP A 1 344 ? 23.564 13.215 -1.760 1.00 96.50 344 ASP A N 1
ATOM 2638 C CA . ASP A 1 344 ? 24.213 13.405 -3.044 1.00 96.50 344 ASP A CA 1
ATOM 2639 C C . ASP A 1 344 ? 24.848 12.102 -3.534 1.00 96.50 344 ASP A C 1
ATOM 2641 O O . ASP A 1 344 ? 25.194 11.217 -2.749 1.00 96.50 344 ASP A O 1
ATOM 2645 N N . LEU A 1 345 ? 25.001 12.012 -4.850 1.00 95.75 345 LEU A N 1
ATOM 2646 C CA . LEU A 1 345 ? 25.742 10.955 -5.519 1.00 95.75 345 LEU A CA 1
ATOM 2647 C C . LEU A 1 345 ? 26.444 11.571 -6.723 1.00 95.75 345 LEU A C 1
ATOM 2649 O O . LEU A 1 345 ? 25.799 12.225 -7.545 1.00 95.75 345 LEU A O 1
ATOM 2653 N N . ASN A 1 346 ? 27.752 11.350 -6.808 1.00 93.12 346 ASN A N 1
ATOM 2654 C CA . ASN A 1 346 ? 28.524 11.613 -8.011 1.00 93.12 346 ASN A CA 1
ATOM 2655 C C . ASN A 1 346 ? 29.020 10.271 -8.532 1.00 93.12 346 ASN A C 1
ATOM 2657 O O . ASN A 1 346 ? 29.711 9.566 -7.794 1.00 93.12 346 ASN A O 1
ATOM 2661 N N . ASP A 1 347 ? 28.695 9.957 -9.778 1.00 88.31 347 ASP A N 1
ATOM 2662 C CA . ASP A 1 347 ? 29.179 8.767 -10.462 1.00 88.31 347 ASP A CA 1
ATOM 2663 C C . ASP A 1 347 ? 29.973 9.184 -11.702 1.00 88.31 347 ASP A C 1
ATOM 2665 O O . ASP A 1 347 ? 29.575 10.086 -12.433 1.00 88.31 347 ASP A O 1
ATOM 2669 N N . ASN A 1 348 ? 31.164 8.610 -11.880 1.00 86.81 348 ASN A N 1
ATOM 2670 C CA . ASN A 1 348 ? 32.065 8.908 -13.003 1.00 86.81 348 ASN A CA 1
ATOM 2671 C C . ASN A 1 348 ? 32.331 10.408 -13.288 1.00 86.81 348 ASN A C 1
ATOM 2673 O O . ASN A 1 348 ? 32.679 10.802 -14.400 1.00 86.81 348 ASN A O 1
ATOM 2677 N N . GLY A 1 349 ? 32.242 11.256 -12.256 1.00 85.44 349 GLY A N 1
ATOM 2678 C CA . GLY A 1 349 ? 32.448 12.706 -12.361 1.00 85.44 349 GLY A CA 1
ATOM 2679 C C . GLY A 1 349 ? 31.201 13.505 -12.756 1.00 85.44 349 GLY A C 1
ATOM 2680 O O . GLY A 1 349 ? 31.277 14.734 -12.811 1.00 85.44 349 GLY A O 1
ATOM 2681 N N . GLU A 1 350 ? 30.067 12.840 -12.970 1.00 87.88 350 GLU A N 1
ATOM 2682 C CA . GLU A 1 350 ? 28.755 13.446 -13.169 1.00 87.88 350 GLU A CA 1
ATOM 2683 C C . GLU A 1 350 ? 27.936 13.403 -11.873 1.00 87.88 350 GLU A C 1
ATOM 2685 O O . GLU A 1 350 ? 27.968 12.439 -11.107 1.00 87.88 350 GLU A O 1
ATOM 2690 N N . GLN A 1 351 ? 27.207 14.483 -11.599 1.00 92.44 351 GLN A N 1
ATOM 2691 C CA . GLN A 1 351 ? 26.338 14.550 -10.433 1.00 92.44 351 GLN A CA 1
ATOM 2692 C C . GLN A 1 351 ? 24.984 13.908 -10.750 1.00 92.44 351 GLN A C 1
ATOM 2694 O O . GLN A 1 351 ? 24.121 14.546 -11.350 1.00 92.44 351 GLN A O 1
ATOM 2699 N N . VAL A 1 352 ? 24.783 12.675 -10.281 1.00 92.94 352 VAL A N 1
ATOM 2700 C CA . VAL A 1 352 ? 23.525 11.928 -10.439 1.00 92.94 352 VAL A CA 1
ATOM 2701 C C . VAL A 1 352 ? 22.450 12.475 -9.499 1.00 92.94 352 VAL A C 1
ATOM 2703 O O . VAL A 1 352 ? 21.327 12.749 -9.919 1.00 92.94 352 VAL A O 1
ATOM 2706 N N . PHE A 1 353 ? 22.791 12.712 -8.226 1.00 96.56 353 PHE A N 1
ATOM 2707 C CA . PHE A 1 353 ? 21.862 13.284 -7.247 1.00 96.56 353 PHE A CA 1
ATOM 2708 C C . PHE A 1 353 ? 22.454 14.490 -6.521 1.00 96.56 353 PHE A C 1
ATOM 2710 O O . PHE A 1 353 ? 23.612 14.507 -6.099 1.00 96.56 353 PHE A O 1
ATOM 2717 N N . THR A 1 354 ? 21.611 15.500 -6.302 1.00 95.69 354 THR A N 1
ATOM 2718 C CA . THR A 1 354 ? 21.917 16.636 -5.425 1.00 95.69 354 THR A CA 1
ATOM 2719 C C . THR A 1 354 ? 21.307 16.400 -4.049 1.00 95.69 354 THR A C 1
ATOM 2721 O O . THR A 1 354 ? 20.110 16.139 -3.941 1.00 95.69 354 THR A O 1
ATOM 2724 N N . ALA A 1 355 ? 22.108 16.542 -2.989 1.00 97.69 355 ALA A N 1
ATOM 2725 C CA . ALA A 1 355 ? 21.621 16.407 -1.620 1.00 97.69 355 ALA A CA 1
ATOM 2726 C C . ALA A 1 355 ? 20.516 17.426 -1.302 1.00 97.69 355 ALA A C 1
ATOM 2728 O O . ALA A 1 355 ? 20.597 18.604 -1.662 1.00 97.69 355 ALA A O 1
ATOM 2729 N N . PHE A 1 356 ? 19.506 16.993 -0.550 1.00 98.38 356 PHE A N 1
ATOM 2730 C CA . PHE A 1 356 ? 18.421 17.857 -0.099 1.00 98.38 356 PHE A CA 1
ATOM 2731 C C . PHE A 1 356 ? 17.914 17.457 1.284 1.00 98.38 356 PHE A C 1
ATOM 2733 O O . PHE A 1 356 ? 18.084 16.329 1.751 1.00 98.38 356 PHE A O 1
ATOM 2740 N N . LYS A 1 357 ? 17.246 18.405 1.944 1.00 98.44 357 LYS A N 1
ATOM 2741 C CA . LYS A 1 357 ? 16.587 18.187 3.228 1.00 98.44 357 LYS A CA 1
ATOM 2742 C C . LYS A 1 357 ? 15.224 18.853 3.242 1.00 98.44 357 LYS A C 1
ATOM 2744 O O . LYS A 1 357 ? 15.128 20.077 3.177 1.00 98.44 357 LYS A O 1
ATOM 2749 N N . ASN A 1 358 ? 14.187 18.052 3.436 1.00 98.50 358 ASN A N 1
ATOM 2750 C CA . ASN A 1 358 ? 12.825 18.529 3.599 1.00 98.50 358 ASN A CA 1
ATOM 2751 C C . ASN A 1 358 ? 12.316 18.257 5.014 1.00 98.50 358 ASN A C 1
ATOM 2753 O O . ASN A 1 358 ? 12.598 17.215 5.608 1.00 98.50 358 ASN A O 1
ATOM 2757 N N . ASN A 1 359 ? 11.527 19.196 5.535 1.00 98.19 359 ASN A N 1
ATOM 2758 C CA . ASN A 1 359 ? 10.787 19.038 6.781 1.00 98.19 359 ASN A CA 1
ATOM 2759 C C . ASN A 1 359 ? 9.321 19.382 6.503 1.00 98.19 359 ASN A C 1
ATOM 2761 O O . ASN A 1 359 ? 9.030 20.428 5.924 1.00 98.19 359 ASN A O 1
ATOM 2765 N N . PHE A 1 360 ? 8.417 18.511 6.931 1.00 98.12 360 PHE A N 1
ATOM 2766 C CA . PHE A 1 360 ? 6.979 18.626 6.724 1.00 98.12 360 PHE A CA 1
ATOM 2767 C C . PHE A 1 360 ? 6.268 18.477 8.061 1.00 98.12 360 PHE A C 1
ATOM 2769 O O . PHE A 1 360 ? 6.699 17.699 8.913 1.00 98.12 360 PHE A O 1
ATOM 2776 N N . SER A 1 361 ? 5.174 19.207 8.251 1.00 96.94 361 SER A N 1
ATOM 2777 C CA . SER A 1 361 ? 4.382 19.091 9.471 1.00 96.94 361 SER A CA 1
ATOM 2778 C C . SER A 1 361 ? 2.946 19.508 9.253 1.00 96.94 361 SER A C 1
ATOM 2780 O O . SER A 1 361 ? 2.698 20.491 8.552 1.00 96.94 361 SER A O 1
ATOM 2782 N N . ASN A 1 362 ? 2.003 18.832 9.897 1.00 96.38 362 ASN A N 1
ATOM 2783 C CA . ASN A 1 362 ? 0.593 19.177 9.770 1.00 96.38 362 ASN A CA 1
ATOM 2784 C C . ASN A 1 362 ? -0.190 18.897 11.047 1.00 96.38 362 ASN A C 1
ATOM 2786 O O . ASN A 1 362 ? 0.123 17.964 11.783 1.00 96.38 362 ASN A O 1
ATOM 2790 N N . VAL A 1 363 ? -1.249 19.682 11.260 1.00 95.88 363 VAL A N 1
ATOM 2791 C CA . VAL A 1 363 ? -2.322 19.342 12.196 1.00 95.88 363 VAL A CA 1
ATOM 2792 C C . VAL A 1 363 ? -3.512 18.848 11.385 1.00 95.88 363 VAL A C 1
ATOM 2794 O O . VAL A 1 363 ? -4.072 19.585 10.572 1.00 95.88 363 VAL A O 1
ATOM 2797 N N . SER A 1 364 ? -3.902 17.605 11.627 1.00 95.25 364 SER A N 1
ATOM 2798 C CA . SER A 1 364 ? -5.048 16.957 10.997 1.00 95.25 364 SER A CA 1
ATOM 2799 C C . SER A 1 364 ? -6.158 16.755 12.027 1.00 95.25 364 SER A C 1
ATOM 2801 O O . SER A 1 364 ? -5.890 16.514 13.207 1.00 95.25 364 SER A O 1
ATOM 2803 N N . GLY A 1 365 ? -7.413 16.856 11.599 1.00 94.62 365 GLY A N 1
ATOM 2804 C CA . GLY A 1 365 ? -8.577 16.700 12.471 1.00 94.62 365 GLY A CA 1
ATOM 2805 C C . GLY A 1 365 ? -9.673 15.883 11.806 1.00 94.62 365 GLY A C 1
ATOM 2806 O O . GLY A 1 365 ? -9.801 15.893 10.587 1.00 94.62 365 GLY A O 1
ATOM 2807 N N . SER A 1 366 ? -10.473 15.175 12.597 1.00 94.94 366 SER A N 1
ATOM 2808 C CA . SER A 1 366 ? -11.632 14.423 12.112 1.00 94.94 366 SER A CA 1
ATOM 2809 C C . SER A 1 366 ? -12.794 14.505 13.095 1.00 94.94 366 SER A C 1
ATOM 2811 O O . SER A 1 366 ? -12.596 14.578 14.309 1.00 94.94 366 SER A O 1
ATOM 2813 N N . ILE A 1 367 ? -14.012 14.493 12.563 1.00 95.69 367 ILE A N 1
ATOM 2814 C CA . ILE A 1 367 ? -15.255 14.332 13.311 1.00 95.69 367 ILE A CA 1
ATOM 2815 C C . ILE A 1 367 ? -16.188 13.410 12.528 1.00 95.69 367 ILE A C 1
ATOM 2817 O O . ILE A 1 367 ? -16.313 13.524 11.308 1.00 95.69 367 ILE A O 1
ATOM 2821 N N . GLY A 1 368 ? -16.844 12.497 13.233 1.00 95.56 368 GLY A N 1
ATOM 2822 C CA . GLY A 1 368 ? -17.759 11.526 12.654 1.00 95.56 368 GLY A CA 1
ATOM 2823 C C . GLY A 1 368 ? -18.983 11.315 13.531 1.00 95.56 368 GLY A C 1
ATOM 2824 O O . GLY A 1 368 ? -18.887 11.313 14.757 1.00 95.56 368 GLY A O 1
ATOM 2825 N N . ILE A 1 369 ? -20.139 11.111 12.911 1.00 96.12 369 ILE A N 1
ATOM 2826 C CA . ILE A 1 369 ? -21.393 10.762 13.576 1.00 96.12 369 ILE A CA 1
ATOM 2827 C C . ILE A 1 369 ? -22.032 9.566 12.876 1.00 96.12 369 ILE A C 1
ATOM 2829 O O . ILE A 1 369 ? -22.062 9.491 11.650 1.00 96.12 369 ILE A O 1
ATOM 2833 N N . ALA A 1 370 ? -22.562 8.639 13.664 1.00 96.75 370 ALA A N 1
ATOM 2834 C CA . ALA A 1 370 ? -23.490 7.611 13.222 1.00 96.75 370 ALA A CA 1
ATOM 2835 C C . ALA A 1 370 ? -24.771 7.757 14.046 1.00 96.75 370 ALA A C 1
ATOM 2837 O O . ALA A 1 370 ? -24.700 7.822 15.274 1.00 96.75 370 ALA A O 1
ATOM 2838 N N . TYR A 1 371 ? -25.920 7.840 13.382 1.00 97.88 371 TYR A N 1
ATOM 2839 C CA . TYR A 1 371 ? -27.212 8.066 14.018 1.00 97.88 371 TYR A CA 1
ATOM 2840 C C . TYR A 1 371 ? -28.284 7.169 13.397 1.00 97.88 371 TYR A C 1
ATOM 2842 O O . TYR A 1 371 ? -28.514 7.206 12.188 1.00 97.88 371 TYR A O 1
ATOM 2850 N N . GLU A 1 372 ? -28.953 6.379 14.228 1.00 98.06 372 GLU A N 1
ATOM 2851 C CA . GLU A 1 372 ? -30.119 5.584 13.855 1.00 98.06 372 GLU A CA 1
ATOM 2852 C C . GLU A 1 372 ? -31.336 6.514 13.719 1.00 98.06 372 GLU A C 1
ATOM 2854 O O . GLU A 1 372 ? -31.987 6.886 14.701 1.00 98.06 372 GLU A O 1
ATOM 2859 N N . VAL A 1 373 ? -31.612 6.944 12.484 1.00 97.38 373 VAL A N 1
ATOM 2860 C CA . VAL A 1 373 ? -32.715 7.869 12.166 1.00 97.38 373 VAL A CA 1
ATOM 2861 C C . VAL A 1 373 ? -34.081 7.189 12.274 1.00 97.38 373 VAL A C 1
ATOM 2863 O O . VAL A 1 373 ? -35.074 7.837 12.606 1.00 97.38 373 VAL A O 1
ATOM 2866 N N . ALA A 1 374 ? -34.128 5.885 12.013 1.00 97.00 374 ALA A N 1
ATOM 2867 C CA . ALA A 1 374 ? -35.284 5.014 12.161 1.00 97.00 374 ALA A CA 1
ATOM 2868 C C . ALA A 1 374 ? -34.793 3.577 12.374 1.00 97.00 374 ALA A C 1
ATOM 2870 O O . ALA A 1 374 ? -33.624 3.284 12.130 1.00 97.00 374 ALA A O 1
ATOM 2871 N N . LYS A 1 375 ? -35.695 2.679 12.785 1.00 95.50 375 LYS A N 1
ATOM 2872 C CA . LYS A 1 375 ? -35.366 1.259 12.936 1.00 95.50 375 LYS A CA 1
ATOM 2873 C C . LYS A 1 375 ? -34.724 0.737 11.645 1.00 95.50 375 LYS A C 1
ATOM 2875 O O . LYS A 1 375 ? -35.272 0.948 10.562 1.00 95.50 375 LYS A O 1
ATOM 2880 N N . ASP A 1 376 ? -33.583 0.070 11.790 1.00 95.69 376 ASP A N 1
ATOM 2881 C CA . ASP A 1 376 ? -32.805 -0.529 10.701 1.00 95.69 376 ASP A CA 1
ATOM 2882 C C . ASP A 1 376 ? -32.221 0.487 9.694 1.00 95.69 376 ASP A C 1
ATOM 2884 O O . ASP A 1 376 ? -31.701 0.073 8.663 1.00 95.69 376 ASP A O 1
ATOM 2888 N N . LEU A 1 377 ? -32.282 1.800 9.967 1.00 97.81 377 LEU A N 1
ATOM 2889 C CA . LEU A 1 377 ? -31.795 2.866 9.084 1.00 97.81 377 LEU A CA 1
ATOM 2890 C C . LEU A 1 377 ? -30.799 3.780 9.812 1.00 97.81 377 LEU A C 1
ATOM 2892 O O . LEU A 1 377 ? -31.163 4.548 10.708 1.00 97.81 377 LEU A O 1
ATOM 2896 N N . VAL A 1 378 ? -29.541 3.749 9.376 1.00 98.25 378 VAL A N 1
ATOM 2897 C CA . VAL A 1 378 ? -28.435 4.505 9.973 1.00 98.25 378 VAL A CA 1
ATOM 2898 C C . VAL A 1 378 ? -27.915 5.549 8.993 1.00 98.25 378 VAL A C 1
ATOM 2900 O O . VAL A 1 378 ? -27.539 5.239 7.864 1.00 98.25 378 VAL A O 1
ATOM 2903 N N . LEU A 1 379 ? -27.843 6.795 9.454 1.00 97.88 379 LEU A N 1
ATOM 2904 C CA . LEU A 1 379 ? -27.155 7.885 8.774 1.00 97.88 379 LEU A CA 1
ATOM 2905 C C . LEU A 1 379 ? -25.746 8.032 9.357 1.00 97.88 379 LEU A C 1
ATOM 2907 O O . LEU A 1 379 ? -25.574 8.101 10.576 1.00 97.88 379 LEU A O 1
ATOM 2911 N N . ARG A 1 380 ? -24.736 8.118 8.494 1.00 96.88 380 ARG A N 1
ATOM 2912 C CA . ARG A 1 380 ? -23.337 8.350 8.858 1.00 96.88 380 ARG A CA 1
ATOM 2913 C C . ARG A 1 380 ? -22.846 9.629 8.195 1.00 96.88 380 ARG A C 1
ATOM 2915 O O . ARG A 1 380 ? -23.031 9.807 6.998 1.00 96.88 380 ARG A O 1
ATOM 2922 N N . GLY A 1 381 ? -22.199 10.504 8.950 1.00 95.88 381 GLY A N 1
ATOM 2923 C CA . GLY A 1 381 ? -21.559 11.708 8.421 1.00 95.88 381 GLY A CA 1
ATOM 2924 C C . GLY A 1 381 ? -20.140 11.815 8.950 1.00 95.88 381 GLY A C 1
ATOM 2925 O O . GLY A 1 381 ? -19.932 11.609 10.144 1.00 95.88 381 GLY A O 1
ATOM 2926 N N . ASN A 1 382 ? -19.170 12.134 8.096 1.00 95.44 382 ASN A N 1
ATOM 2927 C CA . ASN A 1 382 ? -17.793 12.382 8.521 1.00 95.44 382 ASN A CA 1
ATOM 2928 C C . ASN A 1 382 ? -17.225 13.615 7.823 1.00 95.44 382 ASN A C 1
ATOM 2930 O O . ASN A 1 382 ? -17.526 13.883 6.662 1.00 95.44 382 ASN A O 1
ATOM 2934 N N . ALA A 1 383 ? -16.378 14.344 8.538 1.00 95.12 383 ALA A N 1
ATOM 2935 C CA . ALA A 1 383 ? -15.573 15.423 7.995 1.00 95.12 383 ALA A CA 1
ATOM 2936 C C . ALA A 1 383 ? -14.171 15.349 8.597 1.00 95.12 383 ALA A C 1
ATOM 2938 O O . ALA A 1 383 ? -14.017 15.076 9.789 1.00 95.12 383 ALA A O 1
ATOM 2939 N N . GLY A 1 384 ? -13.139 15.601 7.803 1.00 94.06 384 GLY A N 1
ATOM 2940 C CA . GLY A 1 384 ? -11.788 15.677 8.340 1.00 94.06 384 GLY A CA 1
ATOM 2941 C C . GLY A 1 384 ? -10.731 16.029 7.317 1.00 94.06 384 GLY A C 1
ATOM 2942 O O . GLY A 1 384 ? -11.012 16.145 6.128 1.00 94.06 384 GLY A O 1
ATOM 2943 N N . SER A 1 385 ? -9.515 16.217 7.810 1.00 93.25 385 SER A N 1
ATOM 2944 C CA . SER A 1 385 ? -8.351 16.560 7.012 1.00 93.25 385 SER A CA 1
ATOM 2945 C C . SER A 1 385 ? -7.285 15.474 7.038 1.00 93.25 385 SER A C 1
ATOM 2947 O O . SER A 1 385 ? -7.106 14.775 8.038 1.00 93.25 385 SER A O 1
ATOM 2949 N N . GLY A 1 386 ? -6.574 15.340 5.920 1.00 89.69 386 GLY A N 1
ATOM 2950 C CA . GLY A 1 386 ? -5.454 14.420 5.755 1.00 89.69 386 GLY A CA 1
ATOM 2951 C C . GLY A 1 386 ? -4.128 15.144 5.535 1.00 89.69 386 GLY A C 1
ATOM 2952 O O . GLY A 1 386 ? -4.092 16.334 5.221 1.00 89.69 386 GLY A O 1
ATOM 2953 N N . PHE A 1 387 ? -3.036 14.399 5.700 1.00 92.31 387 PHE A N 1
ATOM 2954 C CA . PHE A 1 387 ? -1.662 14.855 5.496 1.00 92.31 387 PHE A CA 1
ATOM 2955 C C . PHE A 1 387 ? -0.834 13.744 4.854 1.00 92.31 387 PHE A C 1
ATOM 2957 O O . PHE A 1 387 ? -0.866 12.601 5.324 1.00 92.31 387 PHE A O 1
ATOM 2964 N N . ARG A 1 388 ? -0.064 14.098 3.822 1.00 94.00 388 ARG A N 1
ATOM 2965 C CA . ARG A 1 388 ? 0.973 13.246 3.242 1.00 94.00 388 ARG A CA 1
ATOM 2966 C C . ARG A 1 388 ? 2.200 14.083 2.906 1.00 94.00 388 ARG A C 1
ATOM 2968 O O . ARG A 1 388 ? 2.100 15.121 2.252 1.00 94.00 388 ARG A O 1
ATOM 2975 N N . ALA A 1 389 ? 3.368 13.615 3.328 1.00 95.56 389 ALA A N 1
ATOM 2976 C CA . ALA A 1 389 ? 4.620 14.165 2.824 1.00 95.56 389 ALA A CA 1
ATOM 2977 C C . ALA A 1 389 ? 4.944 13.558 1.445 1.00 95.56 389 ALA A C 1
ATOM 2979 O O . ALA A 1 389 ? 4.671 12.369 1.245 1.00 95.56 389 ALA A O 1
ATOM 2980 N N . PRO A 1 390 ? 5.579 14.311 0.531 1.00 96.38 390 PRO A N 1
ATOM 2981 C CA . PRO A 1 390 ? 6.095 13.744 -0.710 1.00 96.38 390 PRO A CA 1
ATOM 2982 C C . PRO A 1 390 ? 6.993 12.527 -0.412 1.00 96.38 390 PRO A C 1
ATOM 2984 O O . PRO A 1 390 ? 7.721 12.511 0.588 1.00 96.38 390 PRO A O 1
ATOM 2987 N N . ASN A 1 391 ? 6.897 11.483 -1.232 1.00 94.44 391 ASN A N 1
ATOM 2988 C CA . ASN A 1 391 ? 7.756 10.305 -1.143 1.00 94.44 391 ASN A CA 1
ATOM 2989 C C . ASN A 1 391 ? 9.131 10.600 -1.773 1.00 94.44 391 ASN A C 1
ATOM 2991 O O . ASN A 1 391 ? 9.364 11.680 -2.317 1.00 94.44 391 ASN A O 1
ATOM 2995 N N . ILE A 1 392 ? 10.071 9.659 -1.658 1.00 95.81 392 ILE A N 1
ATOM 2996 C CA . ILE A 1 392 ? 11.436 9.901 -2.135 1.00 95.81 392 ILE A CA 1
ATOM 2997 C C . ILE A 1 392 ? 11.523 10.047 -3.658 1.00 95.81 392 ILE A C 1
ATOM 2999 O O . ILE A 1 392 ? 12.248 10.922 -4.119 1.00 95.81 392 ILE A O 1
ATOM 3003 N N . ALA A 1 393 ? 10.767 9.257 -4.426 1.00 95.12 393 ALA A N 1
ATOM 3004 C CA . ALA A 1 393 ? 10.757 9.351 -5.883 1.00 95.12 393 ALA A CA 1
ATOM 3005 C C . ALA A 1 393 ? 10.245 10.729 -6.334 1.00 95.12 393 ALA A C 1
ATOM 3007 O O . ALA A 1 393 ? 10.880 11.407 -7.134 1.00 95.12 393 ALA A O 1
ATOM 3008 N N . GLU A 1 394 ? 9.181 11.224 -5.699 1.00 97.12 394 GLU A N 1
ATOM 3009 C CA . GLU A 1 394 ? 8.637 12.559 -5.954 1.00 97.12 394 GLU A CA 1
ATOM 3010 C C . GLU A 1 394 ? 9.651 13.677 -5.657 1.00 97.12 394 GLU A C 1
ATOM 3012 O O . GLU A 1 394 ? 9.680 14.678 -6.369 1.00 97.12 394 GLU A O 1
ATOM 3017 N N . LEU A 1 395 ? 10.488 13.532 -4.622 1.00 97.69 395 LEU A N 1
ATOM 3018 C CA . LEU A 1 395 ? 11.462 14.556 -4.218 1.00 97.69 395 LEU A CA 1
ATOM 3019 C C . LEU A 1 395 ? 12.791 14.482 -4.968 1.00 97.69 395 LEU A C 1
ATOM 3021 O O . LEU A 1 395 ? 13.424 15.518 -5.166 1.00 97.69 395 LEU A O 1
ATOM 3025 N N . GLY A 1 396 ? 13.234 13.277 -5.320 1.00 96.50 396 GLY A N 1
ATOM 3026 C CA . GLY A 1 396 ? 14.627 13.027 -5.673 1.00 96.50 396 GLY A CA 1
ATOM 3027 C C . GLY A 1 396 ? 14.861 12.071 -6.831 1.00 96.50 396 GLY A C 1
ATOM 3028 O O . GLY A 1 396 ? 16.029 11.835 -7.110 1.00 96.50 396 GLY A O 1
ATOM 3029 N N . ALA A 1 397 ? 13.828 11.528 -7.489 1.00 96.00 397 ALA A N 1
ATOM 3030 C CA . ALA A 1 397 ? 14.058 10.651 -8.636 1.00 96.00 397 ALA A CA 1
ATOM 3031 C C . ALA A 1 397 ? 14.915 11.340 -9.711 1.00 96.00 397 ALA A C 1
ATOM 3033 O O . ALA A 1 397 ? 14.771 12.544 -9.942 1.00 96.00 397 ALA A O 1
ATOM 3034 N N . ASN A 1 398 ? 15.811 10.590 -10.339 1.00 94.75 398 ASN A N 1
ATOM 3035 C CA . ASN A 1 398 ? 16.579 11.030 -11.500 1.00 94.75 398 ASN A CA 1
ATOM 3036 C C . ASN A 1 398 ? 17.115 9.798 -12.237 1.00 94.75 398 ASN A C 1
ATOM 3038 O O . ASN A 1 398 ? 18.282 9.459 -12.078 1.00 94.75 398 ASN A O 1
ATOM 3042 N N . GLY A 1 399 ? 16.251 9.112 -12.984 1.00 91.88 399 GLY A N 1
ATOM 3043 C CA . GLY A 1 399 ? 16.633 7.887 -13.686 1.00 91.88 399 GLY A CA 1
ATOM 3044 C C . GLY A 1 399 ? 15.508 7.269 -14.513 1.00 91.88 399 GLY A C 1
ATOM 3045 O O . GLY A 1 399 ? 14.358 7.728 -14.467 1.00 91.88 399 GLY A O 1
ATOM 3046 N N . ARG A 1 400 ? 15.859 6.226 -15.274 1.00 88.19 400 ARG A N 1
ATOM 3047 C CA . ARG A 1 400 ? 14.915 5.352 -15.982 1.00 88.19 400 ARG A CA 1
ATOM 3048 C C . ARG A 1 400 ? 14.159 4.488 -14.970 1.00 88.19 400 ARG A C 1
ATOM 3050 O O . ARG A 1 400 ? 14.680 4.138 -13.916 1.00 88.19 400 ARG A O 1
ATOM 3057 N N . HIS A 1 401 ? 12.895 4.218 -15.269 1.00 86.06 401 HIS A N 1
ATOM 3058 C CA . HIS A 1 401 ? 12.043 3.347 -14.472 1.00 86.06 401 HIS A CA 1
ATOM 3059 C C . HIS A 1 401 ? 11.431 2.286 -15.382 1.00 86.06 401 HIS A C 1
ATOM 3061 O O . HIS A 1 401 ? 10.472 2.568 -16.112 1.00 86.06 401 HIS A O 1
ATOM 3067 N N . GLU A 1 402 ? 12.007 1.090 -15.337 1.00 75.06 402 GLU A 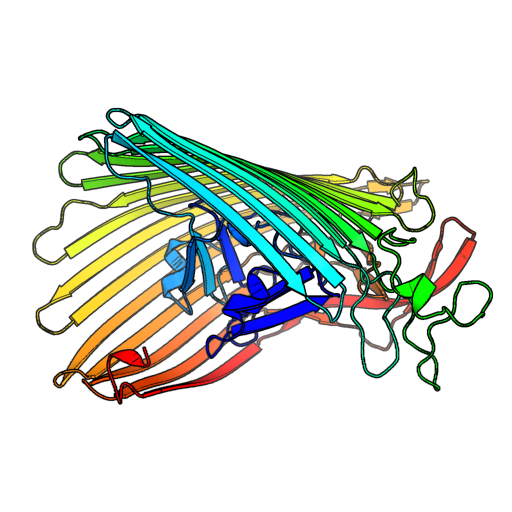N 1
ATOM 3068 C CA . GLU A 1 402 ? 11.764 0.016 -16.299 1.00 75.06 402 GLU A CA 1
ATOM 3069 C C . GLU A 1 402 ? 10.309 -0.315 -16.547 1.00 75.06 402 GLU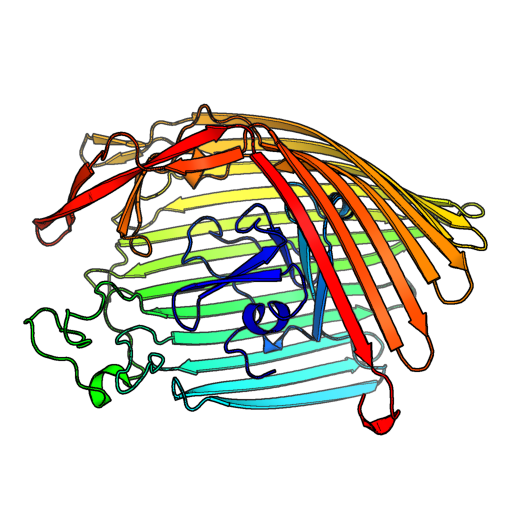 A C 1
ATOM 3071 O O . GLU A 1 402 ? 9.826 -0.246 -17.677 1.00 75.06 402 GLU A O 1
ATOM 3076 N N . GLY A 1 403 ? 9.552 -0.599 -15.489 1.00 69.56 403 GLY A N 1
ATOM 3077 C CA . GLY A 1 403 ? 8.168 -1.033 -15.633 1.00 69.56 403 GLY A CA 1
ATOM 3078 C C . GLY A 1 403 ? 7.208 0.071 -16.084 1.00 69.56 403 GLY A C 1
ATOM 3079 O O . GLY A 1 403 ? 6.019 -0.206 -16.264 1.00 69.56 403 GLY A O 1
ATOM 3080 N N . THR A 1 404 ? 7.691 1.301 -16.315 1.00 75.50 404 THR A N 1
ATOM 3081 C CA . THR A 1 404 ? 6.876 2.437 -16.777 1.00 75.50 404 THR A CA 1
ATOM 3082 C C . THR A 1 404 ? 7.370 3.128 -18.056 1.00 75.50 404 THR A C 1
ATOM 3084 O O . THR A 1 404 ? 6.733 4.099 -18.479 1.00 75.50 404 THR A O 1
ATOM 3087 N N . PHE A 1 405 ? 8.445 2.643 -18.697 1.00 80.56 405 PHE A N 1
ATOM 3088 C CA . PHE A 1 405 ? 9.025 3.181 -19.949 1.00 80.56 405 PHE A CA 1
ATOM 3089 C C . PHE A 1 405 ? 9.187 4.706 -19.963 1.00 80.56 405 PHE A C 1
ATOM 3091 O O . PHE A 1 405 ? 8.844 5.393 -20.933 1.00 80.56 405 PHE A O 1
ATOM 3098 N N . ARG A 1 406 ? 9.666 5.270 -18.855 1.00 89.06 406 ARG A N 1
ATOM 3099 C CA . ARG A 1 406 ? 9.843 6.717 -18.716 1.00 89.06 406 ARG A CA 1
ATOM 3100 C C . ARG A 1 406 ? 11.074 7.051 -17.896 1.00 89.06 406 ARG A C 1
ATOM 3102 O O . ARG A 1 406 ? 11.523 6.261 -17.070 1.00 89.06 406 ARG A O 1
ATOM 3109 N N . TYR A 1 407 ? 11.566 8.265 -18.106 1.00 93.12 407 TYR A N 1
ATOM 3110 C CA . TYR A 1 407 ? 12.597 8.861 -17.269 1.00 93.12 407 TYR A CA 1
ATOM 3111 C C . TYR A 1 407 ? 11.934 9.782 -16.240 1.00 93.12 407 TYR A C 1
ATOM 3113 O O . TYR A 1 407 ? 11.196 10.699 -16.613 1.00 93.12 407 TYR A O 1
ATOM 3121 N N . GLU A 1 408 ? 12.163 9.551 -14.949 1.00 94.69 408 GLU A N 1
ATOM 3122 C CA . GLU A 1 408 ? 11.523 10.303 -13.866 1.00 94.69 408 GLU A CA 1
ATOM 3123 C C . GLU A 1 408 ? 12.466 11.335 -13.249 1.00 94.69 408 GLU A C 1
ATOM 3125 O O . GLU A 1 408 ? 13.607 11.030 -12.907 1.00 94.69 408 GLU A O 1
ATOM 3130 N N . ILE A 1 409 ? 11.964 12.560 -13.059 1.00 95.81 409 ILE A N 1
ATOM 3131 C CA . ILE A 1 409 ? 12.691 13.636 -12.380 1.00 95.81 409 ILE A CA 1
ATOM 3132 C C . ILE A 1 409 ? 11.871 14.191 -11.213 1.00 95.81 409 ILE A C 1
ATOM 3134 O O . ILE A 1 409 ? 10.797 14.786 -11.385 1.00 95.81 409 ILE A O 1
ATOM 3138 N N . GLY A 1 410 ? 12.428 14.021 -10.017 1.00 97.06 410 GLY A N 1
ATOM 3139 C CA . GLY A 1 410 ? 11.932 14.524 -8.747 1.00 97.06 410 GLY A CA 1
ATOM 3140 C C . GLY A 1 410 ? 12.055 16.039 -8.598 1.00 97.06 410 GLY A C 1
ATOM 3141 O O . GLY A 1 410 ? 12.730 16.737 -9.357 1.00 97.06 410 GLY A O 1
ATOM 3142 N N . ASN A 1 411 ? 11.379 16.566 -7.583 1.00 97.75 411 ASN A N 1
ATOM 3143 C CA . ASN A 1 411 ? 11.394 17.977 -7.238 1.00 97.75 411 ASN A CA 1
ATOM 3144 C C . ASN A 1 411 ? 11.494 18.153 -5.717 1.00 97.75 411 ASN A C 1
ATOM 3146 O O . ASN A 1 411 ? 10.516 18.043 -4.980 1.00 97.75 411 ASN A O 1
ATOM 3150 N N . SER A 1 412 ? 12.678 18.512 -5.229 1.00 97.69 412 SER A N 1
ATOM 3151 C CA . SER A 1 412 ? 12.922 18.700 -3.795 1.00 97.69 412 SER A CA 1
ATOM 3152 C C . SER A 1 412 ? 12.224 19.935 -3.200 1.00 97.69 412 SER A C 1
ATOM 3154 O O . SER A 1 412 ? 12.230 20.115 -1.983 1.00 97.69 412 SER A O 1
ATOM 3156 N N . ASN A 1 413 ? 11.574 20.774 -4.017 1.00 98.00 413 ASN A N 1
ATOM 3157 C CA . ASN A 1 413 ? 10.796 21.934 -3.563 1.00 98.00 413 ASN A CA 1
ATOM 3158 C C . ASN A 1 413 ? 9.301 21.635 -3.353 1.00 98.00 413 ASN A C 1
ATOM 3160 O O . ASN A 1 413 ? 8.543 22.551 -3.014 1.00 98.00 413 ASN A O 1
ATOM 3164 N N . LEU A 1 414 ? 8.859 20.388 -3.556 1.00 98.25 414 LEU A N 1
ATOM 3165 C CA . LEU A 1 414 ? 7.468 19.997 -3.327 1.00 98.25 414 LEU A CA 1
ATOM 3166 C C . LEU A 1 414 ? 7.049 20.258 -1.874 1.00 98.25 414 LEU A C 1
ATOM 3168 O O . LEU A 1 414 ? 7.793 20.022 -0.918 1.00 98.25 414 LEU A O 1
ATOM 3172 N N . LYS A 1 415 ? 5.812 20.722 -1.708 1.00 98.00 415 LYS A N 1
ATOM 3173 C CA . LYS A 1 415 ? 5.157 20.874 -0.405 1.00 98.00 415 LYS A CA 1
ATOM 3174 C C . LYS A 1 415 ? 4.406 19.599 -0.033 1.00 98.00 415 LYS A C 1
ATOM 3176 O O . LYS A 1 415 ? 4.139 18.754 -0.877 1.00 98.00 415 LYS A O 1
ATOM 3181 N N . GLN A 1 416 ? 4.019 19.472 1.229 1.00 96.25 416 GLN A N 1
ATOM 3182 C CA . GLN A 1 416 ? 3.111 18.406 1.652 1.00 96.25 416 GLN A CA 1
ATOM 3183 C C . GLN A 1 416 ? 1.728 18.524 0.993 1.00 96.25 416 GLN A C 1
ATOM 3185 O O . GLN A 1 416 ? 1.216 19.631 0.795 1.00 96.25 416 GLN A O 1
ATOM 3190 N N . GLU A 1 417 ? 1.112 17.374 0.733 1.00 96.62 417 GLU A N 1
ATOM 3191 C CA . GLU A 1 417 ? -0.301 17.286 0.387 1.00 96.62 417 GLU A CA 1
ATOM 3192 C C . GLU A 1 417 ? -1.140 17.359 1.658 1.00 96.62 417 GLU A C 1
ATOM 3194 O O . GLU A 1 417 ? -0.868 16.670 2.650 1.00 96.62 417 GLU A O 1
ATOM 3199 N N . THR A 1 418 ? -2.194 18.165 1.618 1.00 95.38 418 THR A N 1
ATOM 3200 C CA . THR A 1 418 ? -3.232 18.169 2.651 1.00 95.38 418 THR A CA 1
ATOM 3201 C C . THR A 1 418 ? -4.589 17.995 2.005 1.00 95.38 418 THR A C 1
ATOM 3203 O O . THR A 1 418 ? -4.773 18.327 0.837 1.00 95.38 418 THR A O 1
ATOM 3206 N N . SER A 1 419 ? -5.556 17.469 2.747 1.00 94.06 419 SER A N 1
ATOM 3207 C CA . SER A 1 419 ? -6.911 17.322 2.225 1.00 94.06 419 SER A CA 1
ATOM 3208 C C . SER A 1 419 ? -7.974 17.826 3.179 1.00 94.06 419 SER A C 1
ATOM 3210 O O . SER A 1 419 ? -7.735 17.942 4.381 1.00 94.06 419 SER A O 1
ATOM 3212 N N . LEU A 1 420 ? -9.153 18.108 2.633 1.00 94.62 420 LEU A N 1
ATOM 3213 C CA . LEU A 1 420 ? -10.394 18.286 3.369 1.00 94.62 420 LEU A CA 1
ATOM 3214 C C . LEU A 1 420 ? -11.464 17.409 2.722 1.00 94.62 420 LEU A C 1
ATOM 3216 O O . LEU A 1 420 ? -11.849 17.626 1.572 1.00 94.62 420 LEU A O 1
ATOM 3220 N N . GLN A 1 421 ? -11.940 16.430 3.482 1.00 95.44 421 GLN A N 1
ATOM 3221 C CA . GLN A 1 421 ? -12.875 15.422 3.018 1.00 95.44 421 GLN A CA 1
ATOM 3222 C C . GLN A 1 421 ? -14.181 15.459 3.807 1.00 95.44 421 GLN A C 1
ATOM 3224 O O . GLN A 1 421 ? -14.174 15.553 5.036 1.00 95.44 421 GLN A O 1
ATOM 3229 N N . PHE A 1 422 ? -15.288 15.318 3.081 1.00 95.75 422 PHE A N 1
ATOM 3230 C CA . PHE A 1 422 ? -16.638 15.141 3.596 1.00 95.75 422 PHE A CA 1
ATOM 3231 C C . PHE A 1 422 ? -17.245 13.849 3.051 1.00 95.75 422 PHE A C 1
ATOM 3233 O O . PHE A 1 422 ? -17.138 13.553 1.860 1.00 95.75 422 PHE A O 1
ATOM 3240 N N . ASP A 1 423 ? -17.927 13.117 3.925 1.00 95.31 423 ASP A N 1
ATOM 3241 C CA . ASP A 1 423 ? -18.593 11.854 3.632 1.00 95.31 423 ASP A CA 1
ATOM 3242 C C . ASP A 1 423 ? -20.001 11.850 4.224 1.00 95.31 423 ASP A C 1
ATOM 3244 O O . ASP A 1 423 ? -20.187 12.181 5.399 1.00 95.31 423 ASP A O 1
ATOM 3248 N N . LEU A 1 424 ? -20.978 11.409 3.434 1.00 96.81 424 LEU A N 1
ATOM 3249 C CA . LEU A 1 424 ? -22.349 11.169 3.873 1.00 96.81 424 LEU A CA 1
ATOM 3250 C C . LEU A 1 424 ? -22.788 9.779 3.410 1.00 96.81 424 LEU A C 1
ATOM 3252 O O . LEU A 1 424 ? -22.762 9.485 2.217 1.00 96.81 424 LEU A O 1
ATOM 3256 N N . GLY A 1 425 ? -23.192 8.937 4.354 1.00 96.62 425 GLY A N 1
ATOM 3257 C CA . GLY A 1 425 ? -23.618 7.565 4.115 1.00 96.62 425 GLY A CA 1
ATOM 3258 C C . GLY A 1 425 ? -24.991 7.281 4.710 1.00 96.62 425 GLY A C 1
ATOM 3259 O O . GLY A 1 425 ? -25.310 7.756 5.799 1.00 96.62 425 GLY A O 1
ATOM 3260 N N . LEU A 1 426 ? -25.793 6.487 4.012 1.00 97.75 426 LEU A N 1
ATOM 3261 C CA . LEU A 1 426 ? -27.077 5.968 4.465 1.00 97.75 426 LEU A CA 1
ATOM 3262 C C . LEU A 1 426 ? -27.068 4.447 4.309 1.00 97.75 426 LEU A C 1
ATOM 3264 O O . LEU A 1 426 ? -26.808 3.934 3.223 1.00 97.75 426 LEU A O 1
ATOM 3268 N N . GLU A 1 427 ? -27.359 3.738 5.392 1.00 97.31 427 GLU A N 1
ATOM 3269 C CA . GLU A 1 427 ? -27.346 2.278 5.447 1.00 97.31 427 GLU A CA 1
ATOM 3270 C C . GLU A 1 427 ? -28.698 1.787 5.967 1.00 97.31 427 GLU A C 1
ATOM 3272 O O . GLU A 1 427 ? -29.126 2.188 7.050 1.00 97.31 427 GLU A O 1
ATOM 3277 N N . TYR A 1 428 ? -29.377 0.945 5.190 1.00 97.50 428 TYR A N 1
ATOM 3278 C CA . TYR A 1 428 ? -30.594 0.251 5.600 1.00 97.50 428 TYR A CA 1
ATOM 3279 C C . TYR A 1 428 ? -30.313 -1.246 5.709 1.00 97.50 428 TYR A C 1
ATOM 3281 O O . TYR A 1 428 ? -29.891 -1.852 4.728 1.00 97.50 428 TYR A O 1
ATOM 3289 N N . SER A 1 429 ? -30.590 -1.846 6.863 1.00 96.19 429 SER A N 1
ATOM 3290 C CA . SER A 1 429 ? -30.312 -3.258 7.154 1.00 96.19 429 SER A CA 1
ATOM 3291 C C . SER A 1 429 ? -31.590 -3.992 7.557 1.00 96.19 429 SER A C 1
ATOM 3293 O O . SER A 1 429 ? -31.794 -4.328 8.721 1.00 96.19 429 SER A O 1
ATOM 3295 N N . GLY A 1 430 ? -32.477 -4.220 6.586 1.00 93.38 430 GLY A N 1
ATOM 3296 C CA . GLY A 1 430 ? -33.716 -4.970 6.789 1.00 93.38 430 GLY A CA 1
ATOM 3297 C C . GLY A 1 430 ? -33.531 -6.486 6.671 1.00 93.38 430 GLY A C 1
ATOM 3298 O O . GLY A 1 430 ? -32.523 -6.981 6.177 1.00 93.38 430 GLY A O 1
ATOM 3299 N N . GLU A 1 431 ? -34.557 -7.253 7.051 1.00 91.12 431 GLU A N 1
ATOM 3300 C CA . GLU A 1 431 ? -34.496 -8.728 7.039 1.00 91.12 431 GLU A CA 1
ATOM 3301 C C . GLU A 1 431 ? -34.261 -9.341 5.649 1.00 91.12 431 GLU A C 1
ATOM 3303 O O . GLU A 1 431 ? -33.687 -10.420 5.541 1.00 91.12 431 GLU A O 1
ATOM 3308 N N . LYS A 1 432 ? -34.751 -8.684 4.591 1.00 92.69 432 LYS A N 1
ATOM 3309 C CA . LYS A 1 432 ? -34.715 -9.194 3.207 1.00 92.69 432 LYS A CA 1
ATOM 3310 C C . LYS A 1 432 ? -33.796 -8.409 2.288 1.00 92.69 432 LYS A C 1
ATOM 3312 O O . LYS A 1 432 ? -33.541 -8.861 1.176 1.00 92.69 432 LYS A O 1
ATOM 3317 N N . VAL A 1 433 ? -33.390 -7.212 2.694 1.00 94.62 433 VAL A N 1
ATOM 3318 C CA . VAL A 1 433 ? -32.634 -6.295 1.846 1.00 94.62 433 VAL A CA 1
ATOM 3319 C C . VAL A 1 433 ? -31.706 -5.471 2.721 1.00 94.62 433 VAL A C 1
ATOM 3321 O O . VAL A 1 433 ? -32.160 -4.856 3.688 1.00 94.62 433 VAL A O 1
ATOM 3324 N N . THR A 1 434 ? -30.444 -5.406 2.316 1.00 96.00 434 THR A N 1
ATOM 3325 C CA . THR A 1 434 ? -29.484 -4.414 2.794 1.00 96.00 434 THR A CA 1
ATOM 3326 C C . THR A 1 434 ? -29.219 -3.412 1.673 1.00 96.00 434 THR A C 1
ATOM 3328 O O . THR A 1 434 ? -28.969 -3.802 0.534 1.00 96.00 434 THR A O 1
ATOM 3331 N N . LEU A 1 435 ? -29.303 -2.116 1.973 1.00 96.38 435 LEU A N 1
ATOM 3332 C CA . LEU A 1 435 ? -28.993 -1.02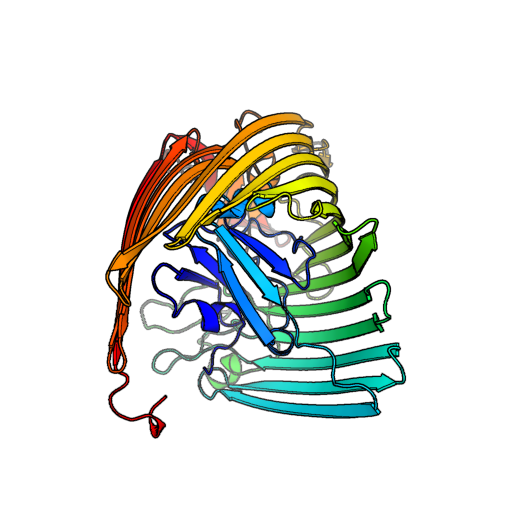7 1.044 1.00 96.38 435 LEU A CA 1
ATOM 3333 C C . LEU A 1 435 ? -27.896 -0.153 1.642 1.00 96.38 435 LEU A C 1
ATOM 3335 O O . LEU A 1 435 ? -27.978 0.228 2.808 1.00 96.38 435 LEU A O 1
ATOM 3339 N N . GLY A 1 436 ? -26.920 0.223 0.826 1.00 96.31 436 GLY A N 1
ATOM 3340 C CA . GLY A 1 436 ? -25.906 1.212 1.171 1.00 96.31 436 GLY A CA 1
ATOM 3341 C C . GLY A 1 436 ? -25.860 2.305 0.114 1.00 96.31 436 GLY A C 1
ATOM 3342 O O . GLY A 1 436 ? -25.800 2.014 -1.076 1.00 96.31 436 GLY A O 1
ATOM 3343 N N . LEU A 1 437 ? -25.874 3.564 0.538 1.00 96.88 437 LEU A N 1
ATOM 3344 C CA . LEU A 1 437 ? -25.643 4.726 -0.318 1.00 96.88 437 LEU A CA 1
ATOM 3345 C C . LEU A 1 437 ? -24.579 5.597 0.336 1.00 96.88 437 LEU A C 1
ATOM 3347 O O . LEU A 1 437 ? -24.704 5.926 1.509 1.00 96.88 437 LEU A O 1
ATOM 3351 N N . ASN A 1 438 ? -23.557 5.998 -0.412 1.00 96.06 438 ASN A N 1
ATOM 3352 C CA . ASN A 1 438 ? -22.516 6.897 0.072 1.00 96.06 438 ASN A CA 1
ATOM 3353 C C . ASN A 1 438 ? -22.242 7.987 -0.960 1.00 96.06 438 ASN A C 1
ATOM 3355 O O . ASN A 1 438 ? -22.195 7.715 -2.155 1.00 96.06 438 ASN A O 1
ATOM 3359 N N . ALA A 1 439 ? -22.015 9.206 -0.494 1.00 96.75 439 ALA A N 1
ATOM 3360 C CA . ALA A 1 439 ? -21.526 10.324 -1.284 1.00 96.75 439 ALA A CA 1
ATOM 3361 C C . ALA A 1 439 ? -20.309 10.927 -0.584 1.00 96.75 439 ALA A C 1
ATOM 3363 O O . ALA A 1 439 ? -20.260 10.986 0.648 1.00 96.75 439 ALA A O 1
ATOM 3364 N N . TYR A 1 440 ? -19.330 11.373 -1.364 1.00 95.56 440 TYR A N 1
ATOM 3365 C CA . TYR A 1 440 ? -18.107 11.957 -0.832 1.00 95.56 440 TYR A CA 1
ATOM 3366 C C . TYR A 1 440 ? -17.610 13.120 -1.687 1.00 95.56 440 TYR A C 1
ATOM 3368 O O . TYR A 1 440 ? -17.846 13.184 -2.895 1.00 95.56 440 TYR A O 1
ATOM 3376 N N . SER A 1 441 ? -16.889 14.028 -1.037 1.00 96.06 441 SER A N 1
ATOM 3377 C CA . SER A 1 441 ? -16.137 15.111 -1.664 1.00 96.06 441 SER A CA 1
ATOM 3378 C C . SER A 1 441 ? -14.822 15.278 -0.918 1.00 96.06 441 SER A C 1
ATOM 3380 O O . SER A 1 441 ? -14.823 15.437 0.302 1.00 96.06 441 SER A O 1
ATOM 3382 N N . ASN A 1 442 ? -13.705 15.203 -1.632 1.00 95.31 442 ASN A N 1
ATOM 3383 C CA . ASN A 1 442 ? -12.366 15.344 -1.085 1.00 95.31 442 ASN A CA 1
ATOM 3384 C C . ASN A 1 442 ? -11.589 16.360 -1.917 1.00 95.31 442 ASN A C 1
ATOM 3386 O O . ASN A 1 442 ? -11.298 16.106 -3.086 1.00 95.31 442 ASN A O 1
ATOM 3390 N N . ARG A 1 443 ? -11.244 17.496 -1.311 1.00 96.56 443 ARG A N 1
ATOM 3391 C CA . ARG A 1 443 ? -10.357 18.482 -1.925 1.00 96.56 443 ARG A CA 1
ATOM 3392 C C . ARG A 1 443 ? -8.948 18.287 -1.398 1.00 96.56 443 ARG A C 1
ATOM 3394 O O . ARG A 1 443 ? -8.733 18.367 -0.190 1.00 96.56 443 ARG A O 1
ATOM 3401 N N . ILE A 1 444 ? -8.000 18.061 -2.297 1.00 96.31 444 ILE A N 1
ATOM 3402 C CA . ILE A 1 444 ? -6.583 17.880 -1.992 1.00 96.31 444 ILE A CA 1
ATOM 3403 C C . ILE A 1 444 ? -5.823 19.116 -2.462 1.00 96.31 444 ILE A C 1
ATOM 3405 O O . ILE A 1 444 ? -5.878 19.487 -3.633 1.00 96.31 444 ILE A O 1
ATOM 3409 N N . TYR A 1 445 ? -5.104 19.741 -1.540 1.00 97.44 445 TYR A N 1
ATOM 3410 C CA . TYR A 1 445 ? -4.227 20.870 -1.803 1.00 97.44 445 TYR A CA 1
ATOM 3411 C C . TYR A 1 445 ? -2.809 20.386 -2.081 1.00 97.44 445 TYR A C 1
ATOM 3413 O O . TYR A 1 445 ? -2.301 19.499 -1.387 1.00 97.44 445 TYR A O 1
ATOM 3421 N N . ASN A 1 446 ? -2.157 21.017 -3.058 1.00 97.56 446 ASN A N 1
ATOM 3422 C CA . ASN A 1 446 ? -0.820 20.648 -3.535 1.00 97.56 446 ASN A CA 1
ATOM 3423 C C . ASN A 1 446 ? -0.708 19.177 -3.989 1.00 97.56 446 ASN A C 1
ATOM 3425 O O . ASN A 1 446 ? 0.340 18.558 -3.803 1.00 97.56 446 ASN A O 1
ATOM 3429 N N . TYR A 1 447 ? -1.772 18.627 -4.576 1.00 96.94 447 TYR A N 1
ATOM 3430 C CA . TYR A 1 447 ? -1.802 17.305 -5.186 1.00 96.94 447 TYR A CA 1
ATOM 3431 C C . TYR A 1 447 ? -0.596 17.077 -6.108 1.00 96.94 447 TYR A C 1
ATOM 3433 O O . TYR A 1 447 ? -0.423 17.803 -7.090 1.00 96.94 447 TYR A O 1
ATOM 3441 N N . ILE A 1 448 ? 0.226 16.078 -5.787 1.00 97.19 448 ILE A N 1
ATOM 3442 C CA . ILE A 1 448 ? 1.450 15.724 -6.514 1.00 97.19 448 ILE A CA 1
ATOM 3443 C C . ILE A 1 448 ? 1.127 14.733 -7.626 1.00 97.19 448 ILE A C 1
ATOM 3445 O O . ILE A 1 448 ? 0.524 13.685 -7.379 1.00 97.19 448 ILE A O 1
ATOM 3449 N N . TYR A 1 449 ? 1.580 15.022 -8.840 1.00 94.75 449 TYR A N 1
ATOM 3450 C CA . TYR A 1 449 ? 1.466 14.093 -9.957 1.00 94.75 449 TYR A CA 1
ATOM 3451 C C . TYR A 1 449 ? 2.680 14.186 -10.888 1.00 94.75 449 TYR A C 1
ATOM 3453 O O . TYR A 1 449 ? 3.259 15.269 -11.029 1.00 94.75 449 TYR A O 1
ATOM 3461 N N . PRO A 1 450 ? 3.075 13.067 -11.517 1.00 94.19 450 PRO A N 1
ATOM 3462 C CA . PRO A 1 450 ? 4.042 13.086 -12.600 1.00 94.19 450 PRO A CA 1
ATOM 3463 C C . PRO A 1 450 ? 3.353 13.531 -13.896 1.00 94.19 450 PRO A C 1
ATOM 3465 O O . PRO A 1 450 ? 2.226 13.126 -14.188 1.00 94.19 450 PRO A O 1
ATOM 3468 N N . GLY A 1 451 ? 4.032 14.345 -14.697 1.00 94.81 451 GLY A N 1
ATOM 3469 C CA . GLY A 1 451 ? 3.557 14.730 -16.023 1.00 94.81 451 GLY A CA 1
ATOM 3470 C C . GLY A 1 451 ? 4.703 14.911 -17.006 1.00 94.81 451 GLY A C 1
ATOM 3471 O O . GLY A 1 451 ? 5.776 15.386 -16.631 1.00 94.81 451 GLY A O 1
ATOM 3472 N N . ASN A 1 452 ? 4.464 14.547 -18.265 1.00 95.69 452 ASN A N 1
ATOM 3473 C CA . ASN A 1 452 ? 5.326 14.943 -19.368 1.00 95.69 452 ASN A CA 1
ATOM 3474 C C . ASN A 1 452 ? 4.880 16.322 -19.866 1.00 95.69 452 ASN A C 1
ATOM 3476 O O . ASN A 1 452 ? 3.739 16.503 -20.300 1.00 95.69 452 ASN A O 1
ATOM 3480 N N . PHE A 1 453 ? 5.769 17.306 -19.767 1.00 93.56 453 PHE A N 1
ATOM 3481 C CA . PHE A 1 453 ? 5.485 18.681 -20.159 1.00 93.56 453 PHE A CA 1
ATOM 3482 C C . PHE A 1 453 ? 6.269 19.021 -21.420 1.00 93.56 453 PHE A C 1
ATOM 3484 O O . PHE A 1 453 ? 7.465 18.771 -21.497 1.00 93.56 453 PHE A O 1
ATOM 3491 N N . ASN A 1 454 ? 5.597 19.626 -22.402 1.00 93.94 454 ASN A N 1
ATOM 3492 C CA . ASN A 1 454 ? 6.193 20.028 -23.682 1.00 93.94 454 ASN A CA 1
ATOM 3493 C C . ASN A 1 454 ? 6.780 18.874 -24.520 1.00 93.94 454 ASN A C 1
ATOM 3495 O O . ASN A 1 454 ? 7.672 19.129 -25.326 1.00 93.94 454 ASN A O 1
ATOM 3499 N N . ASN A 1 455 ? 6.280 17.639 -24.366 1.00 94.06 455 ASN A N 1
ATOM 3500 C CA . ASN A 1 455 ? 6.829 16.450 -25.032 1.00 94.06 455 ASN A CA 1
ATOM 3501 C C . ASN A 1 455 ? 8.336 16.296 -24.771 1.00 94.06 455 ASN A C 1
ATOM 3503 O O . ASN A 1 455 ? 9.099 15.977 -25.680 1.00 94.06 455 ASN A O 1
ATOM 3507 N N . GLU A 1 456 ? 8.770 16.591 -23.542 1.00 96.25 456 GLU A N 1
ATOM 3508 C CA . GLU A 1 456 ? 10.168 16.466 -23.147 1.00 96.25 456 GLU A CA 1
ATOM 3509 C C . GLU A 1 456 ? 10.611 15.005 -23.260 1.00 96.25 456 GLU A C 1
ATOM 3511 O O . GLU A 1 456 ? 9.920 14.092 -22.799 1.00 96.25 456 GLU A O 1
ATOM 3516 N N . THR A 1 457 ? 11.770 14.790 -23.870 1.00 95.75 457 THR A N 1
ATOM 3517 C CA . THR A 1 457 ? 12.382 13.474 -24.041 1.00 95.75 457 THR A CA 1
ATOM 3518 C C . THR A 1 457 ? 13.860 13.546 -23.706 1.00 95.75 457 THR A C 1
ATOM 3520 O O . THR A 1 457 ? 14.488 14.581 -23.935 1.00 95.75 457 THR A O 1
ATOM 3523 N N . THR A 1 458 ? 14.429 12.437 -23.253 1.00 92.62 458 THR A N 1
ATOM 3524 C CA . THR A 1 458 ? 15.872 12.290 -23.059 1.00 92.62 458 THR A CA 1
ATOM 3525 C C . THR A 1 458 ? 16.359 11.029 -23.768 1.00 92.62 458 THR A C 1
ATOM 3527 O O . THR A 1 458 ? 15.644 10.023 -23.747 1.00 92.62 458 THR A O 1
ATOM 3530 N N . PRO A 1 459 ? 17.534 11.051 -24.424 1.00 89.62 459 PRO A N 1
ATOM 3531 C CA . PRO A 1 459 ? 18.199 9.809 -24.770 1.00 89.62 459 PRO A CA 1
ATOM 3532 C C . PRO A 1 459 ? 18.622 9.106 -23.477 1.00 89.62 459 PRO A C 1
ATOM 3534 O O . PRO A 1 459 ? 19.098 9.744 -22.537 1.00 89.62 459 PRO A O 1
ATOM 3537 N N . PHE A 1 460 ? 18.434 7.801 -23.456 1.00 83.25 460 PHE A N 1
ATOM 3538 C CA . PHE A 1 460 ? 19.003 6.874 -22.496 1.00 83.25 460 PHE A CA 1
ATOM 3539 C C . PHE A 1 460 ? 19.880 5.908 -23.285 1.00 83.25 460 PHE A C 1
ATOM 3541 O O . PHE A 1 460 ? 19.546 5.579 -24.426 1.00 83.25 460 PHE A O 1
ATOM 3548 N N . VAL A 1 461 ? 21.024 5.541 -22.728 1.00 79.56 461 VAL A N 1
ATOM 3549 C CA . VAL A 1 461 ? 21.937 4.565 -23.318 1.00 79.56 461 VAL A CA 1
ATOM 3550 C C . VAL A 1 461 ? 22.083 3.475 -22.276 1.00 79.56 461 VAL A C 1
ATOM 3552 O O . VAL A 1 461 ? 22.526 3.785 -21.172 1.00 79.56 461 VAL A O 1
ATOM 3555 N N . ASP A 1 462 ? 21.651 2.267 -22.616 1.00 71.69 462 ASP A N 1
ATOM 3556 C CA . ASP A 1 462 ? 21.798 1.101 -21.744 1.00 71.69 462 ASP A CA 1
ATOM 3557 C C . ASP A 1 462 ? 23.249 0.589 -21.726 1.00 71.69 462 ASP A C 1
ATOM 3559 O O . ASP A 1 462 ? 24.140 1.129 -22.399 1.00 71.69 462 ASP A O 1
ATOM 3563 N N . GLU A 1 463 ? 23.499 -0.449 -20.929 1.00 67.62 463 GLU A N 1
ATOM 3564 C CA . GLU A 1 463 ? 24.828 -1.049 -20.774 1.00 67.62 463 GLU A CA 1
ATOM 3565 C C . GLU A 1 463 ? 25.383 -1.641 -22.082 1.00 67.62 463 GLU A C 1
ATOM 3567 O O . GLU A 1 463 ? 26.599 -1.636 -22.304 1.00 67.62 463 GLU A O 1
ATOM 3572 N N . ASP A 1 464 ? 24.500 -2.064 -22.991 1.00 68.75 464 ASP A N 1
ATOM 3573 C CA . ASP A 1 464 ? 24.844 -2.579 -24.319 1.00 68.75 464 ASP A CA 1
ATOM 3574 C C . ASP A 1 464 ? 25.123 -1.463 -25.345 1.00 68.75 464 ASP A C 1
ATOM 3576 O O . ASP A 1 464 ? 25.548 -1.715 -26.483 1.00 68.75 464 ASP A O 1
ATOM 3580 N N . GLY A 1 465 ? 24.948 -0.200 -24.947 1.00 70.94 465 GLY A N 1
ATOM 3581 C CA . GLY A 1 465 ? 25.187 0.970 -25.781 1.00 70.94 465 GLY A CA 1
ATOM 3582 C C . GLY A 1 465 ? 24.053 1.268 -26.764 1.00 70.94 465 GLY A C 1
ATOM 3583 O O . GLY A 1 465 ? 24.232 2.099 -27.668 1.00 70.94 465 GLY A O 1
ATOM 3584 N N . LEU A 1 466 ? 22.898 0.615 -26.621 1.00 75.56 466 LEU A N 1
ATOM 3585 C CA . LEU A 1 466 ? 21.705 0.913 -27.395 1.00 75.56 466 LEU A CA 1
ATOM 3586 C C . LEU A 1 466 ? 21.061 2.186 -26.839 1.00 75.56 466 LEU A C 1
ATOM 3588 O O . LEU A 1 466 ? 20.845 2.360 -25.643 1.00 75.56 466 LEU A O 1
ATOM 3592 N N . SER A 1 467 ? 20.774 3.126 -27.742 1.00 81.19 467 SER A N 1
ATOM 3593 C CA . SER A 1 467 ? 20.156 4.390 -27.360 1.00 81.19 467 SER A CA 1
ATOM 3594 C C . SER A 1 467 ? 18.653 4.366 -27.596 1.00 81.19 467 SER A C 1
ATOM 3596 O O . SER A 1 467 ? 18.197 4.301 -28.741 1.00 81.19 467 SER A O 1
ATOM 3598 N N . THR A 1 468 ? 17.897 4.513 -26.512 1.00 82.44 468 THR A N 1
ATOM 3599 C CA . THR A 1 468 ? 16.438 4.628 -26.520 1.00 82.44 468 THR A CA 1
ATOM 3600 C C . THR A 1 468 ? 16.027 6.049 -26.145 1.00 82.44 468 THR A C 1
ATOM 3602 O O . THR A 1 468 ? 16.627 6.689 -25.284 1.00 82.44 468 THR A O 1
ATOM 3605 N N . ILE A 1 469 ? 14.998 6.588 -26.803 1.00 89.50 469 ILE A N 1
ATOM 3606 C CA . ILE A 1 469 ? 14.445 7.905 -26.464 1.00 89.50 469 ILE A CA 1
ATOM 3607 C C . ILE A 1 469 ? 13.286 7.706 -25.493 1.00 89.50 469 ILE A C 1
ATOM 3609 O O . ILE A 1 469 ? 12.252 7.155 -25.869 1.00 89.50 469 ILE A O 1
ATOM 3613 N N . LEU A 1 470 ? 13.436 8.207 -24.269 1.00 91.56 470 LEU A N 1
ATOM 3614 C CA . LEU A 1 470 ? 12.425 8.086 -23.224 1.00 91.56 470 LEU A CA 1
ATOM 3615 C C . LEU A 1 470 ? 11.676 9.407 -23.012 1.00 91.56 470 LEU A C 1
ATOM 3617 O O . LEU A 1 470 ? 12.298 10.476 -23.011 1.00 91.56 470 LEU A O 1
ATOM 3621 N N . PRO A 1 471 ? 10.351 9.375 -22.783 1.00 94.81 471 PRO A N 1
ATOM 3622 C CA . PRO A 1 471 ? 9.617 10.547 -22.332 1.00 94.81 471 PRO A CA 1
ATOM 3623 C C . PRO A 1 471 ? 10.021 10.907 -20.897 1.00 94.81 471 PRO A C 1
ATOM 3625 O O . PRO A 1 471 ? 10.063 10.053 -20.010 1.00 94.81 471 PRO A O 1
ATOM 3628 N N . VAL A 1 472 ? 10.267 12.194 -20.649 1.00 96.00 472 VAL A N 1
ATOM 3629 C CA . VAL A 1 472 ? 10.627 12.706 -19.321 1.00 96.00 472 VAL A CA 1
ATOM 3630 C C . VAL A 1 472 ? 9.366 13.082 -18.550 1.00 96.00 472 VAL A C 1
ATOM 3632 O O . VAL A 1 472 ? 8.539 13.861 -19.028 1.00 96.00 472 VAL A O 1
ATOM 3635 N N . TYR A 1 473 ? 9.212 12.542 -17.346 1.00 96.44 473 TYR A N 1
ATOM 3636 C CA . TYR A 1 473 ? 8.121 12.855 -16.431 1.00 96.44 473 TYR A CA 1
ATOM 3637 C C . TYR A 1 473 ? 8.656 13.608 -15.220 1.00 96.44 473 TYR A C 1
ATOM 3639 O O . TYR A 1 473 ? 9.574 13.159 -14.537 1.00 96.44 473 TYR A O 1
ATOM 3647 N N . ARG A 1 474 ? 8.055 14.764 -14.933 1.00 96.69 474 ARG A N 1
ATOM 3648 C CA . ARG A 1 474 ? 8.432 15.621 -13.805 1.00 96.69 474 ARG A CA 1
ATOM 3649 C C . ARG A 1 474 ? 7.320 15.666 -12.772 1.00 96.69 474 ARG A C 1
ATOM 3651 O O . ARG A 1 474 ? 6.151 15.824 -13.130 1.00 96.69 474 ARG A O 1
ATOM 3658 N N . PHE A 1 475 ? 7.684 15.582 -11.496 1.00 96.62 475 PHE A N 1
ATOM 3659 C CA . PHE A 1 475 ? 6.726 15.720 -10.400 1.00 96.62 475 PHE A CA 1
ATOM 3660 C C . PHE A 1 475 ? 6.395 17.194 -10.124 1.00 96.62 475 PHE A C 1
ATOM 3662 O O . PHE A 1 475 ? 7.266 18.012 -9.806 1.00 96.62 475 PHE A O 1
ATOM 3669 N N . VAL A 1 476 ? 5.109 17.538 -10.227 1.00 97.00 476 VAL A N 1
ATOM 3670 C CA . VAL A 1 476 ? 4.579 18.895 -10.005 1.00 97.00 476 VAL A CA 1
ATOM 3671 C C . VAL A 1 476 ? 3.363 18.876 -9.075 1.00 97.00 476 VAL A C 1
ATOM 3673 O O . VAL A 1 476 ? 2.883 17.807 -8.702 1.00 97.00 476 VAL A O 1
ATOM 3676 N N . GLN A 1 477 ? 2.862 20.058 -8.688 1.00 97.81 477 GLN A N 1
ATOM 3677 C CA . GLN A 1 477 ? 1.721 20.204 -7.772 1.00 97.81 477 GLN A CA 1
ATOM 3678 C C . GLN A 1 477 ? 0.603 21.073 -8.335 1.00 97.81 477 GLN A C 1
ATOM 3680 O O . GLN A 1 477 ? 0.858 22.082 -8.991 1.00 97.81 477 GLN A O 1
ATOM 3685 N N . THR A 1 478 ? -0.637 20.708 -8.015 1.00 97.50 478 THR A N 1
ATOM 3686 C CA . THR A 1 478 ? -1.845 21.517 -8.246 1.00 97.50 478 THR A CA 1
ATOM 3687 C C . THR A 1 478 ? -2.913 21.196 -7.194 1.00 97.50 478 THR A C 1
ATOM 3689 O O . THR A 1 478 ? -2.705 20.318 -6.372 1.00 97.50 478 THR A O 1
ATOM 3692 N N . ASP A 1 479 ? -4.053 21.877 -7.183 1.00 97.88 479 ASP A N 1
ATOM 3693 C CA . ASP A 1 479 ? -5.199 21.448 -6.369 1.00 97.88 479 ASP A CA 1
ATOM 3694 C C . ASP A 1 479 ? -6.035 20.409 -7.134 1.00 97.88 479 ASP A C 1
ATOM 3696 O O . ASP A 1 479 ? -6.194 20.512 -8.352 1.00 97.88 479 ASP A O 1
ATOM 3700 N N . ALA A 1 480 ? -6.601 19.431 -6.424 1.00 96.81 480 ALA A N 1
ATOM 3701 C CA . ALA A 1 480 ? -7.460 18.397 -7.001 1.00 96.81 480 ALA A CA 1
ATOM 3702 C C . ALA A 1 480 ? -8.765 18.235 -6.209 1.00 96.81 480 ALA A C 1
ATOM 3704 O O . ALA A 1 480 ? -8.754 18.201 -4.980 1.00 96.81 480 ALA A O 1
ATOM 3705 N N . ASP A 1 481 ? -9.884 18.078 -6.916 1.00 96.56 481 ASP A N 1
ATOM 3706 C CA . ASP A 1 481 ? -11.200 17.801 -6.336 1.00 96.56 481 ASP A CA 1
ATOM 3707 C C . ASP A 1 481 ? -11.665 16.397 -6.759 1.00 96.56 481 ASP A C 1
ATOM 3709 O O . ASP A 1 481 ? -11.783 16.097 -7.947 1.00 96.56 481 ASP A O 1
ATOM 3713 N N . LEU A 1 482 ? -11.939 15.527 -5.784 1.00 95.00 482 LEU A N 1
ATOM 3714 C CA . LEU A 1 482 ? -12.450 14.174 -5.993 1.00 95.00 482 LEU A CA 1
ATOM 3715 C C . LEU A 1 482 ? -13.852 14.070 -5.393 1.00 95.00 482 LEU A C 1
ATOM 3717 O O . LEU A 1 482 ? -14.020 14.056 -4.174 1.00 95.00 482 LEU A O 1
ATOM 3721 N N . ILE A 1 483 ? -14.864 13.984 -6.253 1.00 96.19 483 ILE A N 1
ATOM 3722 C CA . ILE A 1 483 ? -16.278 13.959 -5.866 1.00 96.19 483 ILE A CA 1
ATOM 3723 C C . ILE A 1 483 ? -16.917 12.715 -6.471 1.00 96.19 483 ILE A C 1
ATOM 3725 O O . ILE A 1 483 ? -16.716 12.424 -7.650 1.00 96.19 483 ILE A O 1
ATOM 3729 N N . GLY A 1 484 ? -17.695 11.978 -5.685 1.00 96.38 484 GLY A N 1
ATOM 3730 C CA . GLY A 1 484 ? -18.326 10.762 -6.178 1.00 96.38 484 GLY A CA 1
ATOM 3731 C C . GLY A 1 484 ? -19.384 10.193 -5.247 1.00 96.38 484 GLY A C 1
ATOM 3732 O O . GLY A 1 484 ? -19.701 10.754 -4.196 1.00 96.38 484 GLY A O 1
ATOM 3733 N N . GLY A 1 485 ? -19.935 9.056 -5.661 1.00 95.94 485 GLY A N 1
ATOM 3734 C CA . GLY A 1 485 ? -20.901 8.298 -4.884 1.00 95.94 485 GLY A CA 1
ATOM 3735 C C . GLY A 1 485 ? -20.791 6.800 -5.142 1.00 95.94 485 GLY A C 1
ATOM 3736 O O . GLY A 1 485 ? -20.281 6.362 -6.170 1.00 95.94 485 GLY A O 1
ATOM 3737 N N . GLU A 1 486 ? -21.258 6.018 -4.179 1.00 95.19 486 GLU A N 1
ATOM 3738 C CA . GLU A 1 486 ? -21.236 4.558 -4.175 1.00 95.19 486 GLU A CA 1
ATOM 3739 C C . GLU A 1 486 ? -22.623 4.055 -3.756 1.00 95.19 486 GLU A C 1
ATOM 3741 O O . GLU A 1 486 ? -23.252 4.636 -2.870 1.00 95.19 486 GLU A O 1
ATOM 3746 N N . ALA A 1 487 ? -23.095 2.968 -4.364 1.00 95.06 487 ALA A N 1
ATOM 3747 C CA . ALA A 1 487 ? -24.344 2.316 -3.988 1.00 95.06 487 ALA A CA 1
ATOM 3748 C C . ALA A 1 487 ? -24.160 0.796 -3.936 1.00 95.06 487 ALA A C 1
ATOM 3750 O O . ALA A 1 487 ? -23.477 0.226 -4.788 1.00 95.06 487 ALA A O 1
ATOM 3751 N N . SER A 1 488 ? -24.781 0.145 -2.956 1.00 94.31 488 SER A N 1
ATOM 3752 C CA . SER A 1 488 ? -24.843 -1.311 -2.828 1.00 94.31 488 SER A CA 1
ATOM 3753 C C . SER A 1 488 ? -26.257 -1.760 -2.477 1.00 94.31 488 SER A C 1
ATOM 3755 O O . SER A 1 488 ? -26.991 -1.069 -1.767 1.00 94.31 488 SER A O 1
ATOM 3757 N N . VAL A 1 489 ? -26.642 -2.920 -3.002 1.00 94.94 489 VAL A N 1
ATOM 3758 C CA . VAL A 1 489 ? -27.938 -3.553 -2.759 1.00 94.94 489 VAL A CA 1
ATOM 3759 C C . VAL A 1 489 ? -27.707 -5.051 -2.644 1.00 94.94 489 VAL A C 1
ATOM 3761 O O . VAL A 1 489 ? -27.317 -5.681 -3.625 1.00 94.94 489 VAL A O 1
ATOM 3764 N N . ASP A 1 490 ? -27.994 -5.609 -1.474 1.00 92.75 490 ASP A N 1
ATOM 3765 C CA . ASP A 1 490 ? -27.901 -7.041 -1.203 1.00 92.75 490 ASP A CA 1
ATOM 3766 C C . ASP A 1 490 ? -29.286 -7.587 -0.851 1.00 92.75 490 ASP A C 1
ATOM 3768 O O . ASP A 1 490 ? -30.004 -7.022 -0.023 1.00 92.75 490 ASP A O 1
ATOM 3772 N N . PHE A 1 491 ? -29.682 -8.686 -1.495 1.00 92.94 491 PHE A N 1
ATOM 3773 C CA . PHE A 1 491 ? -30.992 -9.308 -1.305 1.00 92.94 491 PHE A CA 1
ATOM 3774 C C . PHE A 1 491 ? -30.879 -10.609 -0.500 1.00 92.94 491 PHE A C 1
ATOM 3776 O O . PHE A 1 491 ? -30.374 -11.617 -0.987 1.00 92.94 491 PHE A O 1
ATOM 3783 N N . HIS A 1 492 ? -31.475 -10.623 0.690 1.00 90.94 492 HIS A N 1
ATOM 3784 C CA . HIS A 1 492 ? -31.529 -11.754 1.624 1.00 90.94 492 HIS A CA 1
ATOM 3785 C C . HIS A 1 492 ? -32.842 -12.530 1.479 1.00 90.94 492 HIS A C 1
ATOM 3787 O O . HIS A 1 492 ? -33.617 -12.681 2.423 1.00 90.94 492 HIS A O 1
ATOM 3793 N N . LEU A 1 493 ? -33.152 -12.981 0.258 1.00 87.31 493 LEU A N 1
ATOM 3794 C CA . LEU A 1 493 ? -34.458 -13.588 -0.049 1.00 87.31 493 LEU A CA 1
ATOM 3795 C C . LEU A 1 493 ? -34.670 -14.936 0.653 1.00 87.31 493 LEU A C 1
ATOM 3797 O O . LEU A 1 493 ? -35.802 -15.286 0.991 1.00 87.31 493 LEU A O 1
ATOM 3801 N N . ILE A 1 494 ? -33.589 -15.694 0.857 1.00 86.69 494 ILE A N 1
ATOM 3802 C CA . ILE A 1 494 ? -33.593 -17.010 1.498 1.00 86.69 494 ILE A CA 1
ATOM 3803 C C . ILE A 1 494 ? -32.318 -17.131 2.334 1.00 86.69 494 ILE A C 1
ATOM 3805 O O . ILE A 1 494 ? -31.226 -16.937 1.812 1.00 86.69 494 ILE A O 1
ATOM 3809 N N . LYS A 1 495 ? -32.440 -17.526 3.609 1.00 74.12 495 LYS A N 1
ATOM 3810 C CA . LYS A 1 495 ? -31.294 -17.696 4.528 1.00 74.12 495 LYS A CA 1
ATOM 3811 C C . LYS A 1 495 ? -30.188 -18.628 4.009 1.00 74.12 495 LYS A C 1
ATOM 3813 O O . LYS A 1 495 ? -29.063 -18.514 4.466 1.00 74.12 495 LYS A O 1
ATOM 3818 N N . SER A 1 496 ? -30.501 -19.556 3.103 1.00 73.81 496 SER A N 1
ATOM 3819 C CA . SER A 1 496 ? -29.544 -20.516 2.536 1.00 73.81 496 SER A CA 1
ATOM 3820 C C . SER A 1 496 ? -28.783 -20.007 1.307 1.00 73.81 496 SER A C 1
ATOM 3822 O O . SER A 1 496 ? -27.922 -20.723 0.812 1.00 73.81 496 SER A O 1
ATOM 3824 N N . LEU A 1 497 ? -29.143 -18.838 0.766 1.00 60.81 497 LEU A N 1
ATOM 3825 C CA . LEU A 1 497 ? -28.450 -18.199 -0.363 1.00 60.81 497 LEU A CA 1
ATOM 3826 C C . LEU A 1 497 ? -27.385 -17.188 0.096 1.00 60.81 497 LEU A C 1
ATOM 3828 O O . LEU A 1 497 ? -26.830 -16.484 -0.744 1.00 60.81 497 LEU A O 1
ATOM 3832 N N . HIS A 1 498 ? -27.144 -17.107 1.407 1.00 48.06 498 HIS A N 1
ATOM 3833 C CA . HIS A 1 498 ? -26.234 -16.156 2.031 1.00 48.06 498 HIS A CA 1
ATOM 3834 C C . HIS A 1 498 ? -24.851 -16.759 2.296 1.00 48.06 498 HIS A C 1
ATOM 3836 O O . HIS A 1 498 ? -24.789 -17.972 2.607 1.00 48.06 498 HIS A O 1
#

Foldseek 3Di:
DPQLAQLVVVCPDWQWHWQDAFRPAIWIFGLNRTFLQEWEAEQNHTQDDPRHDSRRHGLDHNVQAPDKDWAAPPVQVQVHASNNGTYIYGHGDDFDDEPDKDKDWDWDADPQFRKTKIKIKIWHHHPQWTKIKMKMKIWTFAGDDDNAGQALSIKIKIKIKMKTKGQDPQWIKIKIKMKIKMKGGFRQDAADPVRFDADPVRHGDDRVNSSDRDGDPWMKIKIKIKIKMWTWGCDPQKIKTKIWMKMWIWMFTDHPDPVATQWTKIKIKIKMKIKIWDHDDPQKIKMKIKIKMWMWMDTDHNHAFFATKIKIKIKIKIKMKGDDDFWIKIKMKMKMKMKMWGDWDDDPNRTQWDIDIDIAMDIKMKIKIWGNPDVQKIKIKMKIKHKDDDDRSQAITAADDRNPQAGEGHNVPQYIKMKIKIKIKMWGDDQFKTKIKMWMKMKIFFDKDWDQPPQDWDWDADPVRDTDIHGYIHIGTDIDMRTDMTIDMDGPHDVVVD

Secondary structure (DSSP, 8-state):
---SSHHHHHTTSTTEEEEEETTTEEEEEETTB-GGGEEEEETTEEP-SSTTSTT------GGG-SEEEEEEGGGGGGT-TT-SSEEEEEEPPPPPPTT-EEEEEEEEEETTTTEEEEEEEEEEEETTEEEEEEEEEEEE-PPEETTEE-TT--EEEEEEEEEEEEEETTEEEEEEEEEEEEEEE---S---TTS--B-TTSPBPPHHHHT-SS--SSEEEEEEEEEEEEEEEEETTEEEEEEEEEEEEEEEEESS-SSS-SEEEEEEEEEEEEEEEPPPBTTEEEEEEEEEEEEEEEE-SSS-SS--EEEEEEEEEEEEEEEETTEEEEEEEEEEEEEEEEPPEEETTEEEE--EEEEEEEEEEEEEEEEEEETTEEEEEEEEEEEEPPPHHHHH-EEEEGGGTEEEE--TTPPPEEEEEEEEEEEEE-SSEEEEEEEEEEEEEEEEEEE--TT-EEEEE-TT--EEEEEEEEEEEEEEEEEEEEEEEEE-SSGGG-

Sequence (498 aa):
SGGTNLIDAIAKVPGISQISTGGAISKPTIRGLGYNRVLTIVDGAREEGQQWGDEHGIQVDQFSAARVEVLKGPASLLYGSDALGGVINVIDDFVPAMGEHNGNFTTNYNTNNGLTASSLMMQGNSDGFVYRGRVSYKNAYGFSYKDKTVPNAGFNETNVNGMLGLNKTWGYAHLNLSRFNTNVGLVEEGPDADGNYLNEDGDVISNADARKRKLGLPYQNINHYRAALNSNILLGGGQLKSTLAFQKNIRKEFEESEDEAGLNLNLDSYTYDVKYSFPSTGNWEPTLGLQGMYQTNANNGDEYLIPDYTSNNIGAFAYLKRNFEKGAINAGVRYDYKTINGRDLNDNGEQVFTAFKNNFSNVSGSIGIAYEVAKDLVLRGNAGSGFRAPNIAELGANGRHEGTFRYEIGNSNLKQETSLQFDLGLEYSGEKVTLGLNAYSNRIYNYIYPGNFNNETTPFVDEDGLSTILPVYRFVQTDADLIGGEASVDFHLIKSLH